Protein 8A8G (pdb70)

B-factor: mean 42.81, std 14.49, range [22.32, 118.77]

InterPro domains:
  IPR002650 Sulphate adenylyltransferase [TIGR00339] (8-376)
  IPR002650 Sulphate adenylyltransferase [cd00517] (35-378)
  IPR014729 Rossmann-like alpha/beta/alpha sandwich fold [G3DSA:3.40.50.620] (170-377)
  IPR015947 PUA-like superfamily [SSF88697] (7-166)
  IPR020792 Sulphate adenylyltransferase, prokaryotic-type [MF_00066] (29-381)
  IPR024951 Sulphate adenylyltransferase catalytic domain [PF01747] (171-377)
  IPR025980 ATP-sulfurylase PUA-like domain [PF14306] (7-161)

Nearest PDB structures (foldseek):
  8a8g-assembly1_A-2  TM=1.003E+00  e=1.259E-85  Methanothermococcus thermolithotrophicus DSM 2095
  8a8d-assembly1_A  TM=1.001E+00  e=5.577E-79  Methanothermococcus thermolithotrophicus DSM 2095
  8a8d-assembly1_B  TM=9.999E-01  e=2.133E-78  Methanothermococcus thermolithotrophicus DSM 2095
  1v47-assembly1_A  TM=9.129E-01  e=7.529E-41  Thermus thermophilus
  1v47-assembly1_B  TM=9.178E-01  e=3.905E-40  Thermus thermophilus

Radius of gyration: 21.81 Å; Cα contacts (8 Å, |Δi|>4): 734; chains: 1; bounding box: 52×53×67 Å

Organism: NCBI:txid523845

Solvent-accessible surface area: 17785 Å² total; per-residue (Å²): 132,127,14,122,22,0,51,56,167,40,20,114,54,71,12,88,137,134,36,58,89,94,10,64,121,64,49,144,135,38,34,71,3,110,16,122,72,4,13,0,12,7,0,7,4,0,0,26,0,5,0,0,43,10,38,6,6,4,89,112,85,27,4,71,15,0,6,76,77,38,40,16,61,116,110,38,2,0,0,0,11,0,21,4,10,0,45,94,204,84,54,80,15,27,105,49,67,40,0,0,0,13,51,100,136,53,12,1,0,35,0,68,0,70,51,33,11,84,38,76,61,141,50,12,0,111,82,5,8,121,17,69,94,112,87,0,53,3,0,46,89,6,58,80,28,3,77,52,0,0,0,2,72,0,42,6,13,38,54,10,116,25,116,35,97,92,46,25,42,79,0,88,68,0,50,60,57,7,174,137,66,55,18,123,21,6,0,0,12,38,13,83,35,5,3,14,21,2,35,6,68,24,0,69,69,0,41,121,108,7,67,0,0,0,0,0,5,2,24,26,111,51,138,150,29,20,2,77,20,99,0,2,8,98,0,0,59,18,2,16,102,101,64,11,84,146,94,25,23,12,29,0,0,4,13,4,28,22,37,65,1,0,12,18,0,0,0,0,1,0,0,1,1,7,0,2,3,0,2,17,0,12,2,36,84,81,21,18,22,33,72,145,67,19,28,63,80,34,2,20,102,18,14,147,94,8,120,67,3,111,8,43,44,17,82,29,214,120,41,8,34,0,81,123,48,104,41,35,10,74,100,215,108,5,110,34,87,95,113,78,53,25,105,36,42,23,72,93,2,37,66,21,22,80,106,73,86,127,2,46,113,49,6,2,63,108,39,0,45,79,19,0,176,88,39,189,52,16,24,20,103,178

Secondary structure (DSSP, 8-state):
-----TTSS----BPPHHHHHHHHHSGGGSEEEE--HHHHHHHHHHHTTTTTT--EE--HHHHHHHHHHSB-TTS-B--S---EEE-TTT----TT-EEEEEETTEEEEEEEEEEEE---HHHHHHHHHS---TTSHHHHHHHTS-SEEEEEEEEES-----TTGGG---HHHHHHHHHHTT-SSEEEEEESS---HHHHHHHHHHTTTSSEEEEEEEE----TTSBPHHHHHHHHHHHHHHHS-GGGEEE--EE------THHHHHHHHHHHHHTT-SEEE--TTTT--TTTS-TTHHHHGGGG-GGG-SEEE-----EEETTTTEEE-GGG----GGGEE---HHHHHHHHHTTPPPPTTTS-HHHHHHHHTSS--B---

Sequence (382 aa):
MVSKPHGGKLVNRVATEKTKEKILEEQNEFSKVQIREGTAIDLENIAHGVYSPLTGFLRKDDEFQSVLDNMRLPNELPWSIPIVLDVTEKEKNFGEGDVILLYYNDTPIAKMQVDEIYTYDKKEFAKKVFKTDEEAHPGVAKTYALGEEYLVGGEIELLNEVPNPFKSHTLRPVETRALFKEKGWETIVAFQTRNVPHLGHEYLQKLALTFVDGVFVNPVIGKKKKGDYKDEVILKAYETLFEHYYPKDTDILATVRYEMRYAGPREAIHHAIMRKNFGCTHFIVGRDHAGVGDYYGPYEAQEIFQNFPDLEISPIFFREFYYCKKCNAIVHDRICPHTSEYREHFSGTKIRNMIVNNGELPPEYFMRKEVYETIRSFENPFVDE

CATH classification: 3.10.400.10 (+1 more: 3.40.50.620)

Structure (mmCIF, N/CA/C/O backbone):
data_8A8G
#
_entry.id   8A8G
#
_cell.length_a   55.705
_cell.length_b   154.457
_cell.length_c   157.575
_cell.angle_alpha   90.000
_cell.angle_beta   90.000
_cell.angle_gamma   90.000
#
_symmetry.space_group_name_H-M   'I 2 2 2'
#
loop_
_entity.id
_entity.type
_entity.pdbx_description
1 polymer 'ATP sulfurylase from Methanothermococcus thermolithotrophicus'
2 non-polymer GLYCEROL
3 non-polymer 'ZINC ION'
4 water water
#
loop_
_atom_site.group_PDB
_atom_site.id
_atom_site.type_symbol
_atom_site.label_atom_id
_atom_site.label_alt_id
_atom_site.label_comp_id
_atom_site.label_asym_id
_atom_site.label_entity_id
_atom_site.label_seq_id
_atom_site.pdbx_PDB_ins_code
_atom_site.Cartn_x
_atom_site.Cartn_y
_atom_site.Cartn_z
_atom_site.occupancy
_atom_site.B_iso_or_equiv
_atom_site.auth_seq_id
_atom_site.auth_comp_id
_atom_site.auth_asym_id
_atom_site.auth_atom_id
_atom_site.pdbx_PDB_model_num
ATOM 1 N N . MET A 1 4 ? 82.465 39.181 172.571 1.00 108.98 1 MET A N 1
ATOM 2 C CA . MET A 1 4 ? 81.318 39.911 173.206 1.00 110.68 1 MET A CA 1
ATOM 3 C C . MET A 1 4 ? 81.122 39.406 174.646 1.00 111.26 1 MET A C 1
ATOM 4 O O . MET A 1 4 ? 81.839 38.502 175.103 1.00 101.08 1 MET A O 1
ATOM 9 N N . VAL A 1 5 ? 80.186 40.038 175.358 1.00 93.52 2 VAL A N 1
ATOM 10 C CA . VAL A 1 5 ? 79.860 39.658 176.764 1.00 87.24 2 VAL A CA 1
ATOM 11 C C . VAL A 1 5 ? 78.347 39.442 176.840 1.00 79.15 2 VAL A C 1
ATOM 12 O O . VAL A 1 5 ? 77.610 40.257 176.259 1.00 74.53 2 VAL A O 1
ATOM 16 N N . SER A 1 6 ? 77.909 38.386 177.528 1.00 64.85 3 SER A N 1
ATOM 17 C CA . SER A 1 6 ? 76.454 38.113 177.626 1.00 50.75 3 SER A CA 1
ATOM 18 C C . SER A 1 6 ? 75.884 38.828 178.851 1.00 48.62 3 SER A C 1
ATOM 19 O O . SER A 1 6 ? 76.339 38.545 179.970 1.00 55.98 3 SER A O 1
ATOM 22 N N . LYS A 1 7 ? 74.904 39.703 178.624 1.00 48.42 4 LYS A N 1
ATOM 23 C CA . LYS A 1 7 ? 74.252 40.466 179.716 1.00 49.52 4 LYS A CA 1
ATOM 24 C C . LYS A 1 7 ? 72.858 39.876 179.929 1.00 43.95 4 LYS A C 1
ATOM 25 O O . LYS A 1 7 ? 72.197 39.560 178.928 1.00 49.10 4 LYS A O 1
ATOM 31 N N . PRO A 1 8 ? 72.386 39.702 181.181 1.00 42.27 5 PRO A N 1
ATOM 32 C CA . PRO A 1 8 ? 71.067 39.125 181.427 1.00 34.71 5 PRO A CA 1
ATOM 33 C C . PRO A 1 8 ? 69.961 39.992 180.810 1.00 37.63 5 PRO A C 1
ATOM 34 O O . PRO A 1 8 ? 70.078 41.204 180.834 1.00 37.62 5 PRO A O 1
ATOM 38 N N . HIS A 1 9 ? 68.935 39.341 180.255 1.00 32.85 6 HIS A N 1
ATOM 39 C CA . HIS A 1 9 ? 67.795 40.057 179.625 1.00 30.34 6 HIS A CA 1
ATOM 40 C C . HIS A 1 9 ? 67.257 41.114 180.595 1.00 36.41 6 HIS A C 1
ATOM 41 O O . HIS A 1 9 ? 66.841 40.742 181.702 1.00 34.91 6 HIS A O 1
ATOM 48 N N . GLY A 1 10 ? 67.283 42.382 180.184 1.00 37.55 7 GLY A N 1
ATOM 49 C CA . GLY A 1 10 ? 66.829 43.451 181.035 1.00 29.10 7 GLY A CA 1
ATOM 50 C C . GLY A 1 10 ? 67.906 44.110 181.865 1.00 37.86 7 GLY A C 1
ATOM 51 O O . GLY A 1 10 ? 67.635 45.124 182.535 1.00 36.68 7 GLY A O 1
ATOM 52 N N . GLY A 1 11 ? 69.129 43.584 181.873 1.00 30.36 8 GLY A N 1
ATOM 53 C CA . GLY A 1 11 ? 70.261 44.177 182.516 1.00 31.60 8 GLY A CA 1
ATOM 54 C C . GLY A 1 11 ? 70.757 43.393 183.710 1.00 36.95 8 GLY A C 1
ATOM 55 O O . GLY A 1 11 ? 71.972 43.451 183.997 1.00 39.16 8 GLY A O 1
ATOM 56 N N . LYS A 1 12 ? 69.888 42.668 184.400 1.00 33.57 9 LYS A N 1
ATOM 57 C CA . LYS A 1 12 ? 70.254 42.100 185.683 1.00 35.82 9 LYS A CA 1
ATOM 58 C C . LYS A 1 12 ? 69.488 40.801 185.902 1.00 38.28 9 LYS A C 1
ATOM 59 O O . LYS A 1 12 ? 68.327 40.657 185.506 1.00 40.27 9 LYS A O 1
ATOM 65 N N . LEU A 1 13 ? 70.167 39.854 186.533 1.00 38.83 10 LEU A N 1
ATOM 66 C CA . LEU A 1 13 ? 69.623 38.536 186.823 1.00 37.17 10 LEU A CA 1
ATOM 67 C C . LEU A 1 13 ? 68.706 38.640 188.031 1.00 35.64 10 LEU A C 1
ATOM 68 O O . LEU A 1 13 ? 69.147 39.063 189.108 1.00 40.30 10 LEU A O 1
ATOM 73 N N . VAL A 1 14 ? 67.449 38.222 187.850 1.00 38.38 11 VAL A N 1
ATOM 74 C CA . VAL A 1 14 ? 66.469 38.210 188.929 1.00 34.28 11 VAL A CA 1
ATOM 75 C C . VAL A 1 14 ? 66.768 37.100 189.927 1.00 35.01 11 VAL A C 1
ATOM 76 O O . VAL A 1 14 ? 67.127 35.972 189.555 1.00 41.33 11 VAL A O 1
ATOM 80 N N . ASN A 1 15 ? 66.629 37.427 191.209 1.00 37.88 12 ASN A N 1
ATOM 81 C CA . ASN A 1 15 ? 66.627 36.457 192.298 1.00 42.39 12 ASN A CA 1
ATOM 82 C C . ASN A 1 15 ? 65.397 36.714 193.158 1.00 42.89 12 ASN A C 1
ATOM 83 O O . ASN A 1 15 ? 65.324 37.739 193.842 1.00 46.78 12 ASN A O 1
ATOM 88 N N . ARG A 1 16 ? 64.429 35.800 193.131 1.00 39.60 13 ARG A N 1
ATOM 89 C CA . ARG A 1 16 ? 63.248 35.930 193.971 1.00 39.78 13 ARG A CA 1
ATOM 90 C C . ARG A 1 16 ? 63.139 34.773 194.958 1.00 39.46 13 ARG A C 1
ATOM 91 O O . ARG A 1 16 ? 62.044 34.383 195.329 1.00 42.23 13 ARG A O 1
ATOM 99 N N . VAL A 1 17 ? 64.247 34.226 195.405 1.00 38.42 14 VAL A N 1
ATOM 100 C CA . VAL A 1 17 ? 64.185 33.197 196.433 1.00 45.05 14 VAL A CA 1
ATOM 101 C C . VAL A 1 17 ? 63.975 33.860 197.791 1.00 50.95 14 VAL A C 1
ATOM 102 O O . VAL A 1 17 ? 64.559 34.920 198.086 1.00 51.50 14 VAL A O 1
ATOM 106 N N . ALA A 1 18 ? 63.146 33.223 198.631 1.00 54.42 15 ALA A N 1
ATOM 107 C CA . ALA A 1 18 ? 62.771 33.791 199.920 1.00 52.35 15 ALA A CA 1
ATOM 108 C C . ALA A 1 18 ? 63.870 33.570 200.938 1.00 51.63 15 ALA A C 1
ATOM 109 O O . ALA A 1 18 ? 64.521 32.517 200.940 1.00 54.91 15 ALA A O 1
ATOM 111 N N . THR A 1 19 ? 64.062 34.564 201.810 1.00 50.37 16 THR A N 1
ATOM 112 C CA . THR A 1 19 ? 65.001 34.414 202.908 1.00 61.03 16 THR A CA 1
ATOM 113 C C . THR A 1 19 ? 64.510 33.293 203.813 1.00 60.67 16 THR A C 1
ATOM 114 O O . THR A 1 19 ? 63.327 32.949 203.827 1.00 62.39 16 THR A O 1
ATOM 118 N N . GLU A 1 20 ? 65.440 32.729 204.586 1.00 60.93 17 GLU A N 1
ATOM 119 C CA . GLU A 1 20 ? 65.101 31.634 205.533 1.00 79.53 17 GLU A CA 1
ATOM 120 C C . GLU A 1 20 ? 64.131 32.182 206.585 1.00 73.05 17 GLU A C 1
ATOM 121 O O . GLU A 1 20 ? 63.368 31.386 207.161 1.00 64.68 17 GLU A O 1
ATOM 127 N N . LYS A 1 21 ? 64.168 33.498 206.806 1.00 83.32 18 LYS A N 1
ATOM 128 C CA . LYS A 1 21 ? 63.275 34.158 207.793 1.00 74.71 18 LYS A CA 1
ATOM 129 C C . LYS A 1 21 ? 61.857 34.206 207.220 1.00 71.08 18 LYS A C 1
ATOM 130 O O . LYS A 1 21 ? 60.902 34.056 208.001 1.00 76.03 18 LYS A O 1
ATOM 136 N N . THR A 1 22 ? 61.733 34.406 205.905 1.00 63.50 19 THR A N 1
ATOM 137 C CA . THR A 1 22 ? 60.404 34.471 205.285 1.00 64.41 19 THR A CA 1
ATOM 138 C C . THR A 1 22 ? 59.776 33.082 205.197 1.00 56.45 19 THR A C 1
ATOM 139 O O . THR A 1 22 ? 58.585 32.918 205.470 1.00 57.36 19 THR A O 1
ATOM 143 N N . LYS A 1 23 ? 60.565 32.073 204.829 1.00 55.16 20 LYS A N 1
ATOM 144 C CA . LYS A 1 23 ? 60.034 30.723 204.704 1.00 52.50 20 LYS A CA 1
ATOM 145 C C . LYS A 1 23 ? 59.626 30.185 206.065 1.00 59.18 20 LYS A C 1
ATOM 146 O O . LYS A 1 23 ? 58.613 29.485 206.197 1.00 59.48 20 LYS A O 1
ATOM 152 N N . GLU A 1 24 ? 60.383 30.551 207.094 1.00 67.20 21 GLU A N 1
ATOM 153 C CA . GLU A 1 24 ? 60.078 30.144 208.457 1.00 69.54 21 GLU A CA 1
ATOM 154 C C . GLU A 1 24 ? 58.717 30.669 208.891 1.00 69.82 21 GLU A C 1
ATOM 155 O O . GLU A 1 24 ? 57.840 29.902 209.307 1.00 65.31 21 GLU A O 1
ATOM 161 N N . LYS A 1 25 ? 58.530 31.990 208.817 1.00 58.16 22 LYS A N 1
ATOM 162 C CA . LYS A 1 25 ? 57.295 32.574 209.323 1.00 60.85 22 LYS A CA 1
ATOM 163 C C . LYS A 1 25 ? 56.105 32.165 208.459 1.00 59.17 22 LYS A C 1
ATOM 164 O O . LYS A 1 25 ? 55.059 31.784 208.991 1.00 57.42 22 LYS A O 1
ATOM 170 N N . ILE A 1 26 ? 56.255 32.202 207.125 1.00 55.99 23 ILE A N 1
ATOM 171 C CA . ILE A 1 26 ? 55.154 31.818 206.244 1.00 49.02 23 ILE A CA 1
ATOM 172 C C . ILE A 1 26 ? 54.532 30.509 206.711 1.00 56.12 23 ILE A C 1
ATOM 173 O O . ILE A 1 26 ? 53.313 30.389 206.845 1.00 56.70 23 ILE A O 1
ATOM 178 N N . LEU A 1 27 ? 55.362 29.491 206.927 1.00 64.65 24 LEU A N 1
ATOM 179 C CA . LEU A 1 27 ? 54.802 28.183 207.255 1.00 69.95 24 LEU A CA 1
ATOM 180 C C . LEU A 1 27 ? 54.261 28.139 208.677 1.00 65.61 24 LEU A C 1
ATOM 181 O O . LEU A 1 27 ? 53.372 27.327 208.962 1.00 70.66 24 LEU A O 1
ATOM 186 N N . GLU A 1 28 ? 54.728 29.015 209.567 1.00 67.96 25 GLU A N 1
ATOM 187 C CA . GLU A 1 28 ? 54.088 29.124 210.876 1.00 67.13 25 GLU A CA 1
ATOM 188 C C . GLU A 1 28 ? 52.727 29.808 210.762 1.00 66.59 25 GLU A C 1
ATOM 189 O O . GLU A 1 28 ? 51.778 29.434 211.461 1.00 68.59 25 GLU A O 1
ATOM 195 N N . GLU A 1 29 ? 52.618 30.817 209.890 1.00 63.75 26 GLU A N 1
ATOM 196 C CA . GLU A 1 29 ? 51.409 31.612 209.748 1.00 62.52 26 GLU A CA 1
ATOM 197 C C . GLU A 1 29 ? 50.605 31.247 208.499 1.00 56.59 26 GLU A C 1
ATOM 198 O O . GLU A 1 29 ? 49.837 32.078 208.000 1.00 59.13 26 GLU A O 1
ATOM 204 N N . GLN A 1 30 ? 50.769 30.032 207.981 1.00 56.92 27 GLN A N 1
ATOM 205 C CA . GLN A 1 30 ? 50.177 29.712 20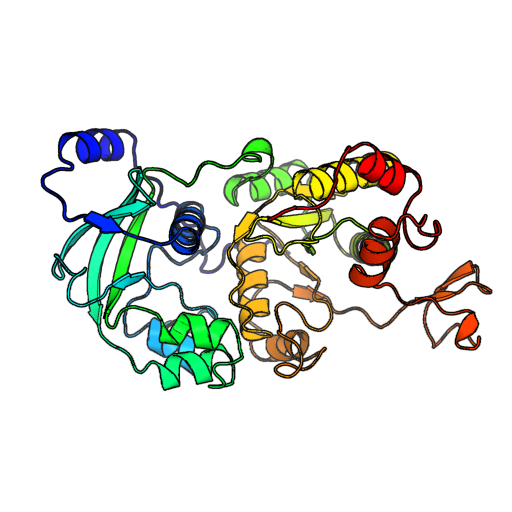6.691 1.00 54.62 27 GLN A CA 1
ATOM 206 C C . GLN A 1 30 ? 48.654 29.732 206.729 1.00 53.94 27 GLN A C 1
ATOM 207 O O . GLN A 1 30 ? 48.008 29.957 205.696 1.00 52.80 27 GLN A O 1
ATOM 213 N N . ASN A 1 31 ? 48.058 29.481 207.888 1.00 50.56 28 ASN A N 1
ATOM 214 C CA . ASN A 1 31 ? 46.605 29.449 207.951 1.00 56.42 28 ASN A CA 1
ATOM 215 C C . ASN A 1 31 ? 45.964 30.814 207.763 1.00 52.17 28 ASN A C 1
ATOM 216 O O . ASN A 1 31 ? 44.743 30.891 207.595 1.00 50.45 28 ASN A O 1
ATOM 221 N N . GLU A 1 32 ? 46.743 31.884 207.788 1.00 51.84 29 GLU A N 1
ATOM 222 C CA . GLU A 1 32 ? 46.208 33.220 207.592 1.00 48.74 29 GLU A CA 1
ATOM 223 C C . GLU A 1 32 ? 46.495 33.753 206.198 1.00 47.88 29 GLU A C 1
ATOM 224 O O . GLU A 1 32 ? 46.275 34.934 205.946 1.00 53.02 29 GLU A O 1
ATOM 230 N N . PHE A 1 33 ? 46.853 32.846 205.290 1.00 53.41 30 PHE A N 1
ATOM 231 C CA . PHE A 1 33 ? 47.104 33.216 203.876 1.00 51.26 30 PHE A CA 1
ATOM 232 C C . PHE A 1 33 ? 46.202 32.375 202.970 1.00 43.63 30 PHE A C 1
ATOM 233 O O . PHE A 1 33 ? 46.123 31.154 203.177 1.00 45.62 30 PHE A O 1
ATOM 241 N N . SER A 1 34 ? 45.495 33.024 202.045 1.00 36.77 31 SER A N 1
ATOM 242 C CA . SER A 1 34 ? 44.727 32.297 201.048 1.00 42.49 31 SER A CA 1
ATOM 243 C C . SER A 1 34 ? 45.639 31.372 200.258 1.00 35.52 31 SER A C 1
ATOM 244 O O . SER A 1 34 ? 46.727 31.763 199.844 1.00 36.88 31 SER A O 1
ATOM 247 N N . LYS A 1 35 ? 45.181 30.157 200.020 1.00 37.28 32 LYS A N 1
ATOM 248 C CA . LYS A 1 35 ? 45.911 29.198 199.205 1.00 39.12 32 LYS A CA 1
ATOM 249 C C . LYS A 1 35 ? 45.252 29.066 197.835 1.00 40.62 32 LYS A C 1
ATOM 250 O O . LYS A 1 35 ? 44.025 28.997 197.712 1.00 40.00 32 LYS A O 1
ATOM 256 N N . VAL A 1 36 ? 46.084 29.047 196.794 1.00 36.57 33 VAL A N 1
ATOM 257 C CA . VAL A 1 36 ? 45.649 28.836 195.418 1.00 37.23 33 VAL A CA 1
ATOM 258 C C . VAL A 1 36 ? 46.412 27.655 194.848 1.00 36.26 33 VAL A C 1
ATOM 259 O O . VAL A 1 36 ? 47.646 27.633 194.919 1.00 39.29 33 VAL A O 1
ATOM 263 N N . GLN A 1 37 ? 45.696 26.679 194.278 1.00 34.33 34 GLN A N 1
ATOM 264 C CA . GLN A 1 37 ? 46.372 25.527 193.683 1.00 37.22 34 GLN A CA 1
ATOM 265 C C . GLN A 1 37 ? 46.877 25.888 192.296 1.00 36.21 34 GLN A C 1
ATOM 266 O O . GLN A 1 37 ? 46.180 26.565 191.527 1.00 36.70 34 GLN A O 1
ATOM 272 N N . ILE A 1 38 ? 48.092 25.446 191.982 1.00 34.31 35 ILE A N 1
ATOM 273 C CA . ILE A 1 38 ? 48.674 25.652 190.668 1.00 34.88 35 ILE A CA 1
ATOM 274 C C . ILE A 1 38 ? 49.008 24.300 190.059 1.00 35.26 35 ILE A C 1
ATOM 275 O O . ILE A 1 38 ? 49.134 23.294 190.761 1.00 34.88 35 ILE A O 1
ATOM 280 N N . ARG A 1 39 ? 49.125 24.289 188.729 1.00 37.36 36 ARG A N 1
ATOM 281 C CA . ARG A 1 39 ? 49.584 23.131 187.976 1.00 36.15 36 ARG A CA 1
ATOM 282 C C . ARG A 1 39 ? 51.091 22.976 188.107 1.00 36.64 36 ARG A C 1
ATOM 283 O O . ARG A 1 39 ? 51.797 23.899 188.501 1.00 40.60 36 ARG A O 1
ATOM 291 N N . GLU A 1 40 ? 51.595 21.797 187.738 1.00 41.88 37 GLU A N 1
ATOM 292 C CA . GLU A 1 40 ? 53.038 21.590 187.803 1.00 43.85 37 GLU A CA 1
ATOM 293 C C . GLU A 1 40 ? 53.780 22.540 186.863 1.00 41.64 37 GLU A C 1
ATOM 294 O O . GLU A 1 40 ? 54.841 23.077 187.210 1.00 39.11 37 GLU A O 1
ATOM 300 N N . GLY A 1 41 ? 53.269 22.726 185.652 1.00 37.84 38 GLY A N 1
ATOM 301 C CA . GLY A 1 41 ? 53.921 23.646 184.743 1.00 36.14 38 GLY A CA 1
ATOM 302 C C . GLY A 1 41 ? 54.143 24.998 185.370 1.00 34.69 38 GLY A C 1
ATOM 303 O O . GLY A 1 41 ? 55.191 25.618 185.177 1.00 35.31 38 GLY A O 1
ATOM 304 N N . THR A 1 42 ? 53.171 25.458 186.166 1.00 36.54 39 THR A N 1
ATOM 305 C CA . THR A 1 42 ? 53.273 26.764 186.817 1.00 34.89 39 THR A CA 1
ATOM 306 C C . THR A 1 42 ? 54.316 26.755 187.931 1.00 32.29 39 THR A C 1
ATOM 307 O O . THR A 1 42 ? 55.053 27.734 188.108 1.00 30.95 39 THR A O 1
ATOM 311 N N . ALA A 1 43 ? 54.402 25.666 188.693 1.00 32.09 40 ALA A N 1
ATOM 312 C CA . ALA A 1 43 ? 55.399 25.609 189.749 1.00 31.33 40 ALA A CA 1
ATOM 313 C C . ALA A 1 43 ? 56.797 25.665 189.162 1.00 34.36 40 ALA A C 1
ATOM 314 O O . ALA A 1 43 ? 57.719 26.213 189.785 1.00 35.99 40 ALA A O 1
ATOM 316 N N . ILE A 1 44 ? 56.976 25.084 187.974 1.00 38.06 41 ILE A N 1
ATOM 317 C CA . ILE A 1 44 ? 58.249 25.181 187.267 1.00 33.61 41 ILE A CA 1
ATOM 318 C C . ILE A 1 44 ? 58.488 26.621 186.818 1.00 35.80 41 ILE A C 1
ATOM 319 O O . ILE A 1 44 ? 59.563 27.185 187.044 1.00 37.37 41 ILE A O 1
ATOM 324 N N . ASP A 1 45 ? 57.479 27.246 186.192 1.00 40.79 42 ASP A N 1
ATOM 325 C CA . ASP A 1 45 ? 57.591 28.659 185.835 1.00 35.75 42 ASP A CA 1
ATOM 326 C C . ASP A 1 45 ? 58.072 29.482 187.028 1.00 33.65 42 ASP A C 1
ATOM 327 O O . ASP A 1 45 ? 58.849 30.431 186.878 1.00 34.35 42 ASP A O 1
ATOM 332 N N . LEU A 1 46 ? 57.602 29.134 188.230 1.00 38.38 43 LEU A N 1
ATOM 333 C CA . LEU A 1 46 ? 57.943 29.909 189.418 1.00 33.40 43 LEU A CA 1
ATOM 334 C C . LEU A 1 46 ? 59.398 29.704 189.812 1.00 33.44 43 LEU A C 1
ATOM 335 O O . LEU A 1 46 ? 60.024 30.634 190.336 1.00 34.41 43 LEU A O 1
ATOM 340 N N . GLU A 1 47 ? 59.958 28.501 189.606 1.00 32.28 44 GLU A N 1
ATOM 341 C CA . GLU A 1 47 ? 61.380 28.355 189.902 1.00 35.18 44 GLU A CA 1
ATOM 342 C C . GLU A 1 47 ? 62.223 29.070 188.850 1.00 35.47 44 GLU A C 1
ATOM 343 O O . GLU A 1 47 ? 63.265 29.648 189.177 1.00 39.26 44 GLU A O 1
ATOM 349 N N . ASN A 1 48 ? 61.783 29.070 187.598 1.00 34.89 45 ASN A N 1
ATOM 350 C CA . ASN A 1 48 ? 62.495 29.824 186.579 1.00 29.88 45 ASN A CA 1
ATOM 351 C C . ASN A 1 48 ? 62.404 31.323 186.836 1.00 30.02 45 ASN A C 1
ATOM 352 O O . ASN A 1 48 ? 63.345 32.063 186.558 1.00 32.99 45 ASN A O 1
ATOM 357 N N . ILE A 1 49 ? 61.302 31.811 187.371 1.00 31.72 46 ILE A N 1
ATOM 358 C CA . ILE A 1 49 ? 61.295 33.220 187.737 1.00 33.39 46 ILE A CA 1
ATOM 359 C C . ILE A 1 49 ? 62.290 33.466 188.859 1.00 32.00 46 ILE A C 1
ATOM 360 O O . ILE A 1 49 ? 63.143 34.356 188.778 1.00 38.76 46 ILE A O 1
ATOM 365 N N . ALA A 1 50 ? 62.209 32.661 189.918 1.00 34.08 47 ALA A N 1
ATOM 366 C CA . ALA A 1 50 ? 63.006 32.929 191.108 1.00 33.26 47 ALA A CA 1
ATOM 367 C C . ALA A 1 50 ? 64.492 32.868 190.814 1.00 34.07 47 ALA A C 1
ATOM 368 O O . ALA A 1 50 ? 65.278 33.628 191.390 1.00 36.02 47 ALA A O 1
ATOM 370 N N . HIS A 1 51 ? 64.907 31.960 189.947 1.00 36.49 48 HIS A N 1
ATOM 371 C CA . HIS A 1 51 ? 66.322 31.764 189.666 1.00 39.17 48 HIS A CA 1
ATOM 372 C C . HIS A 1 51 ? 66.791 32.571 188.477 1.00 36.19 48 HIS A C 1
ATOM 373 O O . HIS A 1 51 ? 67.933 32.415 188.049 1.00 35.47 48 HIS A O 1
ATOM 380 N N . GLY A 1 52 ? 65.948 33.446 187.958 1.00 38.47 49 GLY A N 1
ATOM 381 C CA . GLY A 1 52 ? 66.400 34.419 186.996 1.00 36.91 49 GLY A CA 1
ATOM 382 C C . GLY A 1 52 ? 66.424 33.918 185.594 1.00 33.28 49 GLY A C 1
ATOM 383 O O . GLY A 1 52 ? 66.920 34.629 184.717 1.00 35.24 49 GLY A O 1
ATOM 384 N N . VAL A 1 53 ? 65.903 32.711 185.361 1.00 34.72 50 VAL A N 1
ATOM 385 C CA . VAL A 1 53 ? 65.800 32.168 184.017 1.00 27.15 50 VAL A CA 1
ATOM 386 C C . VAL A 1 53 ? 64.867 33.008 183.172 1.00 30.51 50 VAL A C 1
ATOM 387 O O . VAL A 1 53 ? 64.996 33.039 181.939 1.00 29.35 50 VAL A O 1
ATOM 391 N N . TYR A 1 54 ? 63.903 33.682 183.811 1.00 32.07 51 TYR A N 1
ATOM 392 C CA . TYR A 1 54 ? 62.936 34.530 183.128 1.00 32.17 51 TYR A CA 1
ATOM 393 C C . TYR A 1 54 ? 63.200 36.024 183.344 1.00 31.48 51 TYR A C 1
ATOM 394 O O . TYR A 1 54 ? 62.275 36.841 183.221 1.00 32.49 51 TYR A O 1
ATOM 403 N N . SER A 1 55 ? 64.421 36.400 183.685 1.00 31.08 52 SER A N 1
ATOM 404 C CA . SER A 1 55 ? 64.745 37.813 183.840 1.00 33.12 52 SER A CA 1
ATOM 405 C C . SER A 1 55 ? 64.222 38.598 182.633 1.00 32.32 52 SER A C 1
ATOM 406 O O . SER A 1 55 ? 64.36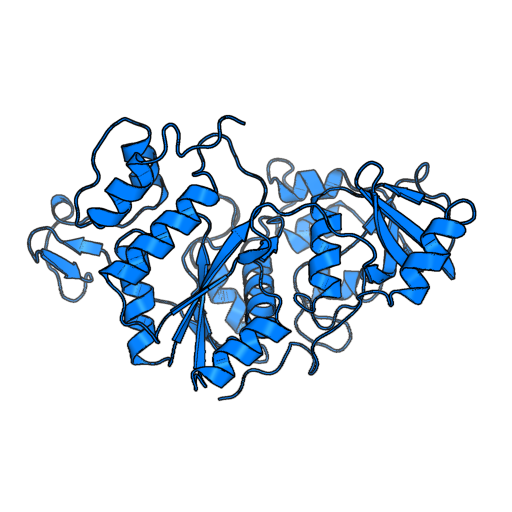6 38.141 181.488 1.00 34.67 52 SER A O 1
ATOM 409 N N . PRO A 1 56 ? 63.619 39.788 182.835 1.00 33.58 53 PRO A N 1
ATOM 410 C CA . PRO A 1 56 ? 63.482 40.539 184.092 1.00 30.15 53 PRO A CA 1
ATOM 411 C C . PRO A 1 56 ? 62.214 40.283 184.870 1.00 31.67 53 PRO A C 1
ATOM 412 O O . PRO A 1 56 ? 61.887 41.081 185.744 1.00 30.57 53 PRO A O 1
ATOM 416 N N . LEU A 1 57 ? 61.478 39.224 184.543 1.00 32.83 54 LEU A N 1
ATOM 417 C CA . LEU A 1 57 ? 60.250 38.954 185.278 1.00 33.54 54 LEU A CA 1
ATOM 418 C C . LEU A 1 57 ? 60.570 38.692 186.736 1.00 30.92 54 LEU A C 1
ATOM 419 O O . LEU A 1 57 ? 61.565 38.045 187.060 1.00 35.62 54 LEU A O 1
ATOM 424 N N . THR A 1 58 ? 59.726 39.214 187.618 1.00 31.23 55 THR A N 1
ATOM 425 C CA . THR A 1 58 ? 59.812 38.944 189.043 1.00 29.48 55 THR A CA 1
ATOM 426 C C . THR A 1 58 ? 58.547 38.299 189.56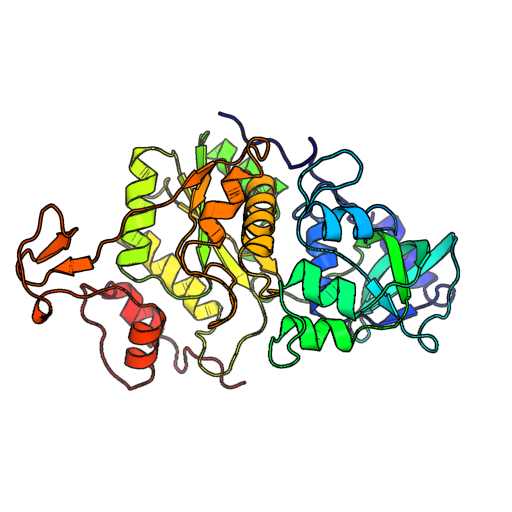2 1.00 33.24 55 THR A C 1
ATOM 427 O O . THR A 1 58 ? 58.417 38.114 190.771 1.00 33.95 55 THR A O 1
ATOM 431 N N . GLY A 1 59 ? 57.602 37.979 188.677 1.00 32.28 56 GLY A N 1
ATOM 432 C CA . GLY A 1 59 ? 56.426 37.221 189.022 1.00 35.45 56 GLY A CA 1
ATOM 433 C C . GLY A 1 59 ? 55.574 37.094 187.782 1.00 35.37 56 GLY A C 1
ATOM 434 O O . GLY A 1 59 ? 56.105 37.107 186.674 1.00 33.86 56 GLY A O 1
ATOM 435 N N . PHE A 1 60 ? 54.263 37.005 187.943 1.00 36.23 57 PHE A N 1
ATOM 436 C CA . PHE A 1 60 ? 53.369 36.817 186.819 1.00 31.34 57 PHE A CA 1
ATOM 437 C C . PHE A 1 60 ? 52.955 38.158 186.237 1.00 32.42 57 PHE A C 1
ATOM 438 O O . PHE A 1 60 ? 52.872 39.163 186.937 1.00 32.24 57 PHE A O 1
ATOM 446 N N . LEU A 1 61 ? 52.650 38.154 184.950 1.00 33.60 58 LEU A N 1
ATOM 447 C CA . LEU A 1 61 ? 52.434 39.409 184.251 1.00 35.99 58 LEU A CA 1
ATOM 448 C C . LEU A 1 61 ? 51.131 40.077 184.656 1.00 33.84 58 LEU A C 1
ATOM 449 O O . LEU A 1 61 ? 50.101 39.420 184.840 1.00 35.22 58 LEU A O 1
ATOM 454 N N . ARG A 1 62 ? 51.176 41.402 184.730 1.00 33.41 59 ARG A N 1
ATOM 455 C CA . ARG A 1 62 ? 49.991 42.216 184.921 1.00 32.81 59 ARG A CA 1
ATOM 456 C C . ARG A 1 62 ? 49.357 42.560 183.576 1.00 35.01 59 ARG A C 1
ATOM 457 O O . ARG A 1 62 ? 49.852 42.201 182.510 1.00 33.23 59 ARG A O 1
ATOM 465 N N . LYS A 1 63 ? 48.232 43.268 183.630 1.00 35.55 60 LYS A N 1
ATOM 466 C CA . LYS A 1 63 ? 47.355 43.348 182.468 1.00 36.26 60 LYS A CA 1
ATOM 467 C C . LYS A 1 63 ? 48.043 44.032 181.300 1.00 35.88 60 LYS A C 1
ATOM 468 O O . LYS A 1 63 ? 48.072 43.500 180.188 1.00 37.56 60 LYS A O 1
ATOM 474 N N A ASP A 1 64 ? 48.610 45.215 181.535 0.63 44.89 61 ASP A N 1
ATOM 475 N N B ASP A 1 64 ? 48.629 45.202 181.566 0.37 40.74 61 ASP A N 1
ATOM 476 C CA A ASP A 1 64 ? 49.256 45.959 180.455 0.63 44.33 61 ASP A CA 1
ATOM 477 C CA B ASP A 1 64 ? 49.309 46.014 180.519 0.37 40.65 61 ASP A CA 1
ATOM 478 C C A ASP A 1 64 ? 50.409 45.167 179.839 0.63 40.86 61 ASP A C 1
ATOM 479 C C B ASP A 1 64 ? 50.449 45.221 179.866 0.37 41.75 61 ASP A C 1
ATOM 480 O O A ASP A 1 64 ? 50.622 45.245 178.620 0.63 39.06 61 ASP A O 1
ATOM 481 O O B ASP A 1 64 ? 50.497 45.205 178.623 0.37 39.22 61 ASP A O 1
ATOM 490 N N . GLU A 1 65 ? 51.127 44.373 180.645 1.00 40.81 62 GLU A N 1
ATOM 491 C CA . GLU A 1 65 ? 52.249 43.592 180.131 1.00 35.71 62 GLU A CA 1
ATOM 492 C C . GLU A 1 65 ? 51.765 42.422 179.297 1.00 35.28 62 GLU A C 1
ATOM 493 O O . GLU A 1 65 ? 52.352 42.096 178.261 1.00 34.71 62 GLU A O 1
ATOM 499 N N . PHE A 1 66 ? 50.737 41.738 179.786 1.00 35.59 63 PHE A N 1
ATOM 500 C CA . PHE A 1 66 ? 50.127 40.642 179.047 1.00 38.09 63 PHE A CA 1
ATOM 501 C C . PHE A 1 66 ? 49.666 41.127 177.682 1.00 40.33 63 PHE A C 1
ATOM 502 O O . PHE A 1 66 ? 50.034 40.547 176.655 1.00 40.66 63 PHE A O 1
ATOM 510 N N . GLN A 1 67 ? 48.901 42.225 177.643 1.00 39.33 64 GLN A N 1
ATOM 511 C CA . GLN A 1 67 ? 48.445 42.745 176.357 1.00 37.88 64 GLN A CA 1
ATOM 512 C C . GLN A 1 67 ? 49.629 43.068 175.454 1.00 34.13 64 GLN A C 1
ATOM 513 O O . GLN A 1 67 ? 49.630 42.722 174.268 1.00 34.62 64 GLN A O 1
ATOM 519 N N . SER A 1 68 ? 50.661 43.699 176.009 1.00 36.27 65 SER A N 1
ATOM 520 C CA . SER A 1 68 ? 51.849 44.017 175.228 1.00 30.71 65 SER A CA 1
ATOM 521 C C . SER A 1 68 ? 52.516 42.767 174.674 1.00 32.00 65 SER A C 1
ATOM 522 O O . SER A 1 68 ? 52.992 42.754 173.532 1.00 33.05 65 SER A O 1
ATOM 525 N N . VAL A 1 69 ? 52.588 41.708 175.473 1.00 36.12 66 VAL A N 1
ATOM 526 C CA . VAL A 1 69 ? 53.248 40.499 175.000 1.00 33.90 66 VAL A CA 1
ATOM 527 C C . VAL A 1 69 ? 52.453 39.868 173.879 1.00 32.30 66 VAL A C 1
ATOM 528 O O . VAL A 1 69 ? 53.019 39.436 172.877 1.00 31.81 66 VAL A O 1
ATOM 532 N N . LEU A 1 70 ? 51.128 39.841 174.009 1.00 32.76 67 LEU A N 1
ATOM 533 C CA . LEU A 1 70 ? 50.281 39.309 172.945 1.00 39.16 67 LEU A CA 1
ATOM 534 C C . LEU A 1 70 ? 50.441 40.088 171.639 1.00 40.49 67 LEU A C 1
ATOM 535 O O . LEU A 1 70 ? 50.532 39.499 170.552 1.00 38.50 67 LEU A O 1
ATOM 540 N N . ASP A 1 71 ? 50.417 41.424 171.728 1.00 38.76 68 ASP A N 1
ATOM 541 C CA . ASP A 1 71 ? 50.347 42.236 170.518 1.00 40.00 68 ASP A CA 1
ATOM 542 C C . ASP A 1 71 ? 51.724 42.473 169.899 1.00 41.25 68 ASP A C 1
ATOM 543 O O . ASP A 1 71 ? 51.823 42.598 168.682 1.00 43.70 68 ASP A O 1
ATOM 548 N N . ASN A 1 72 ? 52.787 42.563 170.704 1.00 40.48 69 ASN A N 1
ATOM 549 C CA . ASN A 1 72 ? 54.083 42.988 170.197 1.00 35.19 69 ASN A CA 1
ATOM 550 C C . ASN A 1 72 ? 55.220 42.039 170.506 1.00 34.64 69 ASN A C 1
ATOM 551 O O . ASN A 1 72 ? 56.346 42.296 170.063 1.00 38.49 69 ASN A O 1
ATOM 556 N N . MET A 1 73 ? 54.940 41.047 171.361 1.00 36.37 70 MET A N 1
ATOM 557 C CA . MET A 1 73 ? 55.951 40.093 171.899 1.00 38.09 70 MET A CA 1
ATOM 558 C C . MET A 1 73 ? 57.019 40.905 172.647 1.00 34.83 70 MET A C 1
ATOM 559 O O . MET A 1 73 ? 58.163 40.425 172.762 1.00 35.73 70 MET A O 1
ATOM 564 N N . ARG A 1 74 ? 56.635 42.097 173.128 1.00 32.84 71 ARG A N 1
ATOM 565 C CA . ARG A 1 74 ? 57.493 42.981 173.887 1.00 31.49 71 ARG A CA 1
ATOM 566 C C . ARG A 1 74 ? 56.764 43.406 175.139 1.00 31.78 71 ARG A C 1
ATOM 567 O O . ARG A 1 74 ? 55.533 43.409 175.187 1.00 32.37 71 ARG A O 1
ATOM 575 N N . LEU A 1 75 ? 57.549 43.728 176.165 1.00 34.65 72 LEU A N 1
ATOM 576 C CA . LEU A 1 75 ? 57.023 44.300 177.374 1.00 35.05 72 LEU A CA 1
ATOM 577 C C . LEU A 1 75 ? 56.675 45.757 177.087 1.00 38.40 72 LEU A C 1
ATOM 578 O O . LEU A 1 75 ? 57.049 46.303 176.043 1.00 35.95 72 LEU A O 1
ATOM 583 N N . PRO A 1 76 ? 55.929 46.405 177.990 1.00 41.80 73 PRO A N 1
ATOM 584 C CA . PRO A 1 76 ? 55.556 47.805 177.737 1.00 40.70 73 PRO A CA 1
ATOM 585 C C . PRO A 1 76 ? 56.747 48.699 177.481 1.00 41.27 73 PRO A C 1
ATOM 586 O O . PRO A 1 76 ? 56.672 49.606 176.638 1.00 48.55 73 PRO A O 1
ATOM 590 N N . ASN A 1 77 ? 57.861 48.449 178.152 1.00 39.97 74 ASN A N 1
ATOM 591 C CA . ASN A 1 77 ? 59.049 49.268 177.962 1.00 32.58 74 ASN A CA 1
ATOM 592 C C . ASN A 1 77 ? 59.821 48.920 176.696 1.00 35.98 74 ASN A C 1
ATOM 593 O O . ASN A 1 77 ? 60.900 49.469 176.488 1.00 41.87 74 ASN A O 1
ATOM 598 N N . GLU A 1 78 ? 59.292 48.029 175.864 1.00 41.43 75 GLU A N 1
ATOM 599 C CA . GLU A 1 78 ? 59.770 47.625 174.536 1.00 38.88 75 GLU A CA 1
ATOM 600 C C . GLU A 1 78 ? 60.781 46.478 174.624 1.00 40.07 75 GLU A C 1
ATOM 601 O O . GLU A 1 78 ? 61.295 46.049 173.584 1.00 38.83 75 GLU A O 1
ATOM 607 N N . LEU A 1 79 ? 61.071 45.954 175.804 1.00 38.95 76 LEU A N 1
ATOM 608 C CA . LEU A 1 79 ? 62.006 44.835 175.887 1.00 38.68 76 LEU A CA 1
ATOM 609 C C . LEU A 1 79 ? 61.383 43.572 175.296 1.00 36.01 76 LEU A C 1
ATOM 610 O O . LEU A 1 79 ? 60.241 43.244 175.628 1.00 37.39 76 LEU A O 1
ATOM 615 N N . PRO A 1 80 ? 62.093 42.834 174.439 1.00 34.19 77 PRO A N 1
ATOM 616 C CA . PRO A 1 80 ? 61.541 41.574 173.926 1.00 28.48 77 PRO A CA 1
ATOM 617 C C . PRO A 1 80 ? 61.024 40.687 175.044 1.00 29.95 77 PRO A C 1
ATOM 618 O O . PRO A 1 80 ? 61.701 40.472 176.049 1.00 35.10 77 PRO A O 1
ATOM 622 N N . TRP A 1 81 ? 59.775 40.232 174.902 1.00 33.88 78 TRP A N 1
ATOM 623 C CA . TRP A 1 81 ? 59.215 39.192 175.769 1.00 31.82 78 TRP A CA 1
ATOM 624 C C . TRP A 1 81 ? 58.084 38.536 174.986 1.00 35.31 78 TRP A C 1
ATOM 625 O O . TRP A 1 81 ? 57.155 39.249 174.592 1.00 32.73 78 TRP A O 1
ATOM 636 N N . SER A 1 82 ? 58.132 37.206 174.756 1.00 31.04 79 SER A N 1
ATOM 637 C CA . SER A 1 82 ? 57.216 36.622 173.780 1.00 34.68 79 SER A CA 1
ATOM 638 C C . SER A 1 82 ? 56.242 35.578 174.318 1.00 39.76 79 SER A C 1
ATOM 639 O O . SER A 1 82 ? 55.213 35.334 173.671 1.00 36.62 79 SER A O 1
ATOM 642 N N . ILE A 1 83 ? 56.500 34.975 175.470 1.00 31.96 80 ILE A N 1
ATOM 643 C CA . ILE A 1 83 ? 55.630 33.942 176.010 1.00 28.51 80 ILE A CA 1
ATOM 644 C C . ILE A 1 83 ? 54.967 34.494 177.262 1.00 29.86 80 ILE A C 1
ATOM 645 O O . ILE A 1 83 ? 55.672 34.904 178.192 1.00 37.84 80 ILE A O 1
ATOM 650 N N . PRO A 1 84 ? 53.637 34.521 177.341 1.00 33.60 81 PRO A N 1
ATOM 651 C CA . PRO A 1 84 ? 52.977 35.030 178.549 1.00 30.36 81 PRO A CA 1
ATOM 652 C C . PRO A 1 84 ? 53.165 34.110 179.745 1.00 30.80 81 PRO A C 1
ATOM 653 O O . PRO A 1 84 ? 52.852 32.919 179.686 1.00 35.93 81 PRO A O 1
ATOM 657 N N . ILE A 1 85 ? 53.620 34.687 180.852 1.00 32.52 82 ILE A N 1
ATOM 658 C CA . ILE A 1 85 ? 53.796 33.969 182.110 1.00 31.48 82 ILE A CA 1
ATOM 659 C C . ILE A 1 85 ? 52.709 34.461 183.048 1.00 29.20 82 ILE A C 1
ATOM 660 O O . ILE A 1 85 ? 52.833 35.526 183.661 1.00 29.99 82 ILE A O 1
ATOM 665 N N . VAL A 1 86 ? 51.640 33.676 183.169 1.00 32.14 83 VAL A N 1
ATOM 666 C CA . VAL A 1 86 ? 50.443 34.102 183.872 1.00 29.28 83 VAL A CA 1
ATOM 667 C C . VAL A 1 86 ? 49.921 33.014 184.802 1.00 31.63 83 VAL A C 1
ATOM 668 O O . VAL A 1 86 ? 50.142 31.815 184.598 1.00 33.13 83 VAL A O 1
ATOM 672 N N . LEU A 1 87 ? 49.225 33.466 185.840 1.00 33.72 84 LEU A N 1
ATOM 673 C CA . LEU A 1 87 ? 48.560 32.636 186.833 1.00 30.67 84 LEU A CA 1
ATOM 674 C C . LEU A 1 87 ? 47.062 32.810 186.675 1.00 31.21 84 LEU A C 1
ATOM 675 O O . LEU A 1 87 ? 46.559 33.935 186.772 1.00 35.02 84 LEU A O 1
ATOM 680 N N . ASP A 1 88 ? 46.351 31.709 186.471 1.00 28.16 85 ASP A N 1
ATOM 681 C CA . ASP A 1 88 ? 44.919 31.741 186.236 1.00 32.25 85 ASP A CA 1
ATOM 682 C C . ASP A 1 88 ? 44.159 31.127 187.402 1.00 34.42 85 ASP A C 1
ATOM 683 O O . ASP A 1 88 ? 44.570 30.097 187.946 1.00 40.71 85 ASP A O 1
ATOM 688 N N . VAL A 1 89 ? 43.027 31.738 187.749 1.00 28.62 86 VAL A N 1
ATOM 689 C CA . VAL A 1 89 ? 42.102 31.187 188.721 1.00 30.36 86 VAL A CA 1
ATOM 690 C C . VAL A 1 89 ? 40.677 31.324 188.193 1.00 33.55 86 VAL A C 1
ATOM 691 O O . VAL A 1 89 ? 40.361 32.228 187.410 1.00 32.28 86 VAL A O 1
ATOM 695 N N . THR A 1 90 ? 39.810 30.417 188.634 1.00 35.68 87 THR A N 1
ATOM 696 C CA . THR A 1 90 ? 38.397 30.522 188.336 1.00 36.54 87 THR A CA 1
ATOM 697 C C . THR A 1 90 ? 37.737 31.404 189.389 1.00 34.41 87 THR A C 1
ATOM 698 O O . THR A 1 90 ? 38.363 31.813 190.360 1.00 40.26 87 THR A O 1
ATOM 702 N N . GLU A 1 91 ? 36.443 31.676 189.212 1.00 45.11 88 GLU A N 1
ATOM 703 C CA . GLU A 1 91 ? 35.707 32.427 190.222 1.00 41.78 88 GLU A CA 1
ATOM 704 C C . GLU A 1 91 ? 35.711 31.699 191.565 1.00 49.53 88 GLU A C 1
ATOM 705 O O . GLU A 1 91 ? 35.894 32.333 192.613 1.00 43.20 88 GLU A O 1
ATOM 711 N N . LYS A 1 92 ? 35.510 30.368 191.554 1.00 45.81 89 LYS A N 1
ATOM 712 C CA . LYS A 1 92 ? 35.492 29.608 192.801 1.00 47.53 89 LYS A CA 1
ATOM 713 C C . LYS A 1 92 ? 36.868 29.574 193.459 1.00 50.23 89 LYS A C 1
ATOM 714 O O . LYS A 1 92 ? 36.973 29.617 194.688 1.00 60.99 89 LYS A O 1
ATOM 720 N N . GLU A 1 93 ? 37.932 29.489 192.663 1.00 45.83 90 GLU A N 1
ATOM 721 C CA . GLU A 1 93 ? 39.282 29.392 193.195 1.00 43.70 90 GLU A CA 1
ATOM 722 C C . GLU A 1 93 ? 39.795 30.719 193.741 1.00 46.55 90 GLU A C 1
ATOM 723 O O . GLU A 1 93 ? 40.848 30.728 194.394 1.00 49.85 90 GLU A O 1
ATOM 729 N N . LYS A 1 94 ? 39.126 31.812 193.362 1.00 45.96 91 LYS A N 1
ATOM 730 C CA . LYS A 1 94 ? 39.552 33.189 193.724 1.00 40.36 91 LYS A CA 1
ATOM 731 C C . LYS A 1 94 ? 39.108 33.550 195.143 1.00 44.89 91 LYS A C 1
ATOM 732 O O . LYS A 1 94 ? 38.065 34.206 195.288 1.00 52.57 91 LYS A O 1
ATOM 738 N N . ASN A 1 95 ? 39.893 33.135 196.136 1.00 37.96 92 ASN A N 1
ATOM 739 C CA . ASN A 1 95 ? 39.625 33.447 197.538 1.00 41.58 92 ASN A CA 1
ATOM 740 C C . ASN A 1 95 ? 40.498 34.594 198.033 1.00 43.78 92 ASN A C 1
ATOM 741 O O . ASN A 1 95 ? 40.979 34.572 199.165 1.00 38.47 92 ASN A O 1
ATOM 746 N N . PHE A 1 96 ? 40.752 35.594 197.192 1.00 44.66 93 PHE A N 1
ATOM 747 C CA . PHE A 1 96 ? 41.701 36.647 197.520 1.00 34.97 93 PHE A CA 1
ATOM 748 C C . PHE A 1 96 ? 41.349 37.883 196.707 1.00 38.33 93 PHE A C 1
ATOM 749 O O . PHE A 1 96 ? 40.560 37.835 195.757 1.00 36.75 93 PHE A O 1
ATOM 757 N N . GLY A 1 97 ? 41.956 39.001 197.094 1.00 39.30 94 GLY A N 1
ATOM 758 C CA . GLY A 1 97 ? 41.720 40.263 196.433 1.00 35.35 94 GLY A CA 1
ATOM 759 C C . GLY A 1 97 ? 43.039 40.923 196.080 1.00 35.26 94 GLY A C 1
ATOM 760 O O . GLY A 1 97 ? 44.118 40.443 196.438 1.00 34.96 94 GLY A O 1
ATOM 761 N N . GLU A 1 98 ? 42.941 42.033 195.362 1.00 38.97 95 GLU A N 1
ATOM 762 C CA . GLU A 1 98 ? 44.140 42.788 195.033 1.00 34.98 95 GLU A CA 1
ATOM 763 C C . GLU A 1 98 ? 44.747 43.353 196.307 1.00 37.09 95 GLU A C 1
ATOM 764 O O . GLU A 1 98 ? 44.040 43.856 197.184 1.00 43.07 95 GLU A O 1
ATOM 770 N N . GLY A 1 99 ? 46.055 43.234 196.415 1.00 39.40 96 GLY A N 1
ATOM 771 C CA . GLY A 1 99 ? 46.783 43.655 197.579 1.00 39.17 96 GLY A CA 1
ATOM 772 C C . GLY A 1 99 ? 47.075 42.544 198.561 1.00 41.62 96 GLY A C 1
ATOM 773 O O . GLY A 1 99 ? 47.942 42.704 199.428 1.00 47.47 96 GLY A O 1
ATOM 774 N N . ASP A 1 100 ? 46.372 41.432 198.453 1.00 43.21 97 ASP A N 1
ATOM 775 C CA . ASP A 1 100 ? 46.571 40.345 199.393 1.00 41.18 97 ASP A CA 1
ATOM 776 C C . ASP A 1 100 ? 47.875 39.641 199.070 1.00 41.32 97 ASP A C 1
ATOM 777 O O . ASP A 1 100 ? 48.416 39.763 197.970 1.00 41.81 97 ASP A O 1
ATOM 782 N N . VAL A 1 101 ? 48.396 38.924 200.057 1.00 40.44 98 VAL A N 1
ATOM 783 C CA . VAL A 1 101 ? 49.503 37.995 199.882 1.00 34.74 98 VAL A CA 1
ATOM 784 C C . VAL A 1 101 ? 48.924 36.590 199.946 1.00 36.40 98 VAL A C 1
ATOM 785 O O . VAL A 1 101 ? 48.248 36.238 200.918 1.00 41.52 98 VAL A O 1
ATOM 789 N N . ILE A 1 102 ? 49.164 35.792 198.904 1.00 38.18 99 ILE A N 1
ATOM 790 C CA . ILE A 1 102 ? 48.607 34.448 198.795 1.00 32.24 99 ILE A CA 1
ATOM 791 C C . ILE A 1 102 ? 49.755 33.454 198.713 1.00 35.81 99 ILE A C 1
ATOM 792 O O . ILE A 1 102 ? 50.892 33.814 198.424 1.00 31.59 99 ILE A O 1
ATOM 797 N N . LEU A 1 103 ? 49.442 32.190 198.964 1.00 35.46 100 LEU A N 1
ATOM 798 C CA . LEU A 1 103 ? 50.385 31.088 198.830 1.00 30.06 100 LEU A CA 1
ATOM 799 C C . LEU A 1 103 ? 49.971 30.234 197.644 1.00 33.56 100 LEU A C 1
ATOM 800 O O . LEU A 1 103 ? 48.790 29.919 197.479 1.00 35.75 100 LEU A O 1
ATOM 805 N N . LEU A 1 104 ? 50.937 29.866 196.812 1.00 32.88 101 LEU A N 1
ATOM 806 C CA . LEU A 1 104 ? 50.674 29.044 195.637 1.00 32.95 101 LEU A CA 1
ATOM 807 C C . LEU A 1 104 ? 51.138 27.627 195.939 1.00 35.51 101 LEU A C 1
ATOM 808 O O . LEU A 1 104 ? 52.334 27.399 196.187 1.00 35.71 101 LEU A O 1
ATOM 813 N N . TYR A 1 105 ? 50.192 26.692 195.953 1.00 30.53 102 TYR A N 1
ATOM 814 C CA . TYR A 1 105 ? 50.453 25.321 196.344 1.00 36.84 102 TYR A CA 1
ATOM 815 C C . TYR A 1 105 ? 50.434 24.410 195.131 1.00 37.74 102 TYR A C 1
ATOM 816 O O . TYR A 1 105 ? 49.554 24.515 194.277 1.00 40.07 102 TYR A O 1
ATOM 825 N N . TYR A 1 106 ? 51.410 23.529 195.050 1.00 36.82 103 TYR A N 1
ATOM 826 C CA . TYR A 1 106 ? 51.380 22.410 194.124 1.00 33.11 103 TYR A CA 1
ATOM 827 C C . TYR A 1 106 ? 51.147 21.162 194.974 1.00 42.04 103 TYR A C 1
ATOM 828 O O . TYR A 1 106 ? 52.011 20.767 195.769 1.00 44.07 103 TYR A O 1
ATOM 837 N N . ASN A 1 107 ? 49.967 20.567 194.840 1.00 52.59 104 ASN A N 1
ATOM 838 C CA . ASN A 1 107 ? 49.518 19.496 195.730 1.00 52.81 104 ASN A CA 1
ATOM 839 C C . ASN A 1 107 ? 49.436 20.088 197.127 1.00 51.73 104 ASN A C 1
ATOM 840 O O . ASN A 1 107 ? 48.706 21.077 197.308 1.00 50.66 104 ASN A O 1
ATOM 845 N N . ASP A 1 108 ? 50.150 19.491 198.085 1.00 58.69 105 ASP A N 1
ATOM 846 C CA . ASP A 1 108 ? 50.132 19.969 199.493 1.00 58.01 105 ASP A CA 1
ATOM 847 C C . ASP A 1 108 ? 51.451 20.677 199.811 1.00 53.79 105 ASP A C 1
ATOM 848 O O . ASP A 1 108 ? 51.764 20.826 201.003 1.00 60.03 105 ASP A O 1
ATOM 853 N N . THR A 1 109 ? 52.177 21.112 198.780 1.00 46.90 106 THR A N 1
ATOM 854 C CA . THR A 1 109 ? 53.481 21.788 198.996 1.00 46.99 106 THR A CA 1
ATOM 855 C C . THR A 1 109 ? 53.357 23.277 198.662 1.00 43.48 106 THR A C 1
ATOM 856 O O . THR A 1 109 ? 52.906 23.591 197.550 1.00 39.92 106 THR A O 1
ATOM 860 N N . PRO A 1 110 ? 53.743 24.201 199.569 1.00 42.12 107 PRO A N 1
ATOM 861 C CA . PRO A 1 110 ? 53.673 25.627 199.271 1.00 41.90 107 PRO A CA 1
ATOM 862 C C . PRO A 1 110 ? 54.901 25.909 198.400 1.00 36.28 107 PRO A C 1
ATOM 863 O O . PRO A 1 110 ? 56.002 25.719 198.864 1.00 43.70 107 PRO A O 1
ATOM 867 N N . ILE A 1 111 ? 54.672 26.388 197.178 1.00 36.18 108 ILE A N 1
ATOM 868 C CA . ILE A 1 111 ? 55.786 26.624 196.215 1.00 36.36 108 ILE A CA 1
ATOM 869 C C . ILE A 1 111 ? 56.199 28.097 196.234 1.00 31.82 108 ILE A C 1
ATOM 870 O O . ILE A 1 111 ? 57.399 28.368 196.083 1.00 31.41 108 ILE A O 1
ATOM 875 N N . ALA A 1 112 ? 55.249 29.007 196.442 1.00 33.65 109 ALA A N 1
ATOM 876 C CA . ALA A 1 112 ? 55.598 30.419 196.351 1.00 34.78 109 ALA A CA 1
ATOM 877 C C . ALA A 1 112 ? 54.592 31.262 197.109 1.00 31.67 109 ALA A C 1
ATOM 878 O O . ALA A 1 112 ? 53.423 30.899 197.214 1.00 35.49 109 ALA A O 1
ATOM 880 N N . LYS A 1 113 ? 55.043 32.397 197.616 1.00 33.33 110 LYS A N 1
ATOM 881 C CA . LYS A 1 113 ? 54.120 33.433 198.056 1.00 33.12 110 LYS A CA 1
ATOM 882 C C . LYS A 1 113 ? 54.083 34.510 196.982 1.00 27.70 110 LYS A C 1
ATOM 883 O O . LYS A 1 113 ? 55.034 34.689 196.229 1.00 30.59 110 LYS A O 1
ATOM 889 N N . MET A 1 114 ? 52.967 35.215 196.904 1.00 33.40 111 MET A N 1
ATOM 890 C CA . MET A 1 114 ? 52.736 36.149 195.815 1.00 35.38 111 MET A CA 1
ATOM 891 C C . MET A 1 114 ? 52.014 37.372 196.335 1.00 38.64 111 MET A C 1
ATOM 892 O O . MET A 1 114 ? 51.000 37.238 197.028 1.00 34.74 111 MET A O 1
ATOM 897 N N . GLN A 1 115 ? 52.549 38.546 196.008 1.00 34.21 112 GLN A N 1
ATOM 898 C CA . GLN A 1 115 ? 51.884 39.812 196.270 1.00 36.28 112 GLN A CA 1
ATOM 899 C C . GLN A 1 115 ? 50.999 40.125 195.071 1.00 37.05 112 GLN A C 1
ATOM 900 O O . GLN A 1 115 ? 51.499 40.496 194.008 1.00 35.67 112 GLN A O 1
ATOM 906 N N . VAL A 1 116 ? 49.689 39.991 195.246 1.00 34.26 113 VAL A N 1
ATOM 907 C CA . VAL A 1 116 ? 48.745 40.140 194.149 1.00 33.85 113 VAL A CA 1
ATOM 908 C C . VAL A 1 116 ? 48.569 41.625 193.854 1.00 34.61 113 VAL A C 1
ATOM 909 O O . VAL A 1 116 ? 47.974 42.354 194.644 1.00 37.21 113 VAL A O 1
ATOM 913 N N . ASP A 1 117 ? 49.052 42.064 192.696 1.00 36.45 114 ASP A N 1
ATOM 914 C CA . ASP A 1 117 ? 48.913 43.452 192.267 1.00 34.64 114 ASP A CA 1
ATOM 915 C C . ASP A 1 117 ? 47.639 43.715 191.468 1.00 37.42 114 ASP A C 1
ATOM 916 O O . ASP A 1 117 ? 47.062 44.804 191.564 1.00 39.35 114 ASP A O 1
ATOM 921 N N . GLU A 1 118 ? 47.178 42.744 190.690 1.00 38.43 115 GLU A N 1
ATOM 922 C CA . GLU A 1 118 ? 46.093 42.958 189.751 1.00 35.62 115 GLU A CA 1
ATOM 923 C C . GLU A 1 118 ? 45.415 41.632 189.445 1.00 33.94 115 GLU A C 1
ATOM 924 O O . GLU A 1 118 ? 46.082 40.616 189.225 1.00 34.16 115 GLU A O 1
ATOM 930 N N . ILE A 1 119 ? 44.083 41.658 189.450 1.00 37.12 116 ILE A N 1
ATOM 931 C CA . ILE A 1 119 ? 43.245 40.540 189.027 1.00 35.90 116 ILE A CA 1
ATOM 932 C C . ILE A 1 119 ? 42.410 41.008 187.841 1.00 39.01 116 ILE A C 1
ATOM 933 O O . ILE A 1 119 ? 41.566 41.910 187.992 1.00 37.07 116 ILE A O 1
ATOM 938 N N . TYR A 1 120 ? 42.606 40.374 186.684 1.00 34.75 117 TYR A N 1
ATOM 939 C CA . TYR A 1 120 ? 42.036 40.889 185.451 1.00 36.48 117 TYR A CA 1
ATOM 940 C C . TYR A 1 120 ? 41.488 39.761 184.594 1.00 38.54 117 TYR A C 1
ATOM 941 O O . TYR A 1 120 ? 41.772 38.588 184.824 1.00 39.52 117 TYR A O 1
ATOM 950 N N . THR A 1 121 ? 40.668 40.136 183.609 1.00 46.27 118 THR A N 1
ATOM 951 C CA . THR A 1 121 ? 40.138 39.192 182.635 1.00 43.84 118 THR A CA 1
ATOM 952 C C . THR A 1 121 ? 40.809 39.386 181.274 1.00 42.25 118 THR A C 1
ATOM 953 O O . THR A 1 121 ? 41.663 40.258 181.076 1.00 42.29 118 THR A O 1
ATOM 957 N N . TYR A 1 122 ? 40.395 38.552 180.323 1.00 40.20 119 TYR A N 1
ATOM 958 C CA . TYR A 1 122 ? 41.032 38.483 179.017 1.00 37.58 119 TYR A CA 1
ATOM 959 C C . TYR A 1 122 ? 40.091 37.742 178.087 1.00 35.45 119 TYR A C 1
ATOM 960 O O . TYR A 1 122 ? 39.175 37.043 178.541 1.00 40.95 119 TYR A O 1
ATOM 969 N N . ASP A 1 123 ? 40.310 37.908 176.780 1.00 36.96 120 ASP A N 1
ATOM 970 C CA . ASP A 1 123 ? 39.555 37.164 175.773 1.00 40.39 120 ASP A CA 1
ATOM 971 C C . ASP A 1 123 ? 40.327 35.892 175.425 1.00 40.63 120 ASP A C 1
ATOM 972 O O . ASP A 1 123 ? 41.446 35.968 174.917 1.00 40.61 120 ASP A O 1
ATOM 977 N N . LYS A 1 124 ? 39.735 34.724 175.687 1.00 40.32 121 LYS A N 1
ATOM 978 C CA . LYS A 1 124 ? 40.459 33.483 175.421 1.00 39.31 121 LYS A CA 1
ATOM 979 C C . LYS A 1 124 ? 40.764 33.315 173.941 1.00 34.38 121 LYS A C 1
ATOM 980 O O . LYS A 1 124 ? 41.806 32.772 173.579 1.00 34.27 121 LYS A O 1
ATOM 986 N N . LYS A 1 125 ? 39.856 33.740 173.064 1.00 42.43 122 LYS A N 1
ATOM 987 C CA . LYS A 1 125 ? 40.077 33.517 171.635 1.00 38.63 122 LYS A CA 1
ATOM 988 C C . LYS A 1 125 ? 41.213 34.396 171.119 1.00 39.61 122 LYS A C 1
ATOM 989 O O . LYS A 1 125 ? 42.008 33.964 170.273 1.00 39.47 122 LYS A O 1
ATOM 995 N N . GLU A 1 126 ? 41.317 35.626 171.629 1.00 42.62 123 GLU A N 1
ATOM 996 C CA . GLU A 1 126 ? 42.433 36.505 171.287 1.00 36.70 123 GLU A CA 1
ATOM 997 C C . GLU A 1 126 ? 43.749 35.956 171.822 1.00 35.12 123 GLU A C 1
ATOM 998 O O . GLU A 1 126 ? 44.740 35.863 171.093 1.00 38.17 123 GLU A O 1
ATOM 1004 N N . PHE A 1 127 ? 43.793 35.635 173.112 1.00 38.76 124 PHE A N 1
ATOM 1005 C CA . PHE A 1 127 ? 44.945 34.964 173.707 1.00 34.45 124 PHE A CA 1
ATOM 1006 C C . PHE A 1 127 ? 45.442 33.875 172.769 1.00 34.89 124 PHE A C 1
ATOM 1007 O O . PHE A 1 127 ? 46.562 33.939 172.254 1.00 42.62 124 PHE A O 1
ATOM 1015 N N . ALA A 1 128 ? 44.588 32.889 172.506 1.00 41.30 125 ALA A N 1
ATOM 1016 C CA . ALA A 1 128 ? 44.988 31.735 171.710 1.00 40.43 125 ALA A CA 1
ATOM 1017 C C . ALA A 1 128 ? 45.441 32.134 170.314 1.00 34.71 125 ALA A C 1
ATOM 1018 O O . ALA A 1 128 ? 46.514 31.727 169.866 1.00 40.59 125 ALA A O 1
ATOM 1020 N N . LYS A 1 129 ? 44.636 32.900 169.590 1.00 33.22 126 LYS A N 1
ATOM 1021 C CA . LYS A 1 129 ? 45.006 33.164 168.212 1.00 32.19 126 LYS A CA 1
ATOM 1022 C C . LYS A 1 129 ? 46.322 33.931 168.140 1.00 35.62 126 LYS A C 1
ATOM 1023 O O . LYS A 1 129 ? 47.141 33.687 167.247 1.00 39.04 126 LYS A O 1
ATOM 1029 N N . LYS A 1 130 ? 46.552 34.860 169.077 1.00 35.84 127 LYS A N 1
ATOM 1030 C CA . LYS A 1 130 ? 47.739 35.710 168.993 1.00 37.32 127 LYS A CA 1
ATOM 1031 C C . LYS A 1 130 ? 49.009 34.967 169.410 1.00 40.23 127 LYS A C 1
ATOM 1032 O O . LYS A 1 130 ? 50.065 35.129 168.778 1.00 36.74 127 LYS A O 1
ATOM 1038 N N . VAL A 1 131 ? 48.927 34.144 170.460 1.00 35.48 128 VAL A N 1
ATOM 1039 C CA . VAL A 1 131 ? 50.095 33.382 170.883 1.00 35.02 128 VAL A CA 1
ATOM 1040 C C . VAL A 1 131 ? 50.417 32.280 169.885 1.00 36.72 128 VAL A C 1
ATOM 1041 O O . VAL A 1 131 ? 51.567 32.114 169.459 1.00 38.43 128 VAL A O 1
ATOM 1045 N N . PHE A 1 132 ? 49.417 31.514 169.491 1.00 39.08 129 PHE A N 1
ATOM 1046 C CA . PHE A 1 132 ? 49.655 30.295 168.732 1.00 36.52 129 PHE A CA 1
ATOM 1047 C C . PHE A 1 132 ? 49.403 30.445 167.239 1.00 34.69 129 PHE A C 1
ATOM 1048 O O . PHE A 1 132 ? 49.670 29.491 166.479 1.00 33.68 129 PHE A O 1
ATOM 1056 N N . LYS A 1 133 ? 48.957 31.619 166.781 1.00 35.28 130 LYS A N 1
ATOM 1057 C CA . LYS A 1 133 ? 48.662 31.882 165.367 1.00 40.44 130 LYS A CA 1
ATOM 1058 C C . LYS A 1 133 ? 47.475 31.071 164.844 1.00 35.65 130 LYS A C 1
ATOM 1059 O O . LYS A 1 133 ? 47.256 31.004 163.636 1.00 38.81 130 LYS A O 1
ATOM 1065 N N . THR A 1 134 ? 46.695 30.458 165.725 1.00 36.10 131 THR A N 1
ATOM 1066 C CA . THR A 1 134 ? 45.534 29.679 165.329 1.00 36.19 131 THR A CA 1
ATOM 1067 C C . THR A 1 134 ? 44.585 29.624 166.513 1.00 35.93 131 THR A C 1
ATOM 1068 O O . THR A 1 134 ? 45.018 29.642 167.665 1.00 38.74 131 THR A O 1
ATOM 1072 N N . ASP A 1 135 ? 43.290 29.529 166.224 1.00 40.73 132 ASP A N 1
ATOM 1073 C CA . ASP A 1 135 ? 42.300 29.254 167.256 1.00 44.55 132 ASP A CA 1
ATOM 1074 C C . ASP A 1 135 ? 41.685 27.869 167.089 1.00 42.57 132 ASP A C 1
ATOM 1075 O O . ASP A 1 135 ? 40.581 27.628 167.580 1.00 46.09 132 ASP A O 1
ATOM 1080 N N . GLU A 1 136 ? 42.395 26.957 166.416 1.00 42.57 133 GLU A N 1
ATOM 1081 C CA . GLU A 1 136 ? 41.973 25.570 166.291 1.00 43.29 133 GLU A CA 1
ATOM 1082 C C . GLU A 1 136 ? 42.179 24.819 167.598 1.00 43.33 133 GLU A C 1
ATOM 1083 O O . GLU A 1 136 ? 43.305 24.731 168.096 1.00 43.27 133 GLU A O 1
ATOM 1089 N N . GLU A 1 137 ? 41.102 24.232 168.127 1.00 45.66 134 GLU A N 1
ATOM 1090 C CA . GLU A 1 137 ? 41.189 23.509 169.393 1.00 50.16 134 GLU A CA 1
ATOM 1091 C C . GLU A 1 137 ? 42.094 22.288 169.286 1.00 43.61 134 GLU A C 1
ATOM 1092 O O . GLU A 1 137 ? 42.584 21.798 170.309 1.00 44.82 134 GLU A O 1
ATOM 1098 N N . ALA A 1 138 ? 42.320 21.783 168.071 1.00 45.43 135 ALA A N 1
ATOM 1099 C CA . ALA A 1 138 ? 43.209 20.640 167.884 1.00 45.36 135 ALA A CA 1
ATOM 1100 C C . ALA A 1 138 ? 44.643 20.967 168.278 1.00 44.90 135 ALA A C 1
ATOM 1101 O O . ALA A 1 138 ? 45.416 20.050 168.572 1.00 42.73 135 ALA A O 1
ATOM 1103 N N . HIS A 1 139 ? 45.011 22.255 168.312 1.00 41.99 136 HIS A N 1
ATOM 1104 C CA . HIS A 1 139 ? 46.347 22.678 168.718 1.00 35.94 136 HIS A CA 1
ATOM 1105 C C . HIS A 1 139 ? 46.466 22.557 170.234 1.00 39.20 136 HIS A C 1
ATOM 1106 O O . HIS A 1 139 ? 45.650 23.120 170.955 1.00 40.46 136 HIS A O 1
ATOM 1113 N N . PRO A 1 140 ? 47.473 21.816 170.744 1.00 38.32 137 PRO A N 1
ATOM 1114 C CA . PRO A 1 140 ? 47.542 21.602 172.206 1.00 32.88 137 PRO A CA 1
ATOM 1115 C C . PRO A 1 140 ? 47.501 22.886 173.015 1.00 39.18 137 PRO A C 1
ATOM 1116 O O . PRO A 1 140 ? 46.867 22.949 174.075 1.00 43.67 137 PRO A O 1
ATOM 1120 N N . GLY A 1 141 ? 48.197 23.914 172.536 1.00 37.47 138 GLY A N 1
ATOM 1121 C CA . GLY A 1 141 ? 48.269 25.152 173.283 1.00 40.97 138 GLY A CA 1
ATOM 1122 C C . GLY A 1 141 ? 46.959 25.905 173.291 1.00 39.58 138 GLY A C 1
ATOM 1123 O O . GLY A 1 141 ? 46.618 26.549 174.289 1.00 42.98 138 GLY A O 1
ATOM 1124 N N . VAL A 1 142 ? 46.226 25.874 172.174 1.00 37.86 139 VAL A N 1
ATOM 1125 C CA . VAL A 1 142 ? 44.913 26.515 172.136 1.00 38.97 139 VAL A CA 1
ATOM 1126 C C . VAL A 1 142 ? 43.975 25.803 173.100 1.00 39.76 139 VAL A C 1
ATOM 1127 O O . VAL A 1 142 ? 43.161 26.432 173.784 1.00 37.30 139 VAL A O 1
ATOM 1131 N N . ALA A 1 143 ? 44.088 24.474 173.179 1.00 46.12 140 ALA A N 1
ATOM 1132 C CA . ALA A 1 143 ? 43.247 23.699 174.084 1.00 43.94 140 ALA A CA 1
ATOM 1133 C C . ALA A 1 143 ? 43.561 24.008 175.537 1.00 39.70 140 ALA A C 1
ATOM 1134 O O . ALA A 1 143 ? 42.650 24.060 176.375 1.00 44.70 140 ALA A O 1
ATOM 1136 N N . LYS A 1 144 ? 44.840 24.204 175.854 1.00 37.87 141 LYS A N 1
ATOM 1137 C CA . LYS A 1 144 ? 45.240 24.573 177.213 1.00 40.23 141 LYS A CA 1
ATOM 1138 C C . LYS A 1 144 ? 44.844 26.012 177.549 1.00 42.54 141 LYS A C 1
ATOM 1139 O O . LYS A 1 144 ? 44.486 26.312 178.697 1.00 44.08 141 LYS A O 1
ATOM 1145 N N . THR A 1 145 ? 44.931 26.925 176.573 1.00 41.33 142 THR A N 1
ATOM 1146 C CA . THR A 1 145 ? 44.446 28.289 176.774 1.00 39.12 142 THR A CA 1
ATOM 1147 C C . THR A 1 145 ? 42.952 28.297 177.100 1.00 40.93 142 THR A C 1
ATOM 1148 O O . THR A 1 145 ? 42.513 28.974 178.038 1.00 36.50 142 THR A O 1
ATOM 1152 N N . TYR A 1 146 ? 42.151 27.528 176.339 1.00 37.49 143 TYR A N 1
ATOM 1153 C CA . TYR A 1 146 ? 40.702 27.503 176.530 1.00 39.24 143 TYR A CA 1
ATOM 1154 C C . TYR A 1 146 ? 40.295 26.887 177.872 1.00 37.30 143 TYR A C 1
ATOM 1155 O O . TYR A 1 146 ? 39.171 27.110 178.332 1.00 36.89 143 TYR A O 1
ATOM 1164 N N . ALA A 1 147 ? 41.185 26.149 178.523 1.00 41.35 144 ALA A N 1
ATOM 1165 C CA . ALA A 1 147 ? 40.900 25.538 179.809 1.00 39.62 144 ALA A CA 1
ATOM 1166 C C . ALA A 1 147 ? 41.308 26.388 181.013 1.00 44.77 144 ALA A C 1
ATOM 1167 O O . ALA A 1 147 ? 41.052 25.977 182.148 1.00 46.64 144 ALA A O 1
ATOM 1169 N N . LEU A 1 148 ? 41.936 27.543 180.805 1.00 35.76 145 LEU A N 1
ATOM 1170 C CA . LEU A 1 148 ? 42.413 28.358 181.911 1.00 33.41 145 LEU A CA 1
ATOM 1171 C C . LEU A 1 148 ? 41.260 29.005 182.662 1.00 35.93 145 LEU A C 1
ATOM 1172 O O . LEU A 1 148 ? 40.175 29.203 182.123 1.00 37.50 145 LEU A O 1
ATOM 1177 N N . GLY A 1 149 ? 41.511 29.382 183.912 1.00 37.00 146 GLY A N 1
ATOM 1178 C CA . GLY A 1 149 ? 40.516 30.147 184.647 1.00 33.35 146 GLY A CA 1
ATOM 1179 C C . GLY A 1 149 ? 40.265 31.511 184.029 1.00 30.48 146 GLY A C 1
ATOM 1180 O O . GLY A 1 149 ? 41.089 32.073 183.295 1.00 34.69 146 GLY A O 1
ATOM 1181 N N . GLU A 1 150 ? 39.101 32.068 184.357 1.00 36.85 147 GLU A N 1
ATOM 1182 C CA A GLU A 1 150 ? 38.662 33.304 183.720 0.59 38.66 147 GLU A CA 1
ATOM 1183 C CA B GLU A 1 150 ? 38.677 33.300 183.709 0.41 36.89 147 GLU A CA 1
ATOM 1184 C C . GLU A 1 150 ? 39.521 34.484 184.139 1.00 34.02 147 GLU A C 1
ATOM 1185 O O . GLU A 1 150 ? 39.572 35.482 183.413 1.00 39.89 147 GLU A O 1
ATOM 1196 N N . TYR A 1 151 ? 40.189 34.382 185.284 1.00 33.62 148 TYR A N 1
ATOM 1197 C CA . TYR A 1 151 ? 40.953 35.479 185.864 1.00 35.11 148 TYR A CA 1
ATOM 1198 C C . TYR A 1 151 ? 42.452 35.206 185.834 1.00 31.92 148 TYR A C 1
ATOM 1199 O O . TYR A 1 151 ? 42.908 34.155 186.300 1.00 32.63 148 TYR A O 1
ATOM 1208 N N . LEU A 1 152 ? 43.224 36.174 185.355 1.00 29.06 149 LEU A N 1
ATOM 1209 C CA . LEU A 1 152 ? 44.673 36.119 185.482 1.00 32.95 149 LEU A CA 1
ATOM 1210 C C . LEU A 1 152 ? 45.089 37.033 186.624 1.00 35.70 149 LEU A C 1
ATOM 1211 O O . LEU A 1 152 ? 44.409 38.012 186.943 1.00 34.36 149 LEU A O 1
ATOM 1216 N N . VAL A 1 153 ? 46.212 36.700 187.245 1.00 38.11 150 VAL A N 1
ATOM 1217 C CA . VAL A 1 153 ? 46.649 37.336 188.482 1.00 33.66 150 VAL A CA 1
ATOM 1218 C C . VAL A 1 153 ? 48.088 37.772 188.288 1.00 34.29 150 VAL A C 1
ATOM 1219 O O . VAL A 1 153 ? 48.961 36.935 188.034 1.00 32.90 150 VAL A O 1
ATOM 1223 N N . GLY A 1 154 ? 48.332 39.069 188.371 1.00 33.28 151 GLY A N 1
ATOM 1224 C CA . GLY A 1 154 ? 49.654 39.615 188.158 1.00 30.64 151 GLY A CA 1
ATOM 1225 C C . GLY A 1 154 ? 50.263 39.978 189.493 1.00 30.46 151 GLY A C 1
ATOM 1226 O O . GLY A 1 154 ? 49.548 40.294 190.439 1.00 36.92 151 GLY A O 1
ATOM 1227 N N . GLY A 1 155 ? 51.581 39.912 189.573 1.00 35.99 152 GLY A N 1
ATOM 1228 C CA . GLY A 1 155 ? 52.277 40.348 190.775 1.00 33.49 152 GLY A CA 1
ATOM 1229 C C . GLY A 1 155 ? 53.533 39.540 191.017 1.00 33.64 152 GLY A C 1
ATOM 1230 O O . GLY A 1 155 ? 53.778 38.507 190.385 1.00 33.88 152 GLY A O 1
ATOM 1231 N N . GLU A 1 156 ? 54.339 40.043 191.960 1.00 35.52 153 GLU A N 1
ATOM 1232 C CA . GLU A 1 156 ? 55.647 39.474 192.225 1.00 36.05 153 GLU A CA 1
ATOM 1233 C C . GLU A 1 156 ? 55.556 38.298 193.175 1.00 35.89 153 GLU A C 1
ATOM 1234 O O . GLU A 1 156 ? 54.726 38.278 194.085 1.00 38.48 153 GLU A O 1
ATOM 1240 N N . ILE A 1 157 ? 56.465 37.338 192.994 1.00 34.85 154 ILE A N 1
ATOM 1241 C CA . ILE A 1 157 ? 56.490 36.124 193.791 1.00 31.85 154 ILE A CA 1
ATOM 1242 C C . ILE A 1 157 ? 57.820 36.020 194.531 1.00 28.74 154 ILE A C 1
ATOM 1243 O O . ILE A 1 157 ? 58.794 36.708 194.218 1.00 32.14 154 ILE A O 1
ATOM 1248 N N . GLU A 1 158 ? 57.842 35.134 195.533 1.00 35.60 155 GLU A N 1
ATOM 1249 C CA . GLU A 1 158 ? 59.054 34.698 196.221 1.00 36.01 155 GLU A CA 1
ATOM 1250 C C . GLU A 1 158 ? 58.969 33.187 196.388 1.00 35.51 155 GLU A C 1
ATOM 1251 O O . GLU A 1 158 ? 57.983 32.679 196.931 1.00 32.65 155 GLU A O 1
ATOM 1257 N N . LEU A 1 159 ? 60.015 32.481 195.958 1.00 36.90 156 LEU A N 1
ATOM 1258 C CA . LEU A 1 159 ? 59.990 31.024 195.903 1.00 35.02 156 LEU A CA 1
ATOM 1259 C C . LEU A 1 159 ? 60.311 30.427 197.263 1.00 36.29 156 LEU A C 1
ATOM 1260 O O . LEU A 1 159 ? 61.334 30.752 197.865 1.00 42.54 156 LEU A O 1
ATOM 1265 N N . LEU A 1 160 ? 59.382 29.626 197.791 1.00 40.60 157 LEU A N 1
ATOM 1266 C CA . LEU A 1 160 ? 59.570 28.994 199.125 1.00 39.31 157 LEU A CA 1
ATOM 1267 C C . LEU A 1 160 ? 60.037 27.553 198.917 1.00 42.29 157 LEU A C 1
ATOM 1268 O O . LEU A 1 160 ? 61.060 27.162 199.511 1.00 47.91 157 LEU A O 1
ATOM 1273 N N . ASN A 1 161 ? 59.294 26.806 198.098 1.00 45.86 158 ASN A N 1
ATOM 1274 C CA . ASN A 1 161 ? 59.624 25.392 197.784 1.00 37.27 158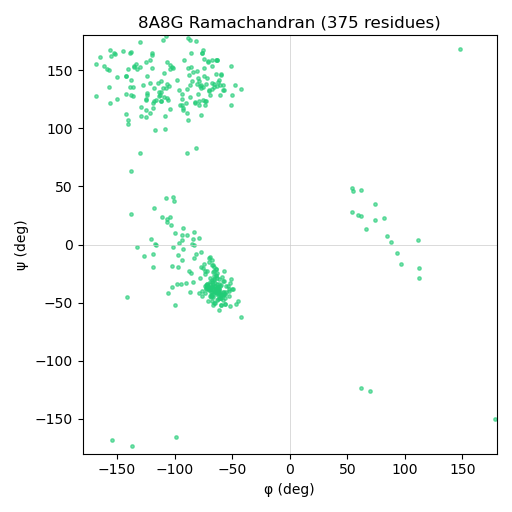 ASN A CA 1
ATOM 1275 C C . ASN A 1 161 ? 59.512 25.200 196.270 1.00 41.68 158 ASN A C 1
ATOM 1276 O O . ASN A 1 161 ? 58.779 25.975 195.626 1.00 48.63 158 ASN A O 1
ATOM 1281 N N . GLU A 1 162 ? 60.219 24.204 195.734 1.00 39.51 159 GLU A N 1
ATOM 1282 C CA . GLU A 1 162 ? 60.186 23.916 194.278 1.00 53.75 159 GLU A CA 1
ATOM 1283 C C . GLU A 1 162 ? 59.790 22.450 194.096 1.00 46.46 159 GLU A C 1
ATOM 1284 O O . GLU A 1 162 ? 59.988 21.666 195.045 1.00 47.57 159 GLU A O 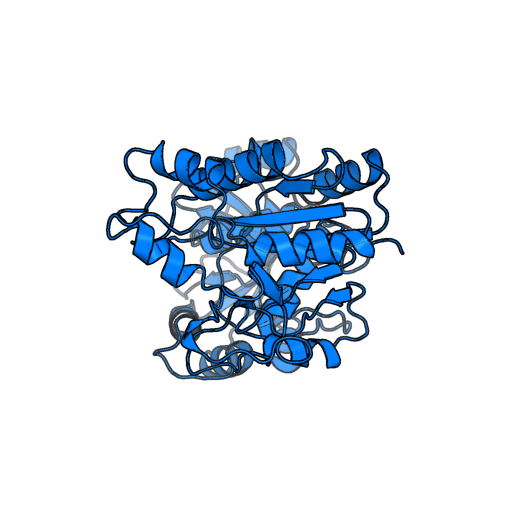1
ATOM 1290 N N . VAL A 1 163 ? 59.255 22.097 192.924 1.00 39.48 160 VAL A N 1
ATOM 1291 C CA . VAL A 1 163 ? 58.837 20.686 192.669 1.00 40.28 160 VAL A CA 1
ATOM 1292 C C . VAL A 1 163 ? 60.081 19.802 192.805 1.00 43.87 160 VAL A C 1
ATOM 1293 O O . VAL A 1 163 ? 61.142 20.187 192.265 1.00 43.49 160 VAL A O 1
ATOM 1297 N N . PRO A 1 164 ? 59.994 18.620 193.455 1.00 49.95 161 PRO A N 1
ATOM 1298 C CA . PRO A 1 164 ? 61.170 17.771 193.646 1.00 43.54 161 PRO A CA 1
ATOM 1299 C C . PRO A 1 164 ? 61.761 17.424 192.275 1.00 41.88 161 PRO A C 1
ATOM 1300 O O . PRO A 1 164 ? 61.016 17.043 191.391 1.00 40.67 161 PRO A O 1
ATOM 1304 N N . ASN A 1 165 ? 63.081 17.572 192.142 1.00 43.21 162 ASN A N 1
ATOM 1305 C CA . ASN A 1 165 ? 63.760 17.296 190.850 1.00 42.70 162 ASN A CA 1
ATOM 1306 C C . ASN A 1 165 ? 64.753 16.147 191.038 1.00 44.33 162 ASN A C 1
ATOM 1307 O O . ASN A 1 165 ? 65.637 16.261 191.909 1.00 48.86 162 ASN A O 1
ATOM 1312 N N . PRO A 1 166 ? 64.643 15.052 190.256 1.00 46.20 163 PRO A N 1
ATOM 1313 C CA . PRO A 1 166 ? 65.576 13.930 190.350 1.00 48.04 163 PRO A CA 1
ATOM 1314 C C . PRO A 1 166 ? 66.987 14.388 189.953 1.00 50.40 163 PRO A C 1
ATOM 1315 O O . PRO A 1 166 ? 67.943 13.939 190.558 1.00 54.09 163 PRO A O 1
ATOM 1319 N N . PHE A 1 167 ? 67.070 15.263 188.944 1.00 49.92 164 PHE A N 1
ATOM 1320 C CA . PHE A 1 167 ? 68.376 15.744 188.422 1.00 49.08 164 PHE A CA 1
ATOM 1321 C C . PHE A 1 167 ? 68.733 17.145 188.938 1.00 43.03 164 PHE A C 1
ATOM 1322 O O . PHE A 1 167 ? 69.234 17.943 188.120 1.00 48.54 164 PHE A O 1
ATOM 1330 N N . LYS A 1 168 ? 68.475 17.450 190.217 1.00 44.19 165 LYS A N 1
ATOM 1331 C CA . LYS A 1 168 ? 68.906 18.734 190.753 1.00 47.91 165 LYS A CA 1
ATOM 1332 C C . LYS A 1 168 ? 70.393 18.941 190.507 1.00 48.97 165 LYS A C 1
ATOM 1333 O O . LYS A 1 168 ? 70.831 20.061 190.210 1.00 50.12 165 LYS A O 1
ATOM 1339 N N . SER A 1 169 ? 71.174 17.858 190.586 1.00 47.00 166 SER A N 1
ATOM 1340 C CA . SER A 1 169 ? 72.607 17.949 190.404 1.00 44.84 166 SER A CA 1
ATOM 1341 C C . SER A 1 169 ? 72.966 18.539 189.058 1.00 47.47 166 SER A C 1
ATOM 1342 O O . SER A 1 169 ? 74.030 19.163 188.926 1.00 48.75 166 SER A O 1
ATOM 1345 N N . HIS A 1 170 ? 72.134 18.304 188.029 1.00 51.25 167 HIS A N 1
ATOM 1346 C CA . HIS A 1 170 ? 72.402 18.861 186.705 1.00 47.64 167 HIS A CA 1
ATOM 1347 C C . HIS A 1 170 ? 71.701 20.189 186.466 1.00 40.51 167 HIS A C 1
ATOM 1348 O O . HIS A 1 170 ? 72.012 20.865 185.479 1.00 42.59 167 HIS A O 1
ATOM 1355 N N . THR A 1 171 ? 70.748 20.565 187.316 1.00 40.47 168 THR A N 1
ATOM 1356 C CA . THR A 1 171 ? 69.958 21.771 187.078 1.00 36.71 168 THR A CA 1
ATOM 1357 C C . THR A 1 171 ? 70.674 22.961 187.719 1.00 37.67 168 THR A C 1
ATOM 1358 O O . THR A 1 171 ? 70.335 23.432 188.802 1.00 42.98 168 THR A O 1
ATOM 1362 N N . LEU A 1 172 ? 71.707 23.446 187.029 1.00 44.03 169 LEU A N 1
ATOM 1363 C CA . LEU A 1 172 ? 72.398 24.656 187.459 1.00 44.95 169 LEU A CA 1
ATOM 1364 C C . LEU A 1 172 ? 71.583 25.885 187.068 1.00 44.29 169 LEU A C 1
ATOM 1365 O O . LEU A 1 172 ? 71.039 25.959 185.960 1.00 47.88 169 LEU A O 1
ATOM 1370 N N . ARG A 1 173 ? 71.486 26.835 187.988 1.00 41.17 170 ARG A N 1
ATOM 1371 C CA . ARG A 1 173 ? 70.746 28.049 187.694 1.00 44.18 170 ARG A CA 1
ATOM 1372 C C . ARG A 1 173 ? 71.653 29.067 186.993 1.00 41.90 170 ARG A C 1
ATOM 1373 O O . ARG A 1 173 ? 72.867 28.863 186.904 1.00 43.62 170 ARG A O 1
ATOM 1381 N N . PRO A 1 174 ? 71.096 30.092 186.378 1.00 35.21 171 PRO A N 1
ATOM 1382 C CA . PRO A 1 174 ? 71.922 31.040 185.606 1.00 36.70 171 PRO A CA 1
ATOM 1383 C C . PRO A 1 174 ? 73.123 31.641 186.314 1.00 37.18 171 PRO A C 1
ATOM 1384 O O . PRO A 1 174 ? 74.123 31.962 185.655 1.00 38.10 171 PRO A O 1
ATOM 1388 N N . VAL A 1 175 ? 73.056 31.863 187.621 1.00 36.55 172 VAL A N 1
ATOM 1389 C CA . VAL A 1 175 ? 74.218 32.432 188.288 1.00 40.42 172 VAL A CA 1
ATOM 1390 C C . VAL A 1 175 ? 75.363 31.421 188.314 1.00 42.55 172 VAL A C 1
ATOM 1391 O O . VAL A 1 175 ? 76.547 31.803 188.291 1.00 40.14 172 VAL A O 1
ATOM 1395 N N . GLU A 1 176 ? 75.037 30.120 188.327 1.00 38.37 173 GLU A N 1
ATOM 1396 C CA . GLU A 1 176 ? 76.069 29.088 188.340 1.00 34.57 173 GLU A CA 1
ATOM 1397 C C . GLU A 1 176 ? 76.663 28.883 186.956 1.00 32.66 173 GLU A C 1
ATOM 1398 O O . GLU A 1 176 ? 77.875 28.714 186.822 1.00 39.63 173 GLU A O 1
ATOM 1404 N N . THR A 1 177 ? 75.844 28.874 185.910 1.00 35.66 174 THR A N 1
ATOM 1405 C CA . THR A 1 177 ? 76.397 28.640 184.579 1.00 31.82 174 THR A CA 1
ATOM 1406 C C . THR A 1 177 ? 77.244 29.820 184.133 1.00 32.34 174 THR A C 1
ATOM 1407 O O . THR A 1 177 ? 78.251 29.654 183.449 1.00 36.88 174 THR A O 1
ATOM 1411 N N . ARG A 1 178 ? 76.864 31.020 184.523 1.00 35.24 175 ARG A N 1
ATOM 1412 C CA . ARG A 1 178 ? 77.676 32.182 184.209 1.00 32.23 175 ARG A CA 1
ATOM 1413 C C . ARG A 1 178 ? 79.039 32.059 184.857 1.00 38.28 175 ARG A C 1
ATOM 1414 O O . ARG A 1 178 ? 80.079 32.262 184.214 1.00 40.56 175 ARG A O 1
ATOM 1422 N N . ALA A 1 179 ? 79.067 31.691 186.132 1.00 40.10 176 ALA A N 1
ATOM 1423 C CA . ALA A 1 179 ? 80.360 31.590 186.800 1.00 41.37 176 ALA A CA 1
ATOM 1424 C C . ALA A 1 179 ? 81.188 30.447 186.228 1.00 41.26 176 ALA A C 1
ATOM 1425 O O . ALA A 1 179 ? 82.425 30.524 186.191 1.00 46.27 176 ALA A O 1
ATOM 1427 N N . LEU A 1 180 ? 80.529 29.390 185.760 1.00 38.13 177 LEU A N 1
ATOM 1428 C CA . LEU A 1 180 ? 81.240 28.282 185.133 1.00 35.61 177 LEU A CA 1
ATOM 1429 C C . LEU A 1 180 ? 81.868 28.704 183.807 1.00 41.33 177 LEU A C 1
ATOM 1430 O O . LEU A 1 180 ? 83.016 28.351 183.512 1.00 41.38 177 LEU A O 1
ATOM 1435 N N . PHE A 1 181 ? 81.125 29.451 182.987 1.00 39.10 178 PHE A N 1
ATOM 1436 C CA . PHE A 1 181 ? 81.695 29.979 181.755 1.00 38.70 178 PHE A CA 1
ATOM 1437 C C . PHE A 1 181 ? 82.922 30.826 182.050 1.00 36.44 178 PHE A C 1
ATOM 1438 O O . PHE A 1 181 ? 83.941 30.715 181.371 1.00 42.10 178 PHE A O 1
ATOM 1446 N N . LYS A 1 182 ? 82.844 31.662 183.081 1.00 44.90 179 LYS A N 1
ATOM 1447 C CA . LYS A 1 182 ? 83.927 32.589 183.401 1.00 45.48 179 LYS A CA 1
ATOM 1448 C C . LYS A 1 182 ? 85.158 31.850 183.907 1.00 53.64 179 LYS A C 1
ATOM 1449 O O . LYS A 1 182 ? 86.299 32.243 183.614 1.00 47.14 179 LYS A O 1
ATOM 1455 N N . GLU A 1 183 ? 84.940 30.789 184.692 1.00 52.82 180 GLU A N 1
ATOM 1456 C CA . GLU A 1 183 ? 86.049 30.000 185.205 1.00 45.84 180 GLU A CA 1
ATOM 1457 C C . GLU A 1 183 ? 86.830 29.346 184.077 1.00 46.80 180 GLU A C 1
ATOM 1458 O O . GLU A 1 183 ? 88.065 29.264 184.130 1.00 44.66 180 GLU A O 1
ATOM 1464 N N . LYS A 1 184 ? 86.134 28.874 183.050 1.00 44.62 181 LYS A N 1
ATOM 1465 C CA . LYS A 1 184 ? 86.802 28.236 181.915 1.00 47.83 181 LYS A CA 1
ATOM 1466 C C . LYS A 1 184 ? 87.329 29.232 180.881 1.00 42.75 181 LYS A C 1
ATOM 1467 O O . LYS A 1 184 ? 87.891 28.802 179.866 1.00 41.07 181 LYS A O 1
ATOM 1473 N N . GLY A 1 185 ? 87.133 30.530 181.088 1.00 45.96 182 GLY A N 1
ATOM 1474 C CA . GLY A 1 185 ? 87.600 31.513 180.141 1.00 38.80 182 GLY A CA 1
ATOM 1475 C C . GLY A 1 185 ? 86.802 31.614 178.866 1.00 35.42 182 GLY A C 1
ATOM 1476 O O . GLY A 1 185 ? 87.316 32.130 177.878 1.00 44.68 182 GLY A O 1
ATOM 1477 N N . TRP A 1 186 ? 85.554 31.157 178.848 1.00 43.04 183 TRP A N 1
ATOM 1478 C CA . TRP A 1 186 ? 84.732 31.270 177.648 1.00 36.63 183 TRP A CA 1
ATOM 1479 C C . TRP A 1 186 ? 84.134 32.667 177.601 1.00 36.02 183 TRP A C 1
ATOM 1480 O O . TRP A 1 186 ? 83.438 33.070 178.535 1.00 36.97 183 TRP A O 1
ATOM 1491 N N . GLU A 1 187 ? 84.384 33.401 176.523 1.00 40.17 184 GLU A N 1
ATOM 1492 C CA . GLU A 1 187 ? 83.705 34.665 176.282 1.00 36.84 184 GLU A CA 1
ATOM 1493 C C . GLU A 1 187 ? 82.486 34.516 175.397 1.00 36.90 184 GLU A C 1
ATOM 1494 O O . GLU A 1 187 ? 81.521 35.258 175.562 1.00 42.31 184 GLU A O 1
ATOM 1500 N N . THR A 1 188 ? 82.516 33.600 174.445 1.00 32.88 185 THR A N 1
ATOM 1501 C CA . THR A 1 188 ? 81.346 33.285 173.652 1.00 34.87 185 THR A CA 1
ATOM 1502 C C . THR A 1 188 ? 80.898 31.865 173.942 1.00 35.52 185 THR A C 1
ATOM 1503 O O . THR A 1 188 ? 81.727 30.952 174.047 1.00 34.28 185 THR A O 1
ATOM 1507 N N . ILE A 1 189 ? 79.587 31.683 174.050 1.00 34.19 186 ILE A N 1
ATOM 1508 C CA . ILE A 1 189 ? 79.009 30.399 174.409 1.00 33.49 186 ILE A CA 1
ATOM 1509 C C . ILE A 1 189 ? 77.789 30.176 173.534 1.00 34.78 186 ILE A C 1
ATOM 1510 O O . ILE A 1 189 ? 76.981 31.092 173.343 1.00 35.10 186 ILE A O 1
ATOM 1515 N N . VAL A 1 190 ? 77.647 28.963 173.001 1.00 34.03 187 VAL A N 1
ATOM 1516 C CA . VAL A 1 190 ? 76.525 28.619 172.134 1.00 29.66 187 VAL A CA 1
ATOM 1517 C C . VAL A 1 190 ? 75.640 27.605 172.851 1.00 27.38 187 VAL A C 1
ATOM 1518 O O . VAL A 1 190 ? 76.116 26.589 173.371 1.00 31.18 187 VAL A O 1
ATOM 1522 N N . ALA A 1 191 ? 74.352 27.898 172.898 1.00 29.53 188 ALA A N 1
ATOM 1523 C CA . ALA A 1 191 ? 73.378 27.014 173.505 1.00 31.45 188 ALA A CA 1
ATOM 1524 C C . ALA A 1 191 ? 72.861 26.041 172.466 1.00 31.79 188 ALA A C 1
ATOM 1525 O O . ALA A 1 191 ? 72.509 26.442 171.354 1.00 29.94 188 ALA A O 1
ATOM 1527 N N . PHE A 1 192 ? 72.793 24.775 172.837 1.00 30.04 189 PHE A N 1
ATOM 1528 C CA . PHE A 1 192 ? 72.152 23.757 172.017 1.00 32.58 189 PHE A CA 1
ATOM 1529 C C . PHE A 1 192 ? 71.095 23.075 172.873 1.00 30.63 189 PHE A C 1
ATOM 1530 O O . PHE A 1 192 ? 71.423 22.431 173.873 1.00 29.72 189 PHE A O 1
ATOM 1538 N N . GLN A 1 193 ? 69.836 23.228 172.484 1.00 35.82 190 GLN A N 1
ATOM 1539 C CA . GLN A 1 193 ? 68.691 22.749 173.241 1.00 37.70 190 GLN A CA 1
ATOM 1540 C C . GLN A 1 193 ? 68.254 21.419 172.659 1.00 40.84 190 GLN A C 1
ATOM 1541 O O . GLN A 1 193 ? 68.275 21.234 171.441 1.00 36.60 190 GLN A O 1
ATOM 1547 N N . THR A 1 194 ? 67.857 20.494 173.532 1.00 44.62 191 THR A N 1
ATOM 1548 C CA . THR A 1 194 ? 67.466 19.172 173.066 1.00 42.14 191 THR A CA 1
ATOM 1549 C C . THR A 1 194 ? 66.521 18.521 174.067 1.00 46.04 191 THR A C 1
ATOM 1550 O O . THR A 1 194 ? 66.407 18.937 175.232 1.00 39.73 191 THR A O 1
ATOM 1554 N N . ARG A 1 195 ? 65.826 17.494 173.577 1.00 42.12 192 ARG A N 1
ATOM 1555 C CA . ARG A 1 195 ? 65.063 16.601 174.440 1.00 46.06 192 ARG A CA 1
ATOM 1556 C C . ARG A 1 195 ? 65.244 15.151 173.988 1.00 46.55 192 ARG A C 1
ATOM 1557 O O . ARG A 1 195 ? 64.371 14.311 174.247 1.00 45.03 192 ARG A O 1
ATOM 1565 N N . ASN A 1 196 ? 66.384 14.848 173.338 1.00 45.97 193 ASN A N 1
ATOM 1566 C CA . ASN A 1 196 ? 66.669 13.519 172.808 1.00 44.61 193 ASN A CA 1
ATOM 1567 C C . ASN A 1 196 ? 68.154 13.196 172.920 1.00 42.22 193 ASN A C 1
ATOM 1568 O O . ASN A 1 196 ? 68.994 14.082 173.121 1.00 40.02 193 ASN A O 1
ATOM 1573 N N . VAL A 1 197 ? 68.471 11.917 172.732 1.00 39.58 194 VAL A N 1
ATOM 1574 C CA . VAL A 1 197 ? 69.862 11.472 172.764 1.00 40.06 194 VAL A CA 1
ATOM 1575 C C . VAL A 1 197 ? 70.599 12.054 171.561 1.00 32.14 194 VAL A C 1
ATOM 1576 O O . VAL A 1 197 ? 69.979 12.327 170.519 1.00 35.17 194 VAL A O 1
ATOM 1580 N N . PRO A 1 198 ? 71.918 12.235 171.655 1.00 31.59 195 PRO A N 1
ATOM 1581 C CA . PRO A 1 198 ? 72.671 12.820 170.545 1.00 29.15 195 PRO A CA 1
ATOM 1582 C C . PRO A 1 198 ? 72.873 11.827 169.419 1.00 31.48 195 PRO A C 1
ATOM 1583 O O . PRO A 1 198 ? 73.261 10.682 169.652 1.00 32.67 195 PRO A O 1
ATOM 1587 N N . HIS A 1 199 ? 72.657 12.324 168.202 1.00 29.36 196 HIS A N 1
ATOM 1588 C CA . HIS A 1 199 ? 73.004 11.584 166.962 1.00 33.07 196 HIS A CA 1
ATOM 1589 C C . HIS A 1 199 ? 74.189 12.316 166.304 1.00 33.84 196 HIS A C 1
ATOM 1590 O O . HIS A 1 199 ? 74.609 13.376 166.816 1.00 30.61 196 HIS A O 1
ATOM 1597 N N . LEU A 1 200 ? 74.730 11.789 165.206 1.00 31.10 197 LEU A N 1
ATOM 1598 C CA . LEU A 1 200 ? 75.915 12.471 164.617 1.00 27.51 197 LEU A CA 1
ATOM 1599 C C . LEU A 1 200 ? 75.572 13.893 164.157 1.00 27.35 197 LEU A C 1
ATOM 1600 O O . LEU A 1 200 ? 76.431 14.781 164.329 1.00 32.85 197 LEU A O 1
ATOM 1605 N N . GLY A 1 201 ? 74.379 14.099 163.594 1.00 28.83 198 GLY A N 1
ATOM 1606 C CA . GLY A 1 201 ? 73.978 15.452 163.164 1.00 27.76 198 GLY A CA 1
ATOM 1607 C C . GLY A 1 201 ? 74.141 16.458 164.292 1.00 26.67 198 GLY A C 1
ATOM 1608 O O . GLY A 1 201 ? 74.684 17.542 164.040 1.00 27.34 198 GLY A O 1
ATOM 1609 N N . HIS A 1 202 ? 73.705 16.095 165.502 1.00 31.12 199 HIS A N 1
ATOM 1610 C CA . HIS A 1 202 ? 73.803 16.997 166.681 1.00 32.57 199 HIS A CA 1
ATOM 1611 C C . HIS A 1 202 ? 75.276 17.342 166.916 1.00 32.12 199 HIS A C 1
ATOM 1612 O O . HIS A 1 202 ? 75.600 18.535 167.015 1.00 32.32 199 HIS A O 1
ATOM 1619 N N . GLU A 1 203 ? 76.125 16.316 167.003 1.00 31.73 200 GLU A N 1
ATOM 1620 C CA . GLU A 1 203 ? 77.556 16.505 167.206 1.00 26.84 200 GLU A CA 1
ATOM 1621 C C . GLU A 1 203 ? 78.161 17.366 166.112 1.00 25.13 200 GLU A C 1
ATOM 1622 O O . GLU A 1 203 ? 78.990 18.230 166.387 1.00 33.56 200 GLU A O 1
ATOM 1628 N N . TYR A 1 204 ? 77.752 17.157 164.869 1.00 29.12 201 TYR A N 1
ATOM 1629 C CA . TYR A 1 204 ? 78.270 17.953 163.769 1.00 26.17 201 TYR A CA 1
ATOM 1630 C C . TYR A 1 204 ? 78.011 19.433 163.995 1.00 25.27 201 TYR A C 1
ATOM 1631 O O . TYR A 1 204 ? 78.891 20.267 163.807 1.00 27.10 201 TYR A O 1
ATOM 1640 N N . LEU A 1 205 ? 76.792 19.785 164.360 1.00 27.36 202 LEU A N 1
ATOM 1641 C CA . LEU A 1 205 ? 76.477 21.187 164.582 1.00 29.96 202 LEU A CA 1
ATOM 1642 C C . LEU A 1 205 ? 77.265 21.751 165.759 1.00 31.29 202 LEU A C 1
ATOM 1643 O O . LEU A 1 205 ? 77.750 22.893 165.707 1.00 31.22 202 LEU A O 1
ATOM 1648 N N . GLN A 1 206 ? 77.391 20.975 166.841 1.00 30.70 203 GLN A N 1
ATOM 1649 C CA . GLN A 1 206 ? 78.033 21.510 168.031 1.00 25.85 203 GLN A CA 1
ATOM 1650 C C . GLN A 1 206 ? 79.509 21.737 167.789 1.00 25.97 203 GLN A C 1
ATOM 1651 O O . GLN A 1 206 ? 80.060 22.759 168.215 1.00 33.15 203 GLN A O 1
ATOM 1657 N N . LYS A 1 207 ? 80.170 20.805 167.096 1.00 28.49 204 LYS A N 1
ATOM 1658 C CA . LYS A 1 207 ? 81.590 20.955 166.799 1.00 25.30 204 LYS A CA 1
ATOM 1659 C C . LYS A 1 207 ? 81.833 21.941 165.669 1.00 26.78 204 LYS A C 1
ATOM 1660 O O . LYS A 1 207 ? 82.920 22.515 165.562 1.00 32.63 204 LYS A O 1
ATOM 1666 N N . LEU A 1 208 ? 80.789 22.192 164.874 1.00 33.30 205 LEU A N 1
ATOM 1667 C CA . LEU A 1 208 ? 80.879 23.202 163.786 1.00 26.68 205 LEU A CA 1
ATOM 1668 C C . LEU A 1 208 ? 80.876 24.586 164.447 1.00 29.94 205 LEU A C 1
ATOM 1669 O O . LEU A 1 208 ? 81.621 25.471 163.982 1.00 30.70 205 LEU A O 1
ATOM 1674 N N . ALA A 1 209 ? 80.068 24.741 165.502 1.00 31.38 206 ALA A N 1
ATOM 1675 C CA . ALA A 1 209 ? 79.961 25.999 166.277 1.00 34.05 206 ALA A CA 1
ATOM 1676 C C . ALA A 1 209 ? 81.279 26.247 167.021 1.00 33.27 206 ALA A C 1
ATOM 1677 O O . ALA A 1 209 ? 81.664 27.418 167.155 1.00 34.24 206 ALA A O 1
ATOM 1679 N N . LEU A 1 210 ? 81.958 25.172 167.435 1.00 35.26 207 LEU A N 1
ATOM 1680 C CA . LEU A 1 210 ? 83.248 25.234 168.185 1.00 31.41 207 LEU A CA 1
ATOM 1681 C C . LEU A 1 210 ? 84.341 26.006 167.429 1.00 31.90 207 LEU A C 1
ATOM 1682 O O . LEU A 1 210 ? 85.257 26.510 168.084 1.00 38.58 207 LEU A O 1
ATOM 1687 N N . THR A 1 211 ? 84.195 26.103 166.107 1.00 34.18 208 THR A N 1
ATOM 1688 C CA . THR A 1 211 ? 85.163 26.801 165.225 1.00 38.73 208 THR A CA 1
ATOM 1689 C C . THR A 1 211 ? 85.075 28.317 165.435 1.00 39.28 208 THR A C 1
ATOM 1690 O O . THR A 1 211 ? 86.120 28.978 165.338 1.00 44.94 208 THR A O 1
ATOM 1694 N N . PHE A 1 212 ? 83.876 28.837 165.715 1.00 39.38 209 PHE A N 1
ATOM 1695 C CA . PHE A 1 212 ? 83.685 30.302 165.896 1.00 40.30 209 PHE A CA 1
ATOM 1696 C C . PHE A 1 212 ? 83.216 30.683 167.310 1.00 38.23 209 PHE A C 1
ATOM 1697 O O . PHE A 1 212 ? 83.013 31.885 167.535 1.00 47.15 209 PHE A O 1
ATOM 1705 N N . VAL A 1 213 ? 83.042 29.719 168.221 1.00 39.09 210 VAL A N 1
ATOM 1706 C CA . VAL A 1 213 ? 82.623 30.049 169.620 1.00 36.43 210 VAL A CA 1
ATOM 1707 C C . VAL A 1 213 ? 83.523 29.287 170.597 1.00 38.75 210 VAL A C 1
ATOM 1708 O O . VAL A 1 213 ? 83.975 28.193 170.249 1.00 39.34 210 VAL A O 1
ATOM 1712 N N . ASP A 1 214 ? 83.737 29.839 171.790 1.00 35.21 211 ASP A N 1
ATOM 1713 C CA . ASP A 1 214 ? 84.658 29.222 172.781 1.00 34.38 211 ASP A CA 1
ATOM 1714 C C . ASP A 1 214 ? 84.110 27.910 173.355 1.00 34.02 211 ASP A C 1
ATOM 1715 O O . ASP A 1 214 ? 84.920 26.991 173.551 1.00 37.28 211 ASP A O 1
ATOM 1720 N N . GLY A 1 215 ? 82.801 27.808 173.595 1.00 34.30 212 GLY A N 1
ATOM 1721 C CA . GLY A 1 215 ? 82.296 26.624 174.246 1.00 33.94 212 GLY A CA 1
ATOM 1722 C C . GLY A 1 215 ? 80.858 26.340 173.875 1.00 31.98 212 GLY A C 1
ATOM 1723 O O . GLY A 1 215 ? 80.138 27.182 173.342 1.00 35.42 212 GLY A O 1
ATOM 1724 N N . VAL A 1 216 ? 80.440 25.120 174.185 1.00 34.92 213 VAL A N 1
ATOM 1725 C CA . VAL A 1 216 ? 79.098 24.653 173.906 1.00 33.14 213 VAL A CA 1
ATOM 1726 C C . VAL A 1 216 ? 78.410 24.321 175.214 1.00 31.94 213 VAL A C 1
ATOM 1727 O O . VAL A 1 216 ? 78.993 23.677 176.088 1.00 36.46 213 VAL A O 1
ATOM 1731 N N . PHE A 1 217 ? 77.162 24.774 175.334 1.00 34.68 214 PHE A N 1
ATOM 1732 C CA . PHE A 1 217 ? 76.297 24.606 176.502 1.00 35.41 214 PHE A CA 1
ATOM 1733 C C . PHE A 1 217 ? 75.117 23.778 176.008 1.00 34.42 214 PHE A C 1
ATOM 1734 O O . PHE A 1 217 ? 74.196 24.310 175.376 1.00 31.15 214 PHE A O 1
ATOM 1742 N N . VAL A 1 218 ? 75.166 22.467 176.256 1.00 35.04 215 VAL A N 1
ATOM 1743 C CA . VAL A 1 218 ? 74.074 21.574 175.901 1.00 32.34 215 VAL A CA 1
ATOM 1744 C C . VAL A 1 218 ? 73.060 21.549 177.032 1.00 34.01 215 VAL A C 1
ATOM 1745 O O . VAL A 1 218 ? 73.389 21.220 178.183 1.00 33.72 215 VAL A O 1
ATOM 1749 N N . ASN A 1 219 ? 71.811 21.812 176.689 1.00 34.57 216 ASN A N 1
ATOM 1750 C CA . ASN A 1 219 ? 70.787 22.218 177.646 1.00 36.07 216 ASN A CA 1
ATOM 1751 C C . ASN A 1 219 ? 69.566 21.354 177.427 1.00 30.45 216 ASN A C 1
ATOM 1752 O O . ASN A 1 219 ? 68.609 21.781 176.790 1.00 38.60 216 ASN A O 1
ATOM 1757 N N . PRO A 1 220 ? 69.565 20.126 177.920 1.00 34.62 217 PRO A N 1
ATOM 1758 C CA . PRO A 1 220 ? 68.349 19.309 177.804 1.00 30.18 217 PRO A CA 1
ATOM 1759 C C . PRO A 1 220 ? 67.243 19.924 178.634 1.00 37.54 217 PRO A C 1
ATOM 1760 O O . PRO A 1 220 ? 67.468 20.389 179.757 1.00 40.29 217 PRO A O 1
ATOM 1764 N N . VAL A 1 221 ? 66.054 19.930 178.071 1.00 41.30 218 VAL A N 1
ATOM 1765 C CA . VAL A 1 221 ? 64.857 20.429 178.733 1.00 39.55 218 VAL A CA 1
ATOM 1766 C C . VAL A 1 221 ? 64.132 19.272 179.409 1.00 37.54 218 VAL A C 1
ATOM 1767 O O . VAL A 1 221 ? 63.788 18.272 178.760 1.00 39.27 218 VAL A O 1
ATOM 1771 N N . ILE A 1 222 ? 63.876 19.408 180.706 1.00 39.00 219 ILE A N 1
ATOM 1772 C CA . ILE A 1 222 ? 63.059 18.435 181.430 1.00 43.49 219 ILE A CA 1
ATOM 1773 C C . ILE A 1 222 ? 61.600 18.886 181.465 1.00 46.60 219 ILE A C 1
ATOM 1774 O O . ILE A 1 222 ? 61.265 19.948 182.012 1.00 43.78 219 ILE A O 1
ATOM 1779 N N . GLY A 1 223 ? 60.723 18.054 180.912 1.00 50.71 220 GLY A N 1
ATOM 1780 C CA . GLY A 1 223 ? 59.320 18.368 180.836 1.00 50.89 220 GLY A CA 1
ATOM 1781 C C . GLY A 1 223 ? 58.457 17.125 180.775 1.00 50.06 220 GLY A C 1
ATOM 1782 O O . GLY A 1 223 ? 58.915 16.001 181.024 1.00 52.24 220 GLY A O 1
ATOM 1783 N N . LYS A 1 224 ? 57.186 17.324 180.460 1.00 53.56 221 LYS A N 1
ATOM 1784 C CA . LYS A 1 224 ? 56.269 16.208 180.325 1.00 61.50 221 LYS A CA 1
ATOM 1785 C C . LYS A 1 224 ? 56.776 15.269 179.236 1.00 49.20 221 LYS A C 1
ATOM 1786 O O . LYS A 1 224 ? 57.370 15.681 178.237 1.00 55.75 221 LYS A O 1
ATOM 1792 N N . LYS A 1 225 ? 56.539 13.981 179.446 1.00 53.66 222 LYS A N 1
ATOM 1793 C CA . LYS A 1 225 ? 57.047 12.930 178.575 1.00 51.17 222 LYS A CA 1
ATOM 1794 C C . LYS A 1 225 ? 55.858 12.231 177.938 1.00 56.23 222 LYS A C 1
ATOM 1795 O O . LYS A 1 225 ? 54.944 11.789 178.641 1.00 54.75 222 LYS A O 1
ATOM 1801 N N . LYS A 1 226 ? 55.843 12.178 176.609 1.00 58.37 223 LYS A N 1
ATOM 1802 C CA . LYS A 1 226 ? 54.901 11.304 175.930 1.00 61.32 223 LYS A CA 1
ATOM 1803 C C . LYS A 1 226 ? 55.383 9.864 176.085 1.00 59.05 223 LYS A C 1
ATOM 1804 O O . LYS A 1 226 ? 56.585 9.606 176.199 1.00 52.35 223 LYS A O 1
ATOM 1810 N N . LYS A 1 227 ? 54.449 8.916 176.072 1.00 61.87 224 LYS A N 1
ATOM 1811 C CA . LYS A 1 227 ? 54.871 7.523 176.025 1.00 64.25 224 LYS A CA 1
ATOM 1812 C C . LYS A 1 227 ? 55.664 7.297 174.739 1.00 66.93 224 LYS A C 1
ATOM 1813 O O . LYS A 1 227 ? 55.218 7.671 173.649 1.00 68.30 224 LYS A O 1
ATOM 1819 N N . GLY A 1 228 ? 56.857 6.715 174.874 1.00 56.89 225 GLY A N 1
ATOM 1820 C CA . GLY A 1 228 ? 57.743 6.467 173.759 1.00 53.94 225 GLY A CA 1
ATOM 1821 C C . GLY A 1 228 ? 59.010 7.289 173.771 1.00 46.97 225 GLY A C 1
ATOM 1822 O O . GLY A 1 228 ? 59.978 6.913 173.097 1.00 50.88 225 GLY A O 1
ATOM 1823 N N . ASP A 1 229 ? 59.030 8.399 174.503 1.00 47.91 226 ASP A N 1
ATOM 1824 C CA . ASP A 1 229 ? 60.221 9.215 174.605 1.00 45.45 226 ASP A CA 1
ATOM 1825 C C . ASP A 1 229 ? 61.308 8.470 175.374 1.00 49.61 226 ASP A C 1
ATOM 1826 O O . ASP A 1 229 ? 61.044 7.515 176.119 1.00 49.42 226 ASP A O 1
ATOM 1831 N N . TYR A 1 230 ? 62.549 8.906 175.161 1.00 41.36 227 TYR A N 1
ATOM 1832 C CA . TYR A 1 230 ? 63.643 8.470 176.005 1.00 41.39 227 TYR A CA 1
ATOM 1833 C C . TYR A 1 230 ? 63.466 9.020 177.416 1.00 41.51 227 TYR A C 1
ATOM 1834 O O . TYR A 1 230 ? 63.128 10.192 177.604 1.00 38.75 227 TYR A O 1
ATOM 1843 N N . LYS A 1 231 ? 63.747 8.192 178.412 1.00 42.15 228 LYS A N 1
ATOM 1844 C CA . LYS A 1 231 ? 63.839 8.707 179.767 1.00 37.15 228 LYS A CA 1
ATOM 1845 C C . LYS A 1 231 ? 64.935 9.768 179.822 1.00 37.74 228 LYS A C 1
ATOM 1846 O O . LYS A 1 231 ? 65.939 9.699 179.106 1.00 38.18 228 LYS A O 1
ATOM 1852 N N . ASP A 1 232 ? 64.718 10.777 180.674 1.00 42.87 229 ASP A N 1
ATOM 1853 C CA . ASP A 1 232 ? 65.681 11.869 180.797 1.00 38.32 229 ASP A CA 1
ATOM 1854 C C . ASP A 1 232 ? 67.021 11.366 181.307 1.00 34.01 229 ASP A C 1
ATOM 1855 O O . ASP A 1 232 ? 68.067 11.807 180.838 1.00 36.20 229 ASP A O 1
ATOM 1860 N N . GLU A 1 233 ? 67.006 10.426 182.257 1.00 38.99 230 GLU A N 1
ATOM 1861 C CA . GLU A 1 233 ? 68.244 9.771 182.671 1.00 43.85 230 GLU A CA 1
ATOM 1862 C C . GLU A 1 233 ? 69.035 9.255 181.470 1.00 43.24 230 GLU A C 1
ATOM 1863 O O . GLU A 1 233 ? 70.274 9.327 181.445 1.00 42.48 230 GLU A O 1
ATOM 1869 N N . VAL A 1 234 ? 68.336 8.725 180.461 1.00 36.20 231 VAL A N 1
ATOM 1870 C CA . VAL A 1 234 ? 69.023 8.170 179.307 1.00 34.46 231 VAL A CA 1
ATOM 1871 C C . VAL A 1 234 ? 69.668 9.269 178.496 1.00 30.87 231 VAL A C 1
ATOM 1872 O O . VAL A 1 234 ? 70.800 9.137 178.029 1.00 36.40 231 VAL A O 1
ATOM 1876 N N . ILE A 1 235 ? 68.951 10.356 178.276 1.00 34.85 232 ILE A N 1
ATOM 1877 C CA . ILE A 1 235 ? 69.523 11.466 177.533 1.00 33.39 232 ILE A CA 1
ATOM 1878 C C . ILE A 1 235 ? 70.756 11.982 178.243 1.00 31.01 232 ILE A C 1
ATOM 1879 O O . ILE A 1 235 ? 71.784 12.241 177.619 1.00 34.44 232 ILE A O 1
ATOM 1884 N N . LEU A 1 236 ? 70.686 12.124 179.559 1.00 29.18 233 LEU A N 1
ATOM 1885 C CA . LEU A 1 236 ? 71.837 12.655 180.269 1.00 28.07 233 LEU A CA 1
ATOM 1886 C C . LEU A 1 236 ? 73.025 11.709 180.179 1.00 33.52 233 LEU A C 1
ATOM 1887 O O . LEU A 1 236 ? 74.125 12.139 179.826 1.00 35.09 233 LEU A O 1
ATOM 1892 N N . LYS A 1 237 ? 72.835 10.417 180.494 1.00 35.00 234 LYS A N 1
ATOM 1893 C CA . LYS A 1 237 ? 73.964 9.487 180.427 1.00 33.91 234 LYS A CA 1
ATOM 1894 C C . LYS A 1 237 ? 74.519 9.379 179.010 1.00 32.12 234 LYS A C 1
ATOM 1895 O O . LYS A 1 237 ? 75.737 9.308 178.821 1.00 38.77 234 LYS A O 1
ATOM 1901 N N . ALA A 1 238 ? 73.653 9.393 177.995 1.00 32.69 235 ALA A N 1
ATOM 1902 C CA . ALA A 1 238 ? 74.136 9.283 176.624 1.00 26.19 235 ALA A CA 1
ATOM 1903 C C . ALA A 1 238 ? 75.050 10.437 176.275 1.00 30.43 235 ALA A C 1
ATOM 1904 O O . ALA A 1 238 ? 76.070 10.248 175.602 1.00 33.34 235 ALA A O 1
ATOM 1906 N N . TYR A 1 239 ? 74.660 11.642 176.702 1.00 32.30 236 TYR A N 1
ATOM 1907 C CA . TYR A 1 239 ? 75.448 12.872 176.425 1.00 30.28 236 TYR A CA 1
ATOM 1908 C C . TYR A 1 239 ? 76.760 12.818 177.207 1.00 31.89 236 TYR A C 1
ATOM 1909 O O . TYR A 1 239 ? 77.797 13.255 176.685 1.00 38.32 236 TYR A O 1
ATOM 1918 N N . GLU A 1 240 ? 76.712 12.272 178.424 1.00 27.68 237 GLU A N 1
ATOM 1919 C CA . GLU A 1 240 ? 77.939 12.130 179.249 1.00 30.92 237 GLU A CA 1
ATOM 1920 C C . GLU A 1 240 ? 78.905 11.179 178.528 1.00 34.09 237 GLU A C 1
ATOM 1921 O O . GLU A 1 240 ? 80.114 11.454 178.534 1.00 35.61 237 GLU A O 1
ATOM 1927 N N . THR A 1 241 ? 78.376 10.108 177.927 1.00 35.82 238 THR A N 1
ATOM 1928 C CA . THR A 1 241 ? 79.204 9.150 177.151 1.00 33.39 238 THR A CA 1
ATOM 1929 C C . THR A 1 241 ? 79.756 9.859 175.908 1.00 29.28 238 THR A C 1
ATOM 1930 O O . THR A 1 241 ? 80.954 9.694 175.628 1.00 31.39 238 THR A O 1
ATOM 1934 N N . LEU A 1 242 ? 78.915 10.618 175.197 1.00 31.81 239 LEU A N 1
ATOM 1935 C CA . LEU A 1 242 ? 79.390 11.330 174.020 1.00 31.55 239 LEU A CA 1
ATOM 1936 C C . LEU A 1 242 ? 80.565 12.236 174.361 1.00 28.68 239 LEU A C 1
ATOM 1937 O O . LEU A 1 242 ? 81.611 12.195 173.705 1.00 32.69 239 LEU A O 1
ATOM 1942 N N . PHE A 1 243 ? 80.415 13.063 175.388 1.00 31.81 240 PHE A N 1
ATOM 1943 C CA . PHE A 1 243 ? 81.454 14.031 175.713 1.00 29.62 240 PHE A CA 1
ATOM 1944 C C . PHE A 1 243 ? 82.732 13.337 176.132 1.00 29.87 240 PHE A C 1
ATOM 1945 O O . PHE A 1 243 ? 83.829 13.748 175.749 1.00 31.90 240 PHE A O 1
ATOM 1953 N N . GLU A 1 244 ? 82.612 12.296 176.949 1.00 34.64 241 GLU A N 1
ATOM 1954 C CA . GLU A 1 244 ? 83.797 11.590 177.404 1.00 34.69 241 GLU A CA 1
ATOM 1955 C C . GLU A 1 244 ? 84.584 11.056 176.233 1.00 28.23 241 GLU A C 1
ATOM 1956 O O . GLU A 1 244 ? 85.817 11.117 176.225 1.00 30.67 241 GLU A O 1
ATOM 1962 N N . HIS A 1 245 ? 83.887 10.523 175.231 1.00 32.46 242 HIS A N 1
ATOM 1963 C CA . HIS A 1 245 ? 84.539 9.743 174.194 1.00 25.23 242 HIS A CA 1
ATOM 1964 C C . HIS A 1 245 ? 84.853 10.530 172.944 1.00 28.20 242 HIS A C 1
ATOM 1965 O O . HIS A 1 245 ? 85.714 10.098 172.170 1.00 32.97 242 HIS A O 1
ATOM 1972 N N . TYR A 1 246 ? 84.202 11.669 172.722 1.00 26.62 243 TYR A N 1
ATOM 1973 C CA . TYR A 1 246 ? 84.373 12.372 171.466 1.00 29.36 243 TYR A CA 1
ATOM 1974 C C . TYR A 1 246 ? 84.625 13.865 171.574 1.00 27.69 243 TYR A C 1
ATOM 1975 O O . TYR A 1 246 ? 84.838 14.507 170.549 1.00 32.35 243 TYR A O 1
ATOM 1984 N N . TYR A 1 247 ? 84.634 14.435 172.764 1.00 29.92 244 TYR A N 1
ATOM 1985 C CA . TYR A 1 247 ? 84.827 15.863 172.881 1.00 27.62 244 TYR A CA 1
ATOM 1986 C C . TYR A 1 247 ? 86.047 16.202 173.725 1.00 33.52 244 TYR A C 1
ATOM 1987 O O . TYR A 1 247 ? 86.272 15.568 174.763 1.00 36.12 244 TYR A O 1
ATOM 1996 N N . PRO A 1 248 ? 86.845 17.197 173.321 1.00 32.61 245 PRO A N 1
ATOM 1997 C CA . PRO A 1 248 ? 87.904 17.675 174.209 1.00 34.29 245 PRO A CA 1
ATOM 1998 C C . PRO A 1 248 ? 87.273 18.265 175.455 1.00 36.25 245 PRO A C 1
ATOM 1999 O O . PRO A 1 248 ? 86.105 18.658 175.460 1.00 36.71 245 PRO A O 1
ATOM 2003 N N . LYS A 1 249 ? 88.062 18.341 176.521 1.00 41.11 246 LYS A N 1
ATOM 2004 C CA . LYS A 1 249 ? 87.445 18.434 177.841 1.00 50.05 246 LYS A CA 1
ATOM 2005 C C . LYS A 1 249 ? 86.931 19.832 178.150 1.00 50.70 246 LYS A C 1
ATOM 2006 O O . LYS A 1 249 ? 85.950 19.971 178.899 1.00 52.07 246 LYS A O 1
ATOM 2012 N N . ASP A 1 250 ? 87.530 20.873 177.589 1.00 42.71 247 ASP A N 1
ATOM 2013 C CA . ASP A 1 250 ? 87.112 22.220 177.953 1.00 49.88 247 ASP A CA 1
ATOM 2014 C C . ASP A 1 250 ? 86.322 22.900 176.833 1.00 46.76 247 ASP A C 1
ATOM 2015 O O . ASP A 1 250 ? 86.448 24.105 176.587 1.00 46.29 247 ASP A O 1
ATOM 2020 N N . THR A 1 251 ? 85.462 22.134 176.167 1.00 39.28 248 THR A N 1
ATOM 2021 C CA . THR A 1 251 ? 84.608 22.665 175.136 1.00 36.17 248 THR A CA 1
ATOM 2022 C C . THR A 1 251 ? 83.125 22.530 175.436 1.00 36.69 248 THR A C 1
ATOM 2023 O O . THR A 1 251 ? 82.310 23.055 174.667 1.00 39.02 248 THR A O 1
ATOM 2027 N N . ASP A 1 252 ? 82.736 21.826 176.492 1.00 43.79 249 ASP A N 1
ATOM 2028 C CA . ASP A 1 252 ? 81.337 21.476 176.650 1.00 39.81 249 ASP A CA 1
ATOM 2029 C C . ASP A 1 252 ? 80.930 21.546 178.104 1.00 37.90 249 ASP A C 1
ATOM 2030 O O . ASP A 1 252 ? 81.719 21.279 179.017 1.00 39.70 249 ASP A O 1
ATOM 2035 N N . ILE A 1 253 ? 79.672 21.963 178.285 1.00 38.37 250 ILE A N 1
ATOM 2036 C CA . ILE A 1 253 ? 78.979 22.109 179.599 1.00 38.32 250 ILE A CA 1
ATOM 2037 C C . ILE A 1 253 ? 77.559 21.567 179.407 1.00 31.15 250 ILE A C 1
ATOM 2038 O O . ILE A 1 253 ? 76.886 21.999 178.451 1.00 37.01 250 ILE A O 1
ATOM 2043 N N . LEU A 1 254 ? 77.131 20.656 180.284 1.00 33.25 251 LEU A N 1
ATOM 2044 C CA . LEU A 1 254 ? 75.824 20.009 180.177 1.00 34.81 251 LEU A CA 1
ATOM 2045 C C . LEU A 1 254 ? 75.028 20.284 181.446 1.00 31.49 251 LEU A C 1
ATOM 2046 O O . LEU A 1 254 ? 75.388 19.794 182.525 1.00 37.79 251 LEU A O 1
ATOM 2051 N N . ALA A 1 255 ? 73.943 21.049 181.323 1.00 31.96 252 ALA A N 1
ATOM 2052 C CA . ALA A 1 255 ? 73.070 21.325 182.452 1.00 30.35 252 ALA A CA 1
ATOM 2053 C C . ALA A 1 255 ? 71.626 21.349 181.981 1.00 33.00 252 ALA A C 1
ATOM 2054 O O . ALA A 1 255 ? 71.329 21.777 180.868 1.00 35.03 252 ALA A O 1
ATOM 2056 N N . THR A 1 256 ? 70.736 20.881 182.831 1.00 35.05 253 THR A N 1
ATOM 2057 C CA . THR A 1 256 ? 69.329 20.801 182.491 1.00 38.85 253 THR A CA 1
ATOM 2058 C C . THR A 1 256 ? 68.574 22.057 182.903 1.00 36.09 253 THR A C 1
ATOM 2059 O O . THR A 1 256 ? 68.990 22.820 183.780 1.00 37.93 253 THR A O 1
ATOM 2063 N N . VAL A 1 257 ? 67.433 22.258 182.265 1.00 38.06 254 VAL A N 1
ATOM 2064 C CA . VAL A 1 257 ? 66.483 23.259 182.719 1.00 43.36 254 VAL A CA 1
ATOM 2065 C C . VAL A 1 257 ? 65.092 22.646 182.613 1.00 41.05 254 VAL A C 1
ATOM 2066 O O . VAL A 1 257 ? 64.822 21.813 181.744 1.00 38.46 254 VAL A O 1
ATOM 2070 N N . ARG A 1 258 ? 64.237 22.953 183.602 1.00 34.08 255 ARG A N 1
ATOM 2071 C CA . ARG A 1 258 ? 62.827 22.470 183.659 1.00 34.80 255 ARG A CA 1
ATOM 2072 C C . ARG A 1 258 ? 61.932 23.537 183.018 1.00 35.85 255 ARG A C 1
ATOM 2073 O O . ARG A 1 258 ? 62.019 24.704 183.458 1.00 36.56 255 ARG A O 1
ATOM 2081 N N . TYR A 1 259 ? 61.072 23.131 182.072 1.00 37.41 256 TYR A N 1
ATOM 2082 C CA . TYR A 1 259 ? 60.252 24.046 181.299 1.00 33.72 256 TYR A CA 1
ATOM 2083 C C . TYR A 1 259 ? 59.190 23.264 180.534 1.00 34.35 256 TYR A C 1
ATOM 2084 O O . TYR A 1 259 ? 59.483 22.289 179.827 1.00 43.67 256 TYR A O 1
ATOM 2093 N N . GLU A 1 260 ? 57.940 23.694 180.709 1.00 34.50 257 GLU A N 1
ATOM 2094 C CA . GLU A 1 260 ? 56.784 23.066 180.023 1.00 38.23 257 GLU A CA 1
ATOM 2095 C C . GLU A 1 260 ? 56.597 23.775 178.680 1.00 38.70 257 GLU A C 1
ATOM 2096 O O . GLU A 1 260 ? 56.253 24.968 178.685 1.00 36.76 257 GLU A O 1
ATOM 2102 N N . MET A 1 261 ? 56.829 23.058 177.576 1.00 36.10 258 MET A N 1
ATOM 2103 C CA . MET A 1 261 ? 56.701 23.638 176.211 1.00 36.86 258 MET A CA 1
ATOM 2104 C C . MET A 1 261 ? 55.250 24.067 175.963 1.00 40.76 258 MET A C 1
ATOM 2105 O O . MET A 1 261 ? 54.336 23.295 176.313 1.00 41.72 258 MET A O 1
ATOM 2110 N N . ARG A 1 262 ? 55.064 25.255 175.380 1.00 40.40 259 ARG A N 1
ATOM 2111 C CA . ARG A 1 262 ? 53.710 25.776 175.051 1.00 40.21 259 ARG A CA 1
ATOM 2112 C C . ARG A 1 262 ? 53.406 25.466 173.581 1.00 41.13 259 ARG A C 1
ATOM 2113 O O . ARG A 1 262 ? 52.251 25.675 173.159 1.00 42.30 259 ARG A O 1
ATOM 2121 N N . TYR A 1 263 ? 54.412 24.985 172.841 1.00 42.03 260 TYR A N 1
ATOM 2122 C CA . TYR A 1 263 ? 54.262 24.650 171.400 1.00 42.35 260 TYR A CA 1
ATOM 2123 C C . TYR A 1 263 ? 53.713 25.873 170.658 1.00 38.22 260 TYR A C 1
ATOM 2124 O O . TYR A 1 263 ? 52.741 25.741 169.888 1.00 39.48 260 TYR A O 1
ATOM 2133 N N . ALA A 1 264 ? 54.339 27.029 170.900 1.00 37.31 261 ALA A N 1
ATOM 2134 C CA . ALA A 1 264 ? 53.949 28.315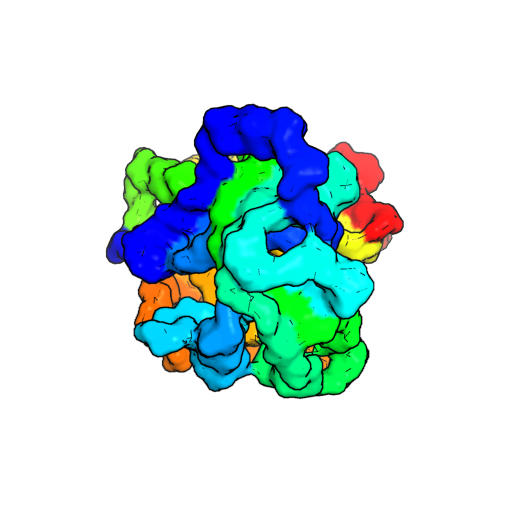 170.276 1.00 37.29 261 ALA A CA 1
ATOM 2135 C C . ALA A 1 264 ? 54.761 28.590 169.002 1.00 33.73 261 ALA A C 1
ATOM 2136 O O . ALA A 1 264 ? 54.614 29.691 168.452 1.00 42.89 261 ALA A O 1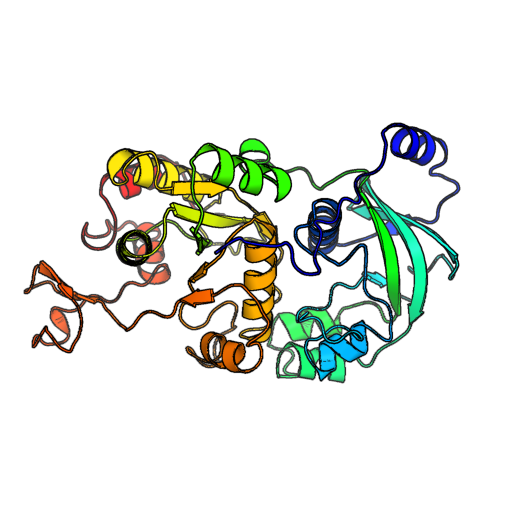
ATOM 2138 N N . GLY A 1 265 ? 55.614 27.652 168.577 1.00 38.98 262 GLY A N 1
ATOM 2139 C CA . GLY A 1 265 ? 56.346 27.804 167.346 1.00 39.83 262 GLY A CA 1
ATOM 2140 C C . GLY A 1 265 ? 57.400 28.870 167.401 1.00 32.65 262 GLY A C 1
ATOM 2141 O O . GLY A 1 265 ? 58.286 28.861 168.253 1.00 38.10 262 GLY A O 1
ATOM 2142 N N . PRO A 1 266 ? 57.343 29.805 166.452 1.00 37.77 263 PRO A N 1
ATOM 2143 C CA . PRO A 1 266 ? 58.371 30.857 166.419 1.00 31.42 263 PRO A CA 1
ATOM 2144 C C . PRO A 1 266 ? 58.352 31.778 167.620 1.00 33.11 263 PRO A C 1
ATOM 2145 O O . PRO A 1 266 ? 59.412 32.224 168.075 1.00 39.48 263 PRO A O 1
ATOM 2149 N N . ARG A 1 267 ? 57.152 32.011 168.158 1.00 34.56 264 ARG A N 1
ATOM 2150 C CA . ARG A 1 267 ? 56.992 32.865 169.362 1.00 31.93 264 ARG A CA 1
ATOM 2151 C C . ARG A 1 267 ? 57.760 32.223 170.524 1.00 33.47 264 ARG A C 1
ATOM 2152 O O . ARG A 1 267 ? 58.233 32.973 171.399 1.00 34.84 264 ARG A O 1
ATOM 2160 N N . GLU A 1 268 ? 57.886 30.890 170.524 1.00 31.08 265 GLU A N 1
ATOM 2161 C CA . GLU A 1 268 ? 58.596 30.221 171.597 1.00 30.35 265 GLU A CA 1
ATOM 2162 C C . GLU A 1 268 ? 60.090 30.165 171.360 1.00 34.71 265 GLU A C 1
ATOM 2163 O O . GLU A 1 268 ? 60.845 30.032 172.322 1.00 34.00 265 GLU A O 1
ATOM 2169 N N . ALA A 1 269 ? 60.545 30.238 170.110 1.00 31.35 266 ALA A N 1
ATOM 2170 C CA . ALA A 1 269 ? 61.981 30.253 169.866 1.00 33.76 266 ALA A CA 1
ATOM 2171 C C . ALA A 1 269 ? 62.610 31.508 170.454 1.00 32.66 266 ALA A C 1
ATOM 2172 O O . ALA A 1 269 ? 63.736 31.477 170.954 1.00 32.09 266 ALA A O 1
ATOM 2174 N N . ILE A 1 270 ? 61.890 32.630 170.405 1.00 33.24 267 ILE A N 1
ATOM 2175 C CA . ILE A 1 270 ? 62.403 33.843 171.017 1.00 31.42 267 ILE A CA 1
ATOM 2176 C C . ILE A 1 270 ? 62.514 33.657 172.521 1.00 32.54 267 ILE A C 1
ATOM 2177 O O . ILE A 1 270 ? 63.479 34.095 173.155 1.00 31.59 267 ILE A O 1
ATOM 2182 N N . HIS A 1 271 ? 61.518 33.015 173.114 1.00 30.11 268 HIS A N 1
ATOM 2183 C CA . HIS A 1 271 ? 61.563 32.750 174.542 1.00 28.91 268 HIS A CA 1
ATOM 2184 C C . HIS A 1 271 ? 62.753 31.875 174.913 1.00 30.34 268 HIS A C 1
ATOM 2185 O O . HIS A 1 271 ? 63.437 32.135 175.906 1.00 29.51 268 HIS A O 1
ATOM 2192 N N . HIS A 1 272 ? 62.993 30.812 174.140 1.00 32.74 269 HIS A N 1
ATOM 2193 C CA . HIS A 1 272 ? 64.129 29.949 174.395 1.00 32.24 269 HIS A CA 1
ATOM 2194 C C . HIS A 1 272 ? 65.433 30.701 174.263 1.00 28.82 269 HIS A C 1
ATOM 2195 O O . HIS A 1 272 ? 66.380 30.410 174.984 1.00 30.83 269 HIS A O 1
ATOM 2202 N N . ALA A 1 273 ? 65.516 31.665 173.359 1.00 33.67 270 ALA A N 1
ATOM 2203 C CA . ALA A 1 273 ? 66.763 32.415 173.236 1.00 30.77 270 ALA A CA 1
ATOM 2204 C C . ALA A 1 273 ? 66.968 33.307 174.446 1.00 29.86 270 ALA A C 1
ATOM 2205 O O . ALA A 1 273 ? 68.082 33.417 174.972 1.00 35.45 270 ALA A O 1
ATOM 2207 N N . ILE A 1 274 ? 65.890 33.912 174.931 1.00 29.87 271 ILE A N 1
ATOM 2208 C CA . ILE A 1 274 ? 65.948 34.737 176.132 1.00 28.21 271 ILE A CA 1
ATOM 2209 C C . ILE A 1 274 ? 66.355 33.914 177.339 1.00 30.17 271 ILE A C 1
ATOM 2210 O O . ILE A 1 274 ? 67.126 34.377 178.182 1.00 33.38 271 ILE A O 1
ATOM 2215 N N . MET A 1 275 ? 65.838 32.690 177.466 1.00 33.48 272 MET A N 1
ATOM 2216 C CA . MET A 1 275 ? 66.266 31.856 178.590 1.00 25.27 272 MET A CA 1
ATOM 2217 C C . MET A 1 275 ? 67.745 31.522 178.482 1.00 31.50 272 MET A C 1
ATOM 2218 O O . MET A 1 275 ? 68.475 31.538 179.481 1.00 36.79 272 MET A O 1
ATOM 2223 N N . ARG A 1 276 ? 68.220 31.230 177.280 1.00 32.20 273 ARG A N 1
ATOM 2224 C CA . ARG A 1 276 ? 69.620 30.867 177.143 1.00 28.86 273 ARG A CA 1
ATOM 2225 C C . ARG A 1 276 ? 70.512 32.075 177.347 1.00 29.27 273 ARG A C 1
ATOM 2226 O O . ARG A 1 276 ? 71.602 31.958 177.903 1.00 33.85 273 ARG A O 1
ATOM 2234 N N . LYS A 1 277 ? 70.076 33.253 176.896 1.00 30.59 274 LYS A N 1
ATOM 2235 C CA . LYS A 1 277 ? 70.817 34.473 177.208 1.00 28.43 274 LYS A CA 1
ATOM 2236 C C . LYS A 1 277 ? 70.976 34.636 178.708 1.00 28.97 274 LYS A C 1
ATOM 2237 O O . LYS A 1 277 ? 72.049 35.004 179.198 1.00 30.36 274 LYS A O 1
ATOM 2243 N N . ASN A 1 278 ? 69.914 34.369 179.459 1.00 34.06 275 ASN A N 1
ATOM 2244 C CA . ASN A 1 278 ? 69.978 34.542 180.906 1.00 32.62 275 ASN A CA 1
ATOM 2245 C C . ASN A 1 278 ? 70.953 33.562 181.538 1.00 30.10 275 ASN A C 1
ATOM 2246 O O . ASN A 1 278 ? 71.580 33.883 182.553 1.00 32.09 275 ASN A O 1
ATOM 2251 N N . PHE A 1 279 ? 71.122 32.387 180.940 1.00 30.06 276 PHE A N 1
ATOM 2252 C CA . PHE A 1 279 ? 72.138 31.443 181.388 1.00 30.58 276 PHE A CA 1
ATOM 2253 C C . PHE A 1 279 ? 73.556 31.894 181.085 1.00 31.49 276 PHE A C 1
ATOM 2254 O O . PHE A 1 279 ? 74.511 31.303 181.605 1.00 31.12 276 PHE A O 1
ATOM 2262 N N . GLY A 1 280 ? 73.728 32.926 180.273 1.00 33.13 277 GLY A N 1
ATOM 2263 C CA . GLY A 1 280 ? 75.060 33.394 179.933 1.00 29.06 277 GLY A CA 1
ATOM 2264 C C . GLY A 1 280 ? 75.467 33.174 178.492 1.00 32.30 277 GLY A C 1
ATOM 2265 O O . GLY A 1 280 ? 76.601 33.499 178.140 1.00 30.83 277 GLY A O 1
ATOM 2266 N N . CYS A 1 281 ? 74.599 32.672 177.637 1.00 26.14 278 CYS A N 1
ATOM 2267 C CA . CYS A 1 281 ? 74.994 32.370 176.282 1.00 25.60 278 CYS A CA 1
ATOM 2268 C C . CYS A 1 281 ? 75.008 33.607 175.397 1.00 27.99 278 CYS A C 1
ATOM 2269 O O . CYS A 1 281 ? 74.251 34.562 175.579 1.00 31.72 278 CYS A O 1
ATOM 2272 N N . THR A 1 282 ? 75.901 33.573 174.414 1.00 31.88 279 THR A N 1
ATOM 2273 C 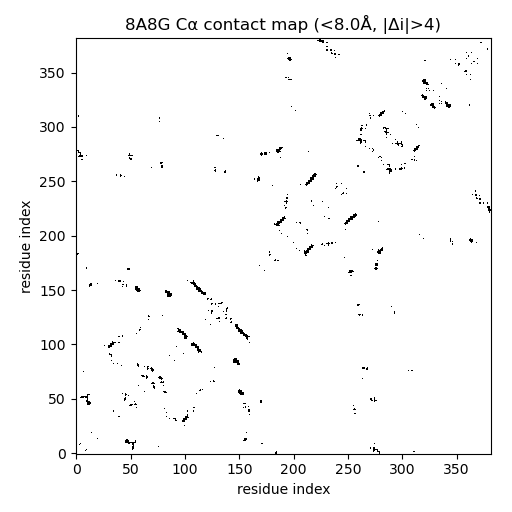CA . THR A 1 282 ? 76.019 34.605 173.398 1.00 30.06 279 THR A CA 1
ATOM 2274 C C . THR A 1 282 ? 75.395 34.185 172.075 1.00 31.31 279 THR A C 1
ATOM 2275 O O . THR A 1 282 ? 75.087 35.046 171.246 1.00 36.52 279 THR A O 1
ATOM 2279 N N . HIS A 1 283 ? 75.187 32.887 171.875 1.00 28.83 280 HIS A N 1
ATOM 2280 C CA . HIS A 1 283 ? 74.745 32.322 170.612 1.00 33.35 280 HIS A CA 1
ATOM 2281 C C . HIS A 1 283 ? 73.739 31.211 170.884 1.00 33.29 280 HIS A C 1
ATOM 2282 O O . HIS A 1 283 ? 73.810 30.534 171.909 1.00 30.45 280 HIS A O 1
ATOM 2289 N N . PHE A 1 284 ? 72.820 31.003 169.950 1.00 31.84 281 PHE A N 1
ATOM 2290 C CA . PHE A 1 284 ? 71.724 30.059 170.144 1.00 33.04 281 PHE A CA 1
ATOM 2291 C C . PHE A 1 284 ? 71.453 29.351 168.820 1.00 36.22 281 PHE A C 1
ATOM 2292 O O . PHE A 1 284 ? 70.982 29.970 167.860 1.00 36.29 281 PHE A O 1
ATOM 2300 N N . ILE A 1 285 ? 71.749 28.049 168.770 1.00 33.42 282 ILE A N 1
ATOM 2301 C CA . ILE A 1 285 ? 71.461 27.264 167.577 1.00 39.26 282 ILE A CA 1
ATOM 2302 C C . ILE A 1 285 ? 69.955 27.086 167.436 1.00 38.82 282 ILE A C 1
ATOM 2303 O O . ILE A 1 285 ? 69.267 26.710 168.394 1.00 43.24 282 ILE A O 1
ATOM 2308 N N . VAL A 1 286 ? 69.433 27.327 166.233 1.00 43.81 283 VAL A N 1
ATOM 2309 C CA . VAL A 1 286 ? 68.017 27.140 165.941 1.00 37.43 283 VAL A CA 1
ATOM 2310 C C . VAL A 1 286 ? 67.899 26.199 164.751 1.00 45.74 283 VAL A C 1
ATOM 2311 O O . VAL A 1 286 ? 68.474 26.457 163.682 1.00 48.76 283 VAL A O 1
ATOM 2315 N N . GLY A 1 287 ? 67.158 25.119 164.929 1.00 48.89 284 GLY A N 1
ATOM 2316 C CA . GLY A 1 287 ? 66.913 24.161 163.897 1.00 49.81 284 GLY A CA 1
ATOM 2317 C C . GLY A 1 287 ? 65.584 24.373 163.228 1.00 63.45 284 GLY A C 1
ATOM 2318 O O . GLY A 1 287 ? 64.949 25.436 163.368 1.00 59.08 284 GLY A O 1
ATOM 2319 N N . ARG A 1 288 ? 65.135 23.366 162.472 1.00 82.87 285 ARG A N 1
ATOM 2320 C CA . ARG A 1 288 ? 63.852 23.473 161.720 1.00 95.85 285 ARG A CA 1
ATOM 2321 C C . ARG A 1 288 ? 62.668 23.047 162.597 1.00 98.24 285 ARG A C 1
ATOM 2322 O O . ARG A 1 288 ? 62.842 22.130 163.421 1.00 98.31 285 ARG A O 1
ATOM 2330 N N . ASP A 1 289 ? 61.509 23.690 162.403 1.00 94.10 286 ASP A N 1
ATOM 2331 C CA . ASP A 1 289 ? 60.271 23.381 163.172 1.00 96.51 286 ASP A CA 1
ATOM 2332 C C . ASP A 1 289 ? 60.556 23.476 164.675 1.00 98.45 286 ASP A C 1
ATOM 2333 O O . ASP A 1 289 ? 60.124 22.571 165.414 1.00 96.47 286 ASP A O 1
ATOM 2338 N N . HIS A 1 290 ? 61.241 24.539 165.106 1.00 89.08 287 HIS A N 1
ATOM 2339 C CA . HIS A 1 290 ? 61.613 24.685 166.538 1.00 87.86 287 HIS A CA 1
ATOM 2340 C C . HIS A 1 290 ? 60.388 25.047 167.387 1.00 86.65 287 HIS A C 1
ATOM 2341 O O . HIS A 1 290 ? 59.756 26.084 167.113 1.00 77.62 287 HIS A O 1
ATOM 2348 N N . ALA A 1 291 ? 60.061 24.188 168.360 1.00 92.14 288 ALA A N 1
ATOM 2349 C CA . ALA A 1 291 ? 58.927 24.381 169.298 1.00 86.52 288 ALA A CA 1
ATOM 2350 C C . ALA A 1 291 ? 57.612 24.607 168.541 1.00 85.96 288 ALA A C 1
ATOM 2351 O O . ALA A 1 291 ? 56.725 25.280 169.096 1.00 64.19 288 ALA A O 1
ATOM 2353 N N . GLY A 1 292 ? 57.512 24.055 167.332 1.00 95.63 289 GLY A N 1
ATOM 2354 C CA . GLY A 1 292 ? 56.281 24.180 166.535 1.00 93.48 289 GLY A CA 1
ATOM 2355 C C . GLY A 1 292 ? 55.531 22.863 166.511 1.00 98.19 289 GLY A C 1
ATOM 2356 O O . GLY A 1 292 ? 56.165 21.818 166.756 1.00 92.92 289 GLY A O 1
ATOM 2357 N N . VAL A 1 293 ? 54.224 22.935 166.254 1.00 94.80 290 VAL A N 1
ATOM 2358 C CA . VAL A 1 293 ? 53.365 21.723 166.139 1.00 92.29 290 VAL A CA 1
ATOM 2359 C C . VAL A 1 293 ? 53.051 21.557 164.651 1.00 100.11 290 VAL A C 1
ATOM 2360 O O . VAL A 1 293 ? 52.562 22.529 164.042 1.00 89.76 290 VAL A O 1
ATOM 2364 N N . GLY A 1 294 ? 53.331 20.374 164.094 1.00 95.99 291 GLY A N 1
ATOM 2365 C CA . GLY A 1 294 ? 53.083 20.073 162.668 1.00 77.08 291 GLY A CA 1
ATOM 2366 C C . GLY A 1 294 ? 51.750 20.584 162.143 1.00 77.64 291 GLY A C 1
ATOM 2367 O O . GLY A 1 294 ? 50.715 20.341 162.828 1.00 87.04 291 GLY A O 1
ATOM 2368 N N . ASP A 1 295 ? 51.797 21.221 160.963 1.00 99.58 292 ASP A N 1
ATOM 2369 C CA . ASP A 1 295 ? 50.654 21.808 160.202 1.00 106.09 292 ASP A CA 1
ATOM 2370 C C . ASP A 1 295 ? 50.156 23.101 160.862 1.00 106.62 292 ASP A C 1
ATOM 2371 O O . ASP A 1 295 ? 48.940 23.359 160.788 1.00 115.33 292 ASP A O 1
ATOM 2376 N N . TYR A 1 296 ? 51.066 23.886 161.451 1.00 80.53 293 TYR A N 1
ATOM 2377 C CA . TYR A 1 296 ? 50.702 25.178 162.090 1.00 66.82 293 TYR A CA 1
ATOM 2378 C C . TYR A 1 296 ? 51.805 26.197 161.787 1.00 62.94 293 TYR A C 1
ATOM 2379 O O . TYR A 1 296 ? 51.499 27.332 161.375 1.00 62.91 293 TYR A O 1
ATOM 2388 N N . TYR A 1 297 ? 53.062 25.765 161.930 1.00 53.25 294 TYR A N 1
ATOM 2389 C CA . TYR A 1 297 ? 54.225 26.657 161.686 1.00 62.00 294 TYR A CA 1
ATOM 2390 C C . TYR A 1 297 ? 55.167 26.049 160.642 1.00 59.81 294 TYR A C 1
ATOM 2391 O O . TYR A 1 297 ? 55.350 24.820 160.623 1.00 56.58 294 TYR A O 1
ATOM 2400 N N . GLY A 1 298 ? 55.765 26.917 159.822 1.00 61.18 295 GLY A N 1
ATOM 2401 C CA . GLY A 1 298 ? 56.728 26.524 158.776 1.00 62.94 295 GLY A CA 1
ATOM 2402 C C . GLY A 1 298 ? 58.048 26.078 159.378 1.00 60.49 295 GLY A C 1
ATOM 2403 O O . GLY A 1 298 ? 58.350 26.488 160.512 1.00 59.56 295 GLY A O 1
ATOM 2404 N N . PRO A 1 299 ? 58.866 25.272 158.669 1.00 68.32 296 PRO A N 1
ATOM 2405 C CA . PRO A 1 299 ? 60.132 24.776 159.216 1.00 67.06 296 PRO A CA 1
ATOM 2406 C C . PRO A 1 299 ? 61.123 25.904 159.539 1.00 60.60 296 PRO A C 1
ATOM 2407 O O . PRO A 1 299 ? 61.804 25.802 160.538 1.00 67.34 296 PRO A O 1
ATOM 2411 N N . TYR A 1 300 ? 61.191 26.924 158.679 1.00 48.35 297 TYR A N 1
ATOM 2412 C CA . TYR A 1 300 ? 62.128 28.062 158.873 1.00 47.52 297 TYR A CA 1
ATOM 2413 C C . TYR A 1 300 ? 61.433 29.246 159.560 1.00 45.87 297 TYR A C 1
ATOM 2414 O O . TYR A 1 300 ? 62.085 30.284 159.755 1.00 45.10 297 TYR A O 1
ATOM 2423 N N . GLU A 1 301 ? 60.154 29.097 159.910 1.00 49.04 298 GLU A N 1
ATOM 2424 C CA . GLU A 1 301 ? 59.395 30.198 160.563 1.00 49.45 298 GLU A CA 1
ATOM 2425 C C . GLU A 1 301 ? 60.118 30.652 161.837 1.00 45.52 298 GLU A C 1
ATOM 2426 O O . GLU A 1 301 ? 60.250 31.870 162.037 1.00 43.33 298 GLU A O 1
ATOM 2432 N N . ALA A 1 302 ? 60.562 29.699 162.660 1.00 46.60 299 ALA A N 1
ATOM 2433 C CA . ALA A 1 302 ? 61.260 29.997 163.904 1.00 45.35 299 ALA A CA 1
ATOM 2434 C C . ALA A 1 302 ? 62.642 30.620 163.690 1.00 45.58 299 ALA A C 1
ATOM 2435 O O . ALA A 1 302 ? 63.218 31.145 164.653 1.00 47.33 299 ALA A O 1
ATOM 2437 N N . GLN A 1 303 ? 63.189 30.579 162.475 1.00 45.26 300 GLN A N 1
ATOM 2438 C CA . GLN A 1 303 ? 64.389 31.331 162.145 1.00 37.99 300 GLN A CA 1
ATOM 2439 C C . GLN A 1 303 ? 64.049 32.747 161.708 1.00 40.06 300 GLN A C 1
ATOM 2440 O O . GLN A 1 303 ? 64.741 33.697 162.092 1.00 40.53 300 GLN A O 1
ATOM 2446 N N . GLU A 1 304 ? 62.980 32.896 160.917 1.00 38.38 301 GLU A N 1
ATOM 2447 C CA . GLU A 1 304 ? 62.633 34.182 160.327 1.00 39.50 301 GLU A CA 1
ATOM 2448 C C . GLU A 1 304 ? 62.204 35.210 161.360 1.00 42.12 301 GLU A C 1
ATOM 2449 O O . GLU A 1 304 ? 62.287 36.416 161.102 1.00 39.59 301 GLU A O 1
ATOM 2455 N N . ILE A 1 305 ? 61.735 34.762 162.524 1.00 38.79 302 ILE A N 1
ATOM 2456 C CA . ILE A 1 305 ? 61.199 35.694 163.493 1.00 33.73 302 ILE A CA 1
ATOM 2457 C C . ILE A 1 305 ? 62.286 36.534 164.136 1.00 33.09 302 ILE A C 1
ATOM 2458 O O . ILE A 1 305 ? 62.000 37.616 164.649 1.00 40.85 302 ILE A O 1
ATOM 2463 N N . PHE A 1 306 ? 63.528 36.074 164.130 1.00 35.77 303 PHE A N 1
ATOM 2464 C CA . PHE A 1 306 ? 64.590 36.838 164.761 1.00 38.10 303 PHE A CA 1
ATOM 2465 C C . PHE A 1 306 ? 64.883 38.124 164.024 1.00 40.19 303 PHE A C 1
ATOM 2466 O O . PHE A 1 306 ? 65.497 39.019 164.607 1.00 44.56 303 PHE A O 1
ATOM 2474 N N . GLN A 1 307 ? 64.453 38.232 162.764 1.00 45.88 304 GLN A N 1
ATOM 2475 C CA . GLN A 1 307 ? 64.568 39.489 162.037 1.00 43.68 304 GLN A CA 1
ATOM 2476 C C . GLN A 1 307 ? 63.837 40.616 162.739 1.00 40.39 304 GLN A C 1
ATOM 2477 O O . GLN A 1 307 ? 64.185 41.784 162.557 1.00 41.88 304 GLN A O 1
ATOM 2483 N N . ASN A 1 308 ? 62.796 40.304 163.500 1.00 41.68 305 ASN A N 1
ATOM 2484 C CA . ASN A 1 308 ? 62.042 41.336 164.193 1.00 38.57 305 ASN A CA 1
ATOM 2485 C C . ASN A 1 308 ? 62.608 41.637 165.571 1.00 35.06 305 ASN A C 1
ATOM 2486 O O . ASN A 1 308 ? 61.994 42.392 166.324 1.00 40.37 305 ASN A O 1
ATOM 2491 N N . PHE A 1 309 ? 63.775 41.079 165.906 1.00 48.07 306 PHE A N 1
ATOM 2492 C CA . PHE A 1 309 ? 64.410 41.283 167.211 1.00 44.62 306 PHE A CA 1
ATOM 2493 C C . PHE A 1 309 ? 65.907 41.503 167.051 1.00 43.85 306 PHE A C 1
ATOM 2494 O O . PHE A 1 309 ? 66.733 40.729 167.550 1.00 42.83 306 PHE A O 1
ATOM 2502 N N . PRO A 1 310 ? 66.285 42.591 166.371 1.00 43.88 307 PRO A N 1
ATOM 2503 C CA . PRO A 1 310 ? 67.706 42.921 166.248 1.00 35.30 307 PRO A CA 1
ATOM 2504 C C . PRO A 1 310 ? 68.339 43.209 167.578 1.00 41.79 307 PRO A C 1
ATOM 2505 O O . PRO A 1 310 ? 69.547 42.995 167.750 1.00 42.37 307 PRO A O 1
ATOM 2509 N N . ASP A 1 311 ? 67.537 43.702 168.529 1.00 44.09 308 ASP A N 1
ATOM 2510 C CA . ASP A 1 311 ? 67.968 44.119 169.855 1.00 40.29 308 ASP A CA 1
ATOM 2511 C C . ASP A 1 311 ? 68.085 42.960 170.842 1.00 38.02 308 ASP A C 1
ATOM 2512 O O . ASP A 1 311 ? 68.263 43.198 172.041 1.00 42.61 308 ASP A O 1
ATOM 2517 N N . LEU A 1 312 ? 68.015 41.714 170.377 1.00 37.34 309 LEU A N 1
ATOM 2518 C CA . LEU A 1 312 ? 67.890 40.600 171.315 1.00 36.51 309 LEU A CA 1
ATOM 2519 C C . LEU A 1 312 ? 69.193 40.330 172.054 1.00 39.07 309 LEU A C 1
ATOM 2520 O O . LEU A 1 312 ? 69.163 39.817 173.172 1.00 38.49 309 LEU A O 1
ATOM 2525 N N . GLU A 1 313 ? 70.326 40.693 171.468 1.00 45.06 310 GLU A N 1
ATOM 2526 C CA . GLU A 1 313 ? 71.648 40.601 172.070 1.00 41.58 310 GLU A CA 1
ATOM 2527 C C . GLU A 1 313 ? 72.031 39.184 172.402 1.00 41.75 310 GLU A C 1
ATOM 2528 O O . GLU A 1 313 ? 72.828 38.957 173.313 1.00 50.05 310 GLU A O 1
ATOM 2534 N N . ILE A 1 314 ? 71.451 38.219 171.721 1.00 39.62 311 ILE A N 1
ATOM 2535 C CA . ILE A 1 314 ? 71.999 36.868 171.659 1.00 36.04 311 ILE A CA 1
ATOM 2536 C C . ILE A 1 314 ? 71.888 36.436 170.212 1.00 35.68 311 ILE A C 1
ATOM 2537 O O . ILE A 1 314 ? 70.879 36.704 169.555 1.00 39.73 311 ILE A O 1
ATOM 2542 N N . SER A 1 315 ? 72.950 35.834 169.683 1.00 36.83 312 SER A N 1
ATOM 2543 C CA . SER A 1 315 ? 73.050 35.673 168.239 1.00 40.79 312 SER A CA 1
ATOM 2544 C C . SER A 1 315 ? 72.486 34.323 167.841 1.00 38.58 312 SER A C 1
ATOM 2545 O O . SER A 1 315 ? 73.046 33.295 168.230 1.00 39.55 312 SER A O 1
ATOM 2548 N N . PRO A 1 316 ? 71.404 34.272 167.074 1.00 37.44 313 PRO A N 1
ATOM 2549 C CA . PRO A 1 316 ? 70.920 32.980 166.585 1.00 35.20 313 PRO A CA 1
ATOM 2550 C C . PRO A 1 316 ? 71.823 32.467 165.474 1.00 40.49 313 PRO A C 1
ATOM 2551 O O . PRO A 1 316 ? 72.352 33.243 164.669 1.00 42.61 313 PRO A O 1
ATOM 2555 N N . ILE A 1 317 ? 71.994 31.143 165.429 1.00 38.88 314 ILE A N 1
ATOM 2556 C CA . ILE A 1 317 ? 72.835 30.490 164.425 1.00 43.03 314 ILE A CA 1
ATOM 2557 C C . ILE A 1 317 ? 71.966 29.548 163.609 1.00 40.46 314 ILE A C 1
ATOM 2558 O O . ILE A 1 317 ? 71.350 28.631 164.165 1.00 38.81 314 ILE A O 1
ATOM 2563 N N . PHE A 1 318 ? 71.926 29.765 162.300 1.00 40.54 315 PHE A N 1
ATOM 2564 C CA . PHE A 1 318 ? 71.165 28.927 161.389 1.00 40.65 315 PHE A CA 1
ATOM 2565 C C . PHE A 1 318 ? 72.156 28.206 160.503 1.00 40.85 315 PHE A C 1
ATOM 2566 O O . PHE A 1 318 ? 73.082 28.824 159.970 1.00 47.16 315 PHE A O 1
ATOM 2574 N N . PHE A 1 319 ? 71.984 26.909 160.382 1.00 37.60 316 PHE A N 1
ATOM 2575 C CA . PHE A 1 319 ? 72.883 26.089 159.606 1.00 35.75 316 PHE A CA 1
ATOM 2576 C C . PHE A 1 319 ? 72.187 25.632 158.341 1.00 35.33 316 PHE A C 1
ATOM 2577 O O . PHE A 1 319 ? 70.980 25.399 158.323 1.00 39.88 316 PHE A O 1
ATOM 2585 N N . ARG A 1 320 ? 72.961 25.490 157.292 1.00 32.64 317 ARG A N 1
ATOM 2586 C CA . ARG A 1 320 ? 72.402 25.015 156.051 1.00 31.41 317 ARG A CA 1
ATOM 2587 C C . ARG A 1 320 ? 72.174 23.509 156.122 1.00 37.43 317 ARG A C 1
ATOM 2588 O O . ARG A 1 320 ? 72.673 22.823 157.015 1.00 33.06 317 ARG A O 1
ATOM 2596 N N . GLU A 1 321 ? 71.380 22.999 155.174 1.00 40.69 318 GLU A N 1
ATOM 2597 C CA . GLU A 1 321 ? 71.036 21.584 155.166 1.00 40.59 318 GLU A CA 1
ATOM 2598 C C . GLU A 1 321 ? 72.291 20.752 154.950 1.00 37.26 318 GLU A C 1
ATOM 2599 O O . GLU A 1 321 ? 73.179 21.139 154.189 1.00 38.98 318 GLU A O 1
ATOM 2605 N N . PHE A 1 322 ? 72.319 19.561 155.559 1.00 39.45 319 PHE A N 1
ATOM 2606 C CA . PHE A 1 322 ? 73.462 18.618 155.421 1.00 33.66 319 PHE A CA 1
ATOM 2607 C C . PHE A 1 322 ? 72.965 17.175 155.583 1.00 30.36 319 PHE A C 1
ATOM 2608 O O . PHE A 1 322 ? 71.863 16.987 156.119 1.00 33.22 319 PHE A O 1
ATOM 2616 N N . TYR A 1 323 ? 73.764 16.197 155.175 1.00 29.63 320 TYR A N 1
ATOM 2617 C CA . TYR A 1 323 ? 73.309 14.794 155.313 1.00 32.00 320 TYR A CA 1
ATOM 2618 C C . TYR A 1 323 ? 74.525 13.879 155.234 1.00 28.08 320 TYR A C 1
ATOM 2619 O O . TYR A 1 323 ? 75.545 14.295 154.667 1.00 30.28 320 TYR A O 1
ATOM 2628 N N . TYR A 1 324 ? 74.435 12.701 155.844 1.00 27.79 321 TYR A N 1
ATOM 2629 C CA . TYR A 1 324 ? 75.564 11.753 155.713 1.00 26.40 321 TYR A CA 1
ATOM 2630 C C . TYR A 1 324 ? 75.470 11.113 154.328 1.00 27.19 321 TYR A C 1
ATOM 2631 O O . TYR A 1 324 ? 74.357 10.765 153.901 1.00 29.67 321 TYR A O 1
ATOM 2640 N N . CYS A 1 325 ? 76.603 10.980 153.644 1.00 28.19 322 CYS A N 1
ATOM 2641 C CA . CYS A 1 325 ? 76.587 10.335 152.309 1.00 29.59 322 CYS A CA 1
ATOM 2642 C C . CYS A 1 325 ? 77.354 9.017 152.395 1.00 25.15 322 CYS A C 1
ATOM 2643 O O . CYS A 1 325 ? 78.514 9.038 152.827 1.00 28.04 322 CYS A O 1
ATOM 2646 N N . LYS A 1 326 ? 76.729 7.928 151.955 1.00 25.51 323 LYS A N 1
ATOM 2647 C CA . LYS A 1 326 ? 77.340 6.618 152.077 1.00 27.50 323 LYS A CA 1
ATOM 2648 C C . LYS A 1 326 ? 78.287 6.285 150.944 1.00 31.15 323 LYS A C 1
ATOM 2649 O O . LYS A 1 326 ? 78.826 5.174 150.930 1.00 29.82 323 LYS A O 1
ATOM 2655 N N . LYS A 1 327 ? 78.484 7.181 149.981 1.00 30.46 324 LYS A N 1
ATOM 2656 C CA . LYS A 1 327 ? 79.596 7.040 149.047 1.00 25.28 324 LYS A CA 1
ATOM 2657 C C . LYS A 1 327 ? 80.721 8.028 149.331 1.00 26.50 324 LYS A C 1
ATOM 2658 O O . LYS A 1 327 ? 81.900 7.650 149.312 1.00 28.58 324 LYS A O 1
ATOM 2664 N N . CYS A 1 328 ? 80.399 9.284 149.640 1.00 27.46 325 CYS A N 1
ATOM 2665 C CA . CYS A 1 328 ? 81.422 10.188 150.142 1.00 24.10 325 CYS A CA 1
ATOM 2666 C C . CYS A 1 328 ? 81.947 9.705 151.486 1.00 25.47 325 CYS A C 1
ATOM 2667 O O . CYS A 1 328 ? 83.090 9.989 151.845 1.00 29.36 325 CYS A O 1
ATOM 2670 N N . ASN A 1 329 ? 81.137 8.951 152.242 1.00 30.23 326 ASN A N 1
ATOM 2671 C CA . ASN A 1 329 ? 81.508 8.469 153.585 1.00 29.21 326 ASN A CA 1
ATOM 2672 C C . ASN A 1 329 ? 81.749 9.633 154.552 1.00 30.33 326 ASN A C 1
ATOM 2673 O O . ASN A 1 329 ? 82.716 9.671 155.307 1.00 33.60 326 ASN A O 1
ATOM 2678 N N . ALA A 1 330 ? 80.839 10.589 154.545 1.00 29.98 327 ALA A N 1
ATOM 2679 C CA . ALA A 1 330 ? 81.079 11.823 155.272 1.00 27.66 327 ALA A CA 1
ATOM 2680 C C . ALA A 1 330 ? 79.783 12.613 155.339 1.00 26.08 327 ALA A C 1
ATOM 2681 O O . ALA A 1 330 ? 78.862 12.408 154.550 1.00 27.23 327 ALA A O 1
ATOM 2683 N N . ILE A 1 331 ? 79.696 13.471 156.356 1.00 30.56 328 ILE A N 1
ATOM 2684 C CA . ILE A 1 331 ? 78.623 14.462 156.383 1.00 29.90 328 ILE A CA 1
ATOM 2685 C C . ILE A 1 331 ? 78.949 15.501 155.327 1.00 30.05 328 ILE A C 1
ATOM 2686 O O . ILE A 1 331 ? 80.036 16.096 155.333 1.00 28.89 328 ILE A O 1
ATOM 2691 N N . VAL A 1 332 ? 78.029 15.711 154.398 1.00 29.15 329 VAL A N 1
ATOM 2692 C CA . VAL A 1 332 ? 78.294 16.571 153.255 1.00 29.51 329 VAL A CA 1
ATOM 2693 C C . VAL A 1 332 ? 77.078 17.447 153.016 1.00 26.21 329 VAL A C 1
ATOM 2694 O O . VAL A 1 332 ? 76.130 17.429 153.801 1.00 33.57 329 VAL A O 1
ATOM 2698 N N . HIS A 1 333 ? 77.109 18.197 151.912 1.00 34.75 330 HIS A N 1
ATOM 2699 C CA . HIS A 1 333 ? 75.956 19.032 151.477 1.00 30.49 330 HIS A CA 1
ATOM 2700 C C . HIS A 1 333 ? 75.793 18.893 149.957 1.00 32.31 330 HIS A C 1
ATOM 2701 O O . HIS A 1 333 ? 76.725 18.389 149.311 1.00 33.90 330 HIS A O 1
ATOM 2708 N N . ASP A 1 334 ? 74.653 19.330 149.414 1.00 35.75 331 ASP A N 1
ATOM 2709 C CA . ASP A 1 334 ? 74.355 19.198 147.961 1.00 41.41 331 ASP A CA 1
ATOM 2710 C C . ASP A 1 334 ? 75.449 19.838 147.094 1.00 35.18 331 ASP A C 1
ATOM 2711 O O . ASP A 1 334 ? 75.804 19.235 146.061 1.00 42.48 331 ASP A O 1
ATOM 2716 N N . ARG A 1 335 ? 75.958 21.007 147.496 1.00 34.85 332 ARG A N 1
ATOM 2717 C CA . ARG A 1 335 ? 76.974 21.749 146.705 1.00 38.48 332 ARG A CA 1
ATOM 2718 C C . ARG A 1 335 ? 78.229 20.906 146.429 1.00 37.27 332 ARG A C 1
ATOM 2719 O O . ARG A 1 335 ? 78.827 21.105 145.361 1.00 37.93 332 ARG A O 1
ATOM 2727 N N . ILE A 1 336 ? 78.603 19.988 147.326 1.00 32.72 333 ILE A N 1
ATOM 2728 C CA . ILE A 1 336 ? 79.857 19.245 147.140 1.00 32.57 333 ILE A CA 1
ATOM 2729 C C . ILE A 1 336 ? 79.651 17.746 146.934 1.00 33.02 333 ILE A C 1
ATOM 2730 O O . ILE A 1 336 ? 80.637 17.019 146.801 1.00 30.63 333 ILE A O 1
ATOM 2735 N N . CYS A 1 337 ? 78.421 17.258 146.939 1.00 35.12 334 CYS A N 1
ATOM 2736 C CA . CYS A 1 337 ? 78.130 15.859 146.764 1.00 29.34 334 CYS A CA 1
ATOM 2737 C C . CYS A 1 337 ? 77.160 15.692 145.607 1.00 32.99 334 CYS A C 1
ATOM 2738 O O . CYS A 1 337 ? 76.129 16.352 145.563 1.00 33.83 334 CYS A O 1
ATOM 2741 N N . PRO A 1 338 ? 77.517 14.866 144.610 1.00 32.46 335 PRO A N 1
ATOM 2742 C CA . PRO A 1 338 ? 76.633 14.682 143.439 1.00 34.37 335 PRO A CA 1
ATOM 2743 C C . PRO A 1 338 ? 75.795 13.420 143.474 1.00 34.08 335 PRO A C 1
ATOM 2744 O O . PRO A 1 338 ? 75.170 13.111 142.449 1.00 41.37 335 PRO A O 1
ATOM 2748 N N . HIS A 1 339 ? 75.763 12.700 144.589 1.00 35.89 336 HIS A N 1
ATOM 2749 C CA . HIS A 1 339 ? 75.207 11.361 144.633 1.00 30.17 336 HIS A CA 1
ATOM 2750 C C . HIS A 1 339 ? 73.712 11.347 144.856 1.00 32.86 336 HIS A C 1
ATOM 2751 O O . HIS A 1 339 ? 73.127 12.250 145.460 1.00 34.39 336 HIS A O 1
ATOM 2758 N N . THR A 1 340 ? 73.098 10.287 144.364 1.00 31.37 337 THR A N 1
ATOM 2759 C CA . THR A 1 340 ? 71.663 10.190 144.308 1.00 28.64 337 THR A CA 1
ATOM 2760 C C . THR A 1 340 ? 71.103 9.763 145.662 1.00 33.80 337 THR A C 1
ATOM 2761 O O . THR A 1 340 ? 71.840 9.455 146.607 1.00 28.20 337 THR A O 1
ATOM 2765 N N . SER A 1 341 ? 69.761 9.739 145.755 1.00 34.53 338 SER A N 1
ATOM 2766 C CA . SER A 1 341 ? 69.093 9.760 147.056 1.00 34.49 338 SER A CA 1
ATOM 2767 C C . SER A 1 341 ? 69.352 8.517 147.906 1.00 33.06 338 SER A C 1
ATOM 2768 O O . SER A 1 341 ? 69.227 8.587 149.141 1.00 34.26 338 SER A O 1
ATOM 2771 N N . GLU A 1 342 ? 69.723 7.389 147.307 1.00 32.47 339 GLU A N 1
ATOM 2772 C CA . GLU A 1 342 ? 69.899 6.189 148.121 1.00 33.42 339 GLU A CA 1
ATOM 2773 C C . GLU A 1 342 ? 71.189 6.217 148.928 1.00 30.01 339 GLU A C 1
ATOM 2774 O O . GLU A 1 342 ? 71.305 5.485 149.917 1.00 34.77 339 GLU A O 1
ATOM 2780 N N . TYR A 1 343 ? 72.151 7.044 148.531 1.00 31.39 340 TYR A N 1
ATOM 2781 C CA . TYR A 1 343 ? 73.372 7.226 149.295 1.00 28.60 340 TYR A CA 1
ATOM 2782 C C . TYR A 1 343 ? 73.219 8.229 150.426 1.00 26.18 340 TYR A C 1
ATOM 2783 O O . TYR A 1 343 ? 74.106 8.290 151.273 1.00 31.70 340 TYR A O 1
ATOM 2792 N N . ARG A 1 344 ? 72.133 8.996 150.465 1.00 28.04 341 ARG A N 1
ATOM 2793 C CA . ARG A 1 344 ? 71.950 10.096 151.393 1.00 29.17 341 ARG A CA 1
ATOM 2794 C C . ARG A 1 344 ? 71.147 9.653 152.598 1.00 30.59 341 ARG A C 1
ATOM 2795 O O . ARG A 1 344 ? 70.100 9.014 152.460 1.00 34.68 341 ARG A O 1
ATOM 2803 N N . GLU A 1 345 ? 71.630 10.016 153.773 1.00 30.95 342 GLU A N 1
ATOM 2804 C CA . GLU A 1 345 ? 70.935 9.734 155.018 1.00 37.91 342 GLU A CA 1
ATOM 2805 C C . GLU A 1 345 ? 70.772 11.058 155.732 1.00 31.99 342 GLU A C 1
ATOM 2806 O O . GLU A 1 345 ? 71.760 11.634 156.194 1.00 30.40 342 GLU A O 1
ATOM 2812 N N . HIS A 1 346 ? 69.545 11.537 155.805 1.00 31.14 343 HIS A N 1
ATOM 2813 C CA . HIS A 1 346 ? 69.225 12.719 156.589 1.00 33.77 343 HIS A CA 1
ATOM 2814 C C . HIS A 1 346 ? 68.991 12.308 158.039 1.00 36.93 343 HIS A C 1
ATOM 2815 O O . HIS A 1 346 ? 68.440 11.233 158.317 1.00 41.75 343 HIS A O 1
ATOM 2822 N N . PHE A 1 347 ? 69.474 13.144 158.964 1.00 35.44 344 PHE A N 1
ATOM 2823 C CA . PHE A 1 347 ? 69.421 12.824 160.383 1.00 31.54 344 PHE A CA 1
ATOM 2824 C C . PHE A 1 347 ? 68.026 13.116 160.913 1.00 33.27 344 PHE A C 1
ATOM 2825 O O . PHE A 1 347 ? 67.461 14.184 160.675 1.00 38.89 344 PHE A O 1
ATOM 2833 N N . SER A 1 348 ? 67.456 12.133 161.610 1.00 38.85 345 SER A N 1
ATOM 2834 C CA . SER A 1 348 ? 66.098 12.283 162.192 1.00 37.93 345 SER A CA 1
ATOM 2835 C C . SER A 1 348 ? 66.084 11.642 163.580 1.00 35.49 345 SER A C 1
ATOM 2836 O O . SER A 1 348 ? 66.066 10.396 163.648 1.00 36.88 345 SER A O 1
ATOM 2839 N N . GLY A 1 349 ? 66.125 12.467 164.633 1.00 33.17 346 GLY A N 1
ATOM 2840 C CA . GLY A 1 349 ? 66.111 11.944 166.008 1.00 38.05 346 GLY A CA 1
ATOM 2841 C C . GLY A 1 349 ? 64.960 10.975 166.190 1.00 39.57 346 GLY A C 1
ATOM 2842 O O . GLY A 1 349 ? 65.105 10.028 166.978 1.00 39.23 346 GLY A O 1
ATOM 2843 N N . THR A 1 350 ? 63.868 11.182 165.450 1.00 38.89 347 THR A N 1
ATOM 2844 C CA . THR A 1 350 ? 62.712 10.311 165.594 1.00 41.03 347 THR A CA 1
ATOM 2845 C C . THR A 1 350 ? 62.929 8.963 164.919 1.00 37.90 347 THR A C 1
ATOM 2846 O O . THR A 1 350 ? 62.563 7.919 165.475 1.00 39.00 347 THR A O 1
ATOM 2850 N N . LYS A 1 351 ? 63.468 8.966 163.700 1.00 37.67 348 LYS A N 1
ATOM 2851 C CA . LYS A 1 351 ? 63.739 7.707 163.027 1.00 38.28 348 LYS A CA 1
ATOM 2852 C C . LYS A 1 351 ? 64.737 6.876 163.822 1.00 32.12 348 LYS A C 1
ATOM 2853 O O . LYS A 1 351 ? 64.619 5.648 163.890 1.00 33.49 348 LYS A O 1
ATOM 2859 N N . ILE A 1 352 ? 65.740 7.524 164.415 1.00 32.55 349 ILE A N 1
ATOM 2860 C CA . ILE A 1 352 ? 66.752 6.784 165.164 1.00 29.11 349 ILE A CA 1
ATOM 2861 C C . ILE A 1 352 ? 66.144 6.200 166.433 1.00 34.61 349 ILE A C 1
ATOM 2862 O O . ILE A 1 352 ? 66.455 5.070 166.815 1.00 37.44 349 ILE A O 1
ATOM 2867 N N . ARG A 1 353 ? 65.245 6.943 167.088 1.00 37.21 350 ARG A N 1
ATOM 2868 C CA . ARG A 1 353 ? 64.548 6.425 168.261 1.00 35.06 350 ARG A CA 1
ATOM 2869 C C . ARG A 1 353 ? 63.683 5.226 167.913 1.00 35.33 350 ARG A C 1
ATOM 2870 O O . ARG A 1 353 ? 63.711 4.203 168.600 1.00 39.48 350 ARG A O 1
ATOM 2878 N N . ASN A 1 354 ? 62.899 5.333 166.844 1.00 39.40 351 ASN A N 1
ATOM 2879 C CA . ASN A 1 354 ? 62.048 4.219 166.448 1.00 36.36 351 ASN A CA 1
ATOM 2880 C C . ASN A 1 354 ? 62.863 2.979 166.128 1.00 37.71 351 ASN A C 1
ATOM 2881 O O . ASN A 1 354 ? 62.405 1.857 166.351 1.00 40.90 351 ASN A O 1
ATOM 2886 N N . MET A 1 355 ? 64.041 3.159 165.544 1.00 33.79 352 MET A N 1
ATOM 2887 C CA . MET A 1 355 ? 64.954 2.045 165.338 1.00 39.19 352 MET A CA 1
ATOM 2888 C C . MET A 1 355 ? 65.182 1.289 166.639 1.00 37.56 352 MET A C 1
ATOM 2889 O O . MET A 1 355 ? 65.030 0.063 166.699 1.00 36.42 352 MET A O 1
ATOM 2894 N N . ILE A 1 356 ? 65.566 2.017 167.693 1.00 36.83 353 ILE A N 1
ATOM 2895 C CA . ILE A 1 356 ? 65.901 1.380 168.962 1.00 39.03 353 ILE A CA 1
ATOM 2896 C C . ILE A 1 356 ? 64.671 0.746 169.588 1.00 35.18 353 ILE A C 1
ATOM 2897 O O . ILE A 1 356 ? 64.730 -0.368 170.129 1.00 35.95 353 ILE A O 1
ATOM 2902 N N . VAL A 1 357 ? 63.535 1.426 169.489 1.00 39.18 354 VAL A N 1
ATOM 2903 C CA . VAL A 1 357 ? 62.278 0.857 169.945 1.00 37.69 354 VAL A CA 1
ATOM 2904 C C . VAL A 1 357 ? 61.947 -0.437 169.208 1.00 41.28 354 VAL A C 1
ATOM 2905 O O . VAL A 1 357 ? 61.342 -1.349 169.789 1.00 44.15 354 VAL A O 1
ATOM 2909 N N . ASN A 1 358 ? 62.295 -0.532 167.918 1.00 38.20 355 ASN A N 1
ATOM 2910 C CA A ASN A 1 358 ? 61.967 -1.708 167.121 0.50 36.54 355 ASN A CA 1
ATOM 2911 C CA B ASN A 1 358 ? 61.990 -1.691 167.088 0.50 40.82 355 ASN A CA 1
ATOM 2912 C C . ASN A 1 358 ? 63.037 -2.788 167.214 1.00 39.64 355 ASN A C 1
ATOM 2913 O O . ASN A 1 358 ? 62.947 -3.804 166.509 1.00 42.12 355 ASN A O 1
ATOM 2922 N N . GLY A 1 359 ? 64.037 -2.601 168.078 1.00 38.89 356 GLY A N 1
ATOM 2923 C CA . GLY A 1 359 ? 65.073 -3.598 168.295 1.00 44.21 356 GLY A CA 1
ATOM 2924 C C . GLY A 1 359 ? 66.195 -3.599 167.289 1.00 33.80 356 GLY A C 1
ATOM 2925 O O . GLY A 1 359 ? 66.853 -4.634 167.131 1.00 34.94 356 GLY A O 1
ATOM 2926 N N . GLU A 1 360 ? 66.417 -2.476 166.600 1.00 37.48 357 GLU A N 1
ATOM 2927 C CA . GLU A 1 360 ? 67.410 -2.343 165.551 1.00 32.96 357 GLU A CA 1
ATOM 2928 C C . GLU A 1 360 ? 68.610 -1.577 166.075 1.00 31.38 357 GLU A C 1
ATOM 2929 O O . GLU A 1 360 ? 68.491 -0.774 167.000 1.00 30.11 357 GLU A O 1
ATOM 2935 N N . LEU A 1 361 ? 69.768 -1.824 165.452 1.00 27.32 358 LEU A N 1
ATOM 2936 C CA . LEU A 1 361 ? 71.009 -1.147 165.761 1.00 29.59 358 LEU A CA 1
ATOM 2937 C C . LEU A 1 361 ? 71.197 0.006 164.809 1.00 31.64 358 LEU A C 1
ATOM 2938 O O . LEU A 1 361 ? 71.278 -0.219 163.578 1.00 31.65 358 LEU A O 1
ATOM 2943 N N . PRO A 1 362 ? 71.286 1.240 165.287 1.00 31.56 359 PRO A N 1
ATOM 2944 C CA . PRO A 1 362 ? 71.541 2.346 164.386 1.00 28.18 359 PRO A CA 1
ATOM 2945 C C . PRO A 1 362 ? 72.942 2.228 163.823 1.00 26.67 359 PRO A C 1
ATOM 2946 O O . PRO A 1 362 ? 73.897 2.001 164.572 1.00 32.42 359 PRO A O 1
ATOM 2950 N N . PRO A 1 363 ? 73.085 2.396 162.517 1.00 27.87 360 PRO A N 1
ATOM 2951 C CA . PRO A 1 363 ? 74.419 2.539 161.951 1.00 25.40 360 PRO A CA 1
ATOM 2952 C C . PRO A 1 363 ? 75.206 3.607 162.693 1.00 28.74 360 PRO A C 1
ATOM 2953 O O . PRO A 1 363 ? 74.645 4.558 163.244 1.00 29.02 360 PRO A O 1
ATOM 2957 N N . GLU A 1 364 ? 76.526 3.465 162.667 1.00 32.61 361 GLU A N 1
ATOM 2958 C CA . GLU A 1 364 ? 77.402 4.379 163.385 1.00 34.26 361 GLU A CA 1
ATOM 2959 C C . GLU A 1 364 ? 77.573 5.722 162.682 1.00 31.63 361 GLU A C 1
ATOM 2960 O O . GLU A 1 364 ? 78.211 6.617 163.251 1.00 33.44 361 GLU A O 1
ATOM 2966 N N . TYR A 1 365 ? 77.046 5.879 161.467 1.00 28.38 362 TYR A N 1
ATOM 2967 C CA . TYR A 1 365 ? 76.931 7.203 160.863 1.00 28.48 362 TYR A CA 1
ATOM 2968 C C . TYR A 1 365 ? 75.703 7.937 161.382 1.00 33.97 362 TYR A C 1
ATOM 2969 O O . TYR A 1 365 ? 75.552 9.136 161.113 1.00 37.42 362 TYR A O 1
ATOM 2978 N N . PHE A 1 366 ? 74.851 7.248 162.149 1.00 31.02 363 PHE A N 1
ATOM 2979 C CA . PHE A 1 366 ? 73.765 7.853 162.909 1.00 31.23 363 PHE A CA 1
ATOM 2980 C C . PHE A 1 366 ? 74.079 7.996 164.399 1.00 27.99 363 PHE A C 1
ATOM 2981 O O . PHE A 1 366 ? 73.634 8.954 165.034 1.00 28.42 363 PHE A O 1
ATOM 2989 N N . MET A 1 367 ? 74.782 7.034 164.990 1.00 27.38 364 MET A N 1
ATOM 2990 C CA . MET A 1 367 ? 74.913 7.006 166.440 1.00 31.36 364 MET A CA 1
ATOM 2991 C C . MET A 1 367 ? 76.234 6.373 166.860 1.00 31.05 364 MET A C 1
ATOM 2992 O O . MET A 1 367 ? 76.580 5.262 166.437 1.00 29.97 364 MET A O 1
ATOM 2997 N N . ARG A 1 368 ? 76.990 7.121 167.670 1.00 24.24 365 ARG A N 1
ATOM 2998 C CA . ARG A 1 368 ? 78.306 6.651 168.177 1.00 27.18 365 ARG A CA 1
ATOM 2999 C C . ARG A 1 368 ? 78.096 5.325 168.913 1.00 24.72 365 ARG A C 1
ATOM 3000 O O . ARG A 1 368 ? 77.150 5.257 169.730 1.00 28.67 365 ARG A O 1
ATOM 3008 N N . LYS A 1 369 ? 78.940 4.329 168.614 1.00 26.26 366 LYS A N 1
ATOM 3009 C CA . LYS A 1 369 ? 78.869 3.009 169.217 1.00 29.43 366 LYS A CA 1
ATOM 3010 C C . LYS A 1 369 ? 78.668 3.095 170.723 1.00 32.66 366 LYS A C 1
ATOM 3011 O O . LYS A 1 369 ? 77.800 2.426 171.295 1.00 30.68 366 LYS A O 1
ATOM 3017 N N . GLU A 1 370 ? 79.471 3.926 171.375 1.00 35.63 367 GLU A N 1
ATOM 3018 C CA . GLU A 1 370 ? 79.459 4.026 172.824 1.00 30.68 367 GLU A CA 1
ATOM 3019 C C . GLU A 1 370 ? 78.177 4.654 173.332 1.00 28.81 367 GLU A C 1
ATOM 3020 O O . GLU A 1 370 ? 77.734 4.353 174.445 1.00 33.19 367 GLU A O 1
ATOM 3026 N N . VAL A 1 371 ? 77.599 5.565 172.557 1.00 28.82 368 VAL A N 1
ATOM 3027 C CA . VAL A 1 371 ? 76.309 6.131 172.920 1.00 25.45 368 VAL A CA 1
ATOM 3028 C C . VAL A 1 371 ? 75.233 5.066 172.833 1.00 27.32 368 VAL A C 1
ATOM 3029 O O . VAL A 1 371 ? 74.407 4.935 173.742 1.00 27.32 368 VAL A O 1
ATOM 3033 N N . TYR A 1 372 ? 75.231 4.267 171.765 1.00 26.80 369 TYR A N 1
ATOM 3034 C CA . TYR A 1 372 ? 74.260 3.189 171.706 1.00 26.64 369 TYR A CA 1
ATOM 3035 C C . TYR A 1 372 ? 74.409 2.267 172.909 1.00 30.23 369 TYR A C 1
ATOM 3036 O O . TYR A 1 372 ? 73.409 1.867 173.512 1.00 33.05 369 TYR A O 1
ATOM 3045 N N . GLU A 1 373 ? 75.650 1.918 173.278 1.00 32.46 370 GLU A N 1
ATOM 3046 C CA . GLU A 1 373 ? 75.857 0.958 174.366 1.00 23.76 370 GLU A CA 1
ATOM 3047 C C . GLU A 1 373 ? 75.382 1.510 175.689 1.00 28.33 370 GLU A C 1
ATOM 3048 O O . GLU A 1 373 ? 74.927 0.756 176.551 1.00 36.45 370 GLU A O 1
ATOM 3054 N N . THR A 1 374 ? 75.457 2.819 175.864 1.00 34.57 371 THR A N 1
ATOM 3055 C CA . THR A 1 374 ? 74.943 3.443 177.075 1.00 30.07 371 THR A CA 1
ATOM 3056 C C . THR A 1 374 ? 73.424 3.350 177.119 1.00 33.67 371 THR A C 1
ATOM 3057 O O . THR A 1 374 ? 72.846 3.013 178.156 1.00 38.05 371 THR A O 1
ATOM 3061 N N . ILE A 1 375 ? 72.754 3.642 176.002 1.00 37.12 372 ILE A N 1
ATOM 3062 C CA . ILE A 1 375 ? 71.295 3.552 175.970 1.00 36.54 372 ILE A CA 1
ATOM 3063 C C . ILE A 1 375 ? 70.859 2.128 176.274 1.00 37.36 372 ILE A C 1
ATOM 3064 O O . ILE A 1 375 ? 69.942 1.886 177.067 1.00 36.82 372 ILE A O 1
ATOM 3069 N N . ARG A 1 376 ? 71.514 1.169 175.624 1.00 36.40 373 ARG A N 1
ATOM 3070 C CA . ARG A 1 376 ? 71.200 -0.241 175.784 1.00 39.47 373 ARG A CA 1
ATOM 3071 C C . ARG A 1 376 ? 71.495 -0.736 177.186 1.00 41.58 373 ARG A C 1
ATOM 3072 O O . ARG A 1 376 ? 70.943 -1.765 177.600 1.00 49.00 373 ARG A O 1
ATOM 3080 N N . SER A 1 377 ? 72.328 -0.019 177.944 1.00 35.69 374 SER A N 1
ATOM 3081 C CA . SER A 1 377 ? 72.637 -0.430 179.308 1.00 32.66 374 SER A CA 1
ATOM 3082 C C . SER A 1 377 ? 71.460 -0.263 180.260 1.00 38.76 374 SER A C 1
ATOM 3083 O O . SER A 1 377 ? 71.505 -0.801 181.371 1.00 48.90 374 SER A O 1
ATOM 3086 N N . PHE A 1 378 ? 70.426 0.485 179.872 1.00 40.84 375 PHE A N 1
ATOM 3087 C CA . PHE A 1 378 ? 69.198 0.598 180.645 1.00 40.41 375 PHE A CA 1
ATOM 3088 C C . PHE A 1 378 ? 68.269 -0.543 180.252 1.00 45.39 375 PHE A C 1
ATOM 3089 O O . PHE A 1 378 ? 68.114 -0.840 179.061 1.00 46.52 375 PHE A O 1
ATOM 3097 N N . GLU A 1 379 ? 67.620 -1.159 181.240 1.00 47.34 376 GLU A N 1
ATOM 3098 C CA . GLU A 1 379 ? 66.716 -2.257 180.909 1.00 51.51 376 GLU A CA 1
ATOM 3099 C C . GLU A 1 379 ? 65.546 -1.762 180.055 1.00 50.57 376 GLU A C 1
ATOM 3100 O O . GLU A 1 379 ? 65.083 -2.473 179.154 1.00 52.04 376 GLU A O 1
ATOM 3106 N N . ASN A 1 380 ? 65.046 -0.547 180.331 1.00 50.84 377 ASN A N 1
ATOM 3107 C CA . ASN A 1 380 ? 64.047 0.108 179.487 1.00 49.44 377 ASN A CA 1
ATOM 3108 C C . ASN A 1 380 ? 64.396 1.589 179.398 1.00 46.68 377 ASN A C 1
ATOM 3109 O O . ASN A 1 380 ? 64.238 2.323 180.387 1.00 50.01 377 ASN A O 1
ATOM 3114 N N . PRO A 1 381 ? 64.893 2.065 178.254 1.00 42.47 378 PRO A N 1
ATOM 3115 C CA . PRO A 1 381 ? 65.282 3.473 178.149 1.00 41.43 378 PRO A CA 1
ATOM 3116 C C . PRO A 1 381 ? 64.145 4.413 177.813 1.00 34.30 378 PRO A C 1
ATOM 3117 O O . PRO A 1 381 ? 64.400 5.602 177.613 1.00 39.00 378 PRO A O 1
ATOM 3121 N N . PHE A 1 382 ? 62.912 3.927 177.745 1.00 40.58 379 PHE A N 1
ATOM 3122 C CA . PHE A 1 382 ? 61.787 4.711 177.268 1.00 42.02 379 PHE A CA 1
ATOM 3123 C C . PHE A 1 382 ? 60.745 4.821 178.366 1.00 40.99 379 PHE A C 1
ATOM 3124 O O . PHE A 1 382 ? 60.642 3.944 179.222 1.00 46.14 379 PHE A O 1
ATOM 3132 N N . VAL A 1 383 ? 59.975 5.913 178.337 1.00 45.15 380 VAL A N 1
ATOM 3133 C CA . VAL A 1 383 ? 58.906 6.156 179.352 1.00 61.52 380 VAL A CA 1
ATOM 3134 C C . VAL A 1 383 ? 57.697 5.278 179.011 1.00 64.11 380 VAL A C 1
ATOM 3135 O O . VAL A 1 383 ? 57.308 5.246 177.831 1.00 63.77 380 VAL A O 1
ATOM 3139 N N . ASP A 1 384 ? 57.116 4.617 180.015 1.00 75.48 381 ASP A N 1
ATOM 3140 C CA . ASP A 1 384 ? 55.937 3.742 179.782 1.00 88.58 381 ASP A CA 1
ATOM 3141 C C . ASP A 1 384 ? 54.653 4.574 179.881 1.00 95.04 381 ASP A C 1
ATOM 3142 O O . ASP A 1 384 ? 53.633 4.155 179.302 1.00 101.94 381 ASP A O 1
ATOM 3147 N N . GLU A 1 385 ? 54.714 5.711 180.580 1.00 95.58 382 GLU A N 1
ATOM 3148 C CA . GLU A 1 385 ? 53.532 6.598 180.745 1.00 100.82 382 GLU A CA 1
ATOM 3149 C C . GLU A 1 385 ? 53.752 7.893 179.955 1.00 89.33 382 GLU A C 1
ATOM 3150 O O . GLU A 1 385 ? 53.410 8.960 180.502 1.00 88.10 382 GLU A O 1
#

Foldseek 3Di:
DFQAAQVRDAAAQADDPVVLVVCVVCVVVAAEFEDEQQLLQVQVCLNLRLQPPDQWFDDDQQLVCLLPPCAGPVRRHHHDHNWDFDAPVRPPDDQQGWHFYDHPNRGFKIWRFHDKDFDDLQSVCCSQQVDCDCVQVLNVVSVPTHRIITDTGIHTNHGDDDPPPVQADGLVVLQVVCVVLPWRAEEEDEDQFADWVVSVVVLVVVVVVGVAYEYEYEDEDADFLGFDPVLNVQLVVLCCVPPNDDSHYRYGYGYHYQSQSFLSVLLSVQSSVSSSTHQEYEDFFRPSHDPPRAGGCRNVVCCVSPPPSRHHYDYDDAWWQFQVVRGIGDVVPDPDDDVRTGGADSVVVSVCVVVVHDDPCNTPPPSSVVSCVVDPDRTDRD